Protein AF-A0A2E5ZGW3-F1 (afdb_monomer_lite)

pLDDT: mean 77.72, std 14.99, range [30.64, 96.69]

Sequence (626 aa):
MRADPAWRGIASGGNDVFLKSLSIKGFKSFADTVVLDMEPGVTVVVGPNGSGKSNVVDAIAWVLGAQAPSAVRSQKMDDVIFAGTATRAALGRAEVSITVDNASGQLPVEFSEVTITRTLFRSGESEYAMNGAPCRLLDIQELLSDVGVGRQQHVIISQGQIDAVLNARPEDRRAIIEDAAGILKYRRRKEKAQRRLQATEANLNRLSDLLREVRRQLRPLERQADAARRHGDLLAELTALRLHRAGRELATLRTRARDEAETRSQLAAAESTHHAALSRFDAEVVAAEAELASRGGDDLGDRLVRLEALRERGRGVRGVLVERLRGIERDRSALVSQQVVVGLEAELERSEAEMARLEAESEELAPDAERLALDETELAADRAAFEVDWSDGVPALGGHAAEARGELGVLRAAVAHDIALVDRQLCCAPVRSRAGERYLGAMAAAANYAFVNRQLMTHAARRVMDELFGAQLKTVYDVCHNIAKEERHVAPGETEARPLMVHRKGATRALGPEHPSVPEVYRAIGQPVIIPGDMARYSFVLRGAARSSDTFGSACHGAGRLLSRGEAKRRFADTDVHEELRGAGVLVRGASRATVAEEMPDAYKNVADVVDVVDRGGLATKVARL

Radius of gyration: 55.91 Å; chains: 1; bounding box: 127×67×185 Å

Foldseek 3Di:
DDDDPVVVVPPDPDPDKDWAKKWWDQFAPHPDIDMDGDDPDDDDDDDDPPPCSQQSLLLVCVLLPDDDCVSSPHPDPLNRGACADPVGHTDFKIKMKIKMQCCVVQFVDPDRIWIWMWMAGPVRDIWIDIVNHTDDSVVSQVRCLSVLCHPVNPVRDHPPVVVVLVPPDPVRVVVVVCSVVVVVVVVVVVVVVVVVVVVVVVVVVVVVVVVVVVVVVVVVVVVVVVVVVVVVVVVVVVVVVVVVVVVVVVVVVVVVVVVVVVVVVVVVVVVVVVVVVVVVVVVVVVVVVVVVVVDDDDDCDPVVVVVVVVVVVVVVVVVVVVVVVVVVVVVVCVVPVVCVVVVVVVVVVVVVVVVVVVVVVVVVCVVVVVVVVVVVVVVVVVVVVVCVVPVPDDDDDDVPVVVVVVLVQQVVQCVVVVNDDPDSPDRDHPCPDPVNVVVQVVLVVVVVVVVVVVVVVLVVVQVCCCVPPVDGDDDPDDWDAQHWDFDWAADVPGPGTDTDTDGGHQKTAAAAACDPPAPPVCRRGAQWAKAQAAQQFWIFIWHFFPCLSVVVRMAGNYQDFPDDLVRLLVVCVPPPLQVVSVVVVGHDDDPDPSRSSSRDNNRGHDRVVRQVCCCVVRNINTDDID

Secondary structure (DSSP, 8-state):
-PPPGGGGGG--SSPPPEEEEEEEESBTTB-S-EEEE--SS-------TTSSHHHHHHHHHHHTT---GGGGT-SSSGGGB---BTTBPPPSEEEEEEEEE-TT--SSSS-SEEEEEEEEETTS-EEEEETTEEE-HHHHHHHTTTTT--TT-TT---TTHHHHHHH--HHHHHHHHHHHTT-HHHHHHHHHHHHHHHHHHHHHHHHHHHHHHHHHHHHHHHHHHHHHHHHHHHHHHHHHHHHHHHHHHHHHHHHHHHHHHHHHHHHHHHHHHHHHHHHHHHHHHHHHHHHHHHS-SS--SHHHHHHHHHHHHHHHHHHHHHHHHHHHHHHHHHH--HHHHHHHHHHHHHHHHHHHHHHHHHHHHHHHHHHHHHHHHHHHHHHHHHHHHT-SS-----HHHHHHHHHHHHHHHHHHTT---SSTT-----TTSHHHHHHHHHHHHHHHHHHHHHHHHHHHHHHHHHHHHS----------EEEEEEEEEEPTT-SSEEEEEEEEEEEEE---TT-TTS-HHHHTT--EEEE---SSS--EEEEE-GGGGGGTSEEESS--BSS-HHHHHHHTSSS-HHHHHHHTT-----S-HHHHHHT-GGGB--HHHHHHHHHHTTSEEEEEE-

Structure (mmCIF, N/CA/C/O backbone):
data_AF-A0A2E5ZGW3-F1
#
_entry.id   AF-A0A2E5ZGW3-F1
#
loop_
_atom_site.group_PDB
_atom_site.id
_atom_site.type_symbol
_atom_site.label_atom_id
_atom_site.label_alt_id
_atom_site.label_comp_id
_atom_site.label_asym_id
_atom_site.label_entity_id
_atom_site.label_seq_id
_atom_site.pdbx_PDB_ins_code
_atom_site.Cartn_x
_atom_site.Cartn_y
_atom_site.Cartn_z
_atom_site.occupancy
_atom_site.B_iso_or_equiv
_atom_site.auth_seq_id
_atom_site.auth_comp_id
_atom_site.auth_asym_id
_atom_site.auth_atom_id
_atom_site.pdbx_PDB_model_num
ATOM 1 N N . MET A 1 1 ? -44.927 -9.806 54.679 1.00 38.59 1 MET A N 1
ATOM 2 C CA . MET A 1 1 ? -44.250 -9.601 53.381 1.00 38.59 1 MET A CA 1
ATOM 3 C C . MET A 1 1 ? -42.854 -10.198 53.501 1.00 38.59 1 MET A C 1
ATOM 5 O O . MET A 1 1 ? -42.032 -9.639 54.212 1.00 38.59 1 MET A O 1
ATOM 9 N N . ARG A 1 2 ? -42.629 -11.406 52.969 1.00 30.78 2 ARG A N 1
ATOM 10 C CA . ARG A 1 2 ? -41.308 -12.059 52.991 1.00 30.78 2 ARG A CA 1
ATOM 11 C C . ARG A 1 2 ? -40.543 -11.601 51.750 1.00 30.78 2 ARG A C 1
ATOM 13 O O . ARG A 1 2 ? -41.107 -11.659 50.663 1.00 30.78 2 ARG A O 1
ATOM 20 N N . ALA A 1 3 ? -39.322 -11.106 51.937 1.00 31.94 3 ALA A N 1
ATOM 21 C CA . ALA A 1 3 ? -38.457 -10.665 50.850 1.00 31.94 3 ALA A CA 1
ATOM 22 C C . ALA A 1 3 ? -38.124 -11.833 49.905 1.00 31.94 3 ALA A C 1
ATOM 24 O O . ALA A 1 3 ? -37.879 -12.955 50.355 1.00 31.94 3 ALA A O 1
ATOM 25 N N . ASP A 1 4 ? -38.157 -11.537 48.609 1.00 32.41 4 ASP A N 1
ATOM 26 C CA . ASP A 1 4 ? -37.901 -12.440 47.489 1.00 32.41 4 ASP A CA 1
ATOM 27 C C . ASP A 1 4 ? -36.462 -13.014 47.542 1.00 32.41 4 ASP A C 1
ATOM 29 O O . ASP A 1 4 ? -35.506 -12.243 47.689 1.00 32.41 4 ASP A O 1
ATOM 33 N N . PRO A 1 5 ? -36.267 -14.345 47.427 1.00 36.16 5 PRO A N 1
ATOM 34 C CA . PRO A 1 5 ? -34.945 -14.976 47.420 1.00 36.16 5 PRO A CA 1
ATOM 35 C C . PRO A 1 5 ? -34.015 -14.512 46.288 1.00 36.16 5 PRO A C 1
ATOM 37 O O . PRO A 1 5 ? -32.801 -14.666 46.425 1.00 36.16 5 PRO A O 1
ATOM 40 N N . ALA A 1 6 ? -34.540 -13.923 45.206 1.00 36.81 6 ALA A N 1
ATOM 41 C CA . ALA A 1 6 ? -33.746 -13.447 44.068 1.00 36.81 6 ALA A CA 1
ATOM 42 C C . ALA A 1 6 ? -32.775 -12.298 44.417 1.00 36.81 6 ALA A C 1
ATOM 44 O O . ALA A 1 6 ? -31.799 -12.075 43.704 1.00 36.81 6 ALA A O 1
ATOM 45 N N . TRP A 1 7 ? -32.979 -11.612 45.546 1.00 37.66 7 TRP A N 1
ATOM 46 C CA . TRP A 1 7 ? -32.092 -10.538 46.015 1.00 37.66 7 TRP A CA 1
ATOM 47 C C . TRP A 1 7 ? -30.913 -11.020 46.873 1.00 37.66 7 TRP A C 1
ATOM 49 O O . TRP A 1 7 ? -30.054 -10.220 47.234 1.00 37.66 7 TRP A O 1
ATOM 59 N N . ARG A 1 8 ? -30.813 -12.322 47.183 1.00 35.00 8 ARG A N 1
ATOM 60 C CA . ARG A 1 8 ? -29.665 -12.874 47.935 1.00 35.00 8 ARG A CA 1
ATOM 61 C C . ARG A 1 8 ? -28.389 -13.041 47.097 1.00 35.00 8 ARG A C 1
ATOM 63 O O . ARG A 1 8 ? -27.361 -13.418 47.645 1.00 35.00 8 ARG A O 1
ATOM 70 N N . GLY A 1 9 ? -28.429 -12.737 45.799 1.00 30.64 9 GLY A N 1
ATOM 71 C CA . GLY A 1 9 ? -27.314 -12.935 44.867 1.00 30.64 9 GLY A CA 1
ATOM 72 C C . GLY A 1 9 ? -26.170 -11.910 44.917 1.00 30.64 9 GLY A C 1
ATOM 73 O O . GLY A 1 9 ? -25.257 -12.038 44.113 1.00 30.64 9 GLY A O 1
ATOM 74 N N . ILE A 1 10 ? -26.195 -10.911 45.811 1.00 38.50 10 ILE A N 1
ATOM 75 C CA . ILE A 1 10 ? -25.134 -9.875 45.907 1.00 38.50 10 ILE A CA 1
ATOM 76 C C . ILE A 1 10 ? -24.334 -9.974 47.221 1.00 38.50 10 ILE A C 1
ATOM 78 O O . ILE A 1 10 ? -23.375 -9.248 47.422 1.00 38.50 10 ILE A O 1
ATOM 82 N N . ALA A 1 11 ? -24.657 -10.922 48.102 1.00 35.50 11 ALA A N 1
ATOM 83 C CA . ALA A 1 11 ? -23.788 -11.273 49.227 1.00 35.50 11 ALA A CA 1
ATOM 84 C C . ALA A 1 11 ? -23.031 -12.565 48.890 1.00 35.50 11 ALA A C 1
ATOM 86 O O . ALA A 1 11 ? -23.280 -13.623 49.469 1.00 35.50 11 ALA A O 1
ATOM 87 N N . SER A 1 12 ? -22.151 -12.510 47.887 1.00 36.03 12 SER A N 1
ATOM 88 C CA . SER A 1 12 ? -21.139 -13.550 47.712 1.00 36.03 12 SER A CA 1
ATOM 89 C C . SER A 1 12 ? -20.198 -13.497 48.912 1.00 36.03 12 SER A C 1
ATOM 91 O O . SER A 1 12 ? -19.620 -12.452 49.177 1.00 36.03 12 SER A O 1
ATOM 93 N N . GLY A 1 13 ? -20.052 -14.610 49.633 1.00 33.72 13 GLY A N 1
ATOM 94 C CA . GLY A 1 13 ? -19.145 -14.763 50.775 1.00 33.72 13 GLY A CA 1
ATOM 95 C C . GLY A 1 13 ? -17.660 -14.737 50.398 1.00 33.72 13 GLY A C 1
ATOM 96 O O . GLY A 1 13 ? -16.951 -15.711 50.636 1.00 33.72 13 GLY A O 1
ATOM 97 N N . GLY A 1 14 ? -17.202 -13.636 49.809 1.00 41.72 14 GLY A N 1
ATOM 98 C CA . GLY A 1 14 ? -15.819 -13.178 49.871 1.00 41.72 14 GLY A CA 1
ATOM 99 C C . GLY A 1 14 ? -15.753 -12.001 50.842 1.00 41.72 14 GLY A C 1
ATOM 100 O O . GLY A 1 14 ? -16.742 -11.289 50.995 1.00 41.72 14 GLY A O 1
ATOM 101 N N . ASN A 1 15 ? -14.625 -11.798 51.529 1.00 53.16 15 ASN A N 1
ATOM 102 C CA . ASN A 1 15 ? -14.393 -10.523 52.212 1.00 53.16 15 ASN A CA 1
ATOM 103 C C . ASN A 1 15 ? -14.562 -9.426 51.156 1.00 53.16 15 ASN A C 1
ATOM 105 O O . ASN A 1 15 ? -13.828 -9.440 50.178 1.00 53.16 15 ASN A O 1
ATOM 109 N N . ASP A 1 16 ? -15.539 -8.540 51.295 1.00 67.31 16 ASP A N 1
ATOM 110 C CA . ASP A 1 16 ? -15.643 -7.345 50.460 1.00 67.31 16 ASP A CA 1
ATOM 111 C C . ASP A 1 16 ? -14.825 -6.220 51.092 1.00 67.31 16 ASP A C 1
ATOM 113 O O . ASP A 1 16 ? -14.579 -6.211 52.300 1.00 67.31 16 ASP A O 1
ATOM 117 N N . VAL A 1 17 ? -14.382 -5.271 50.268 1.00 79.75 17 VAL A N 1
ATOM 118 C CA . VAL A 1 17 ? -13.691 -4.072 50.753 1.00 79.75 17 VAL A CA 1
ATOM 119 C C . VAL A 1 17 ? -14.637 -3.292 51.666 1.00 79.75 17 VAL A C 1
ATOM 121 O O . VAL A 1 17 ? -15.727 -2.909 51.239 1.00 79.75 17 VAL A O 1
ATOM 124 N N . PHE A 1 18 ? -14.234 -3.026 52.909 1.00 85.06 18 PHE A N 1
ATOM 125 C CA . PHE A 1 18 ? -15.052 -2.264 53.856 1.00 85.06 18 PHE A CA 1
ATOM 126 C C . PHE A 1 18 ? -14.241 -1.200 54.597 1.00 85.06 18 PHE A C 1
ATOM 128 O O . PHE A 1 18 ? -13.020 -1.281 54.735 1.00 85.06 18 PHE A O 1
ATOM 135 N N . LEU A 1 19 ? -14.933 -0.160 55.063 1.00 87.56 19 LEU A N 1
ATOM 136 C CA . LEU A 1 19 ? -14.335 0.888 55.882 1.00 87.56 19 LEU A CA 1
ATOM 137 C C . LEU A 1 19 ? -14.095 0.329 57.288 1.00 87.56 19 LEU A C 1
ATOM 139 O O . LEU A 1 19 ? -15.058 -0.007 57.967 1.00 87.56 19 LEU A O 1
ATOM 143 N N . LYS A 1 20 ? -12.831 0.228 57.703 1.00 89.12 20 LYS A N 1
ATOM 144 C CA . LYS A 1 20 ? -12.415 -0.348 58.989 1.00 89.12 20 LYS A CA 1
ATOM 145 C C . LYS A 1 20 ? -12.336 0.702 60.090 1.00 89.12 20 LYS A C 1
ATOM 147 O O . LYS A 1 20 ? -12.783 0.464 61.207 1.00 89.12 20 LYS A O 1
ATOM 152 N N . SER A 1 21 ? -11.792 1.877 59.781 1.00 92.50 21 SER A N 1
ATOM 153 C CA . SER A 1 21 ? -11.746 2.982 60.738 1.00 92.50 21 SER A CA 1
ATOM 154 C C . SER A 1 21 ? -11.737 4.352 60.063 1.00 92.50 21 SER A C 1
ATOM 156 O O . SER A 1 21 ? -11.349 4.512 58.902 1.00 92.50 21 SER A O 1
ATOM 158 N N . LEU A 1 22 ? -12.193 5.356 60.808 1.00 93.94 22 LEU A N 1
ATOM 159 C CA . LEU A 1 22 ? -12.202 6.763 60.424 1.00 93.94 22 LEU A CA 1
ATOM 160 C C . LEU A 1 22 ? -11.595 7.593 61.559 1.00 93.94 22 LEU A C 1
ATOM 162 O O . LEU A 1 22 ? -12.152 7.665 62.653 1.00 93.94 22 LEU A O 1
ATOM 166 N N . SER A 1 23 ? -10.471 8.251 61.288 1.00 94.94 23 SER A N 1
ATOM 167 C CA . SER A 1 23 ? -9.826 9.200 62.193 1.00 94.94 23 SER A CA 1
ATOM 168 C C . SER A 1 23 ? -10.091 10.631 61.735 1.00 94.94 23 SER A C 1
ATOM 170 O O . SER A 1 23 ? -9.882 10.971 60.571 1.00 94.94 23 SER A O 1
ATOM 172 N N . ILE A 1 24 ? -10.560 11.476 62.648 1.00 95.50 24 ILE A N 1
ATOM 173 C CA . ILE A 1 24 ? -10.936 12.863 62.378 1.00 95.50 24 ILE A CA 1
ATOM 174 C C . ILE A 1 24 ? -10.237 13.767 63.389 1.00 95.50 24 ILE A C 1
ATOM 176 O O . ILE A 1 24 ? -10.374 13.567 64.596 1.00 95.50 24 ILE A O 1
ATOM 180 N N . LYS A 1 25 ? -9.533 14.795 62.912 1.00 93.94 25 LYS A N 1
ATOM 181 C CA . LYS A 1 25 ? -8.876 15.794 63.759 1.00 93.94 25 LYS A CA 1
ATOM 182 C C . LYS A 1 25 ? -8.973 17.187 63.150 1.00 93.94 25 LYS A C 1
ATOM 184 O O . LYS A 1 25 ? -8.627 17.406 61.994 1.00 93.94 25 LYS A O 1
ATOM 189 N N . GLY A 1 26 ? -9.413 18.156 63.945 1.00 91.69 26 GLY A N 1
ATOM 190 C CA . GLY A 1 26 ? -9.540 19.551 63.521 1.00 91.69 26 GLY A CA 1
ATOM 191 C C . GLY A 1 26 ? -10.541 19.792 62.389 1.00 91.69 26 GLY A C 1
ATOM 192 O O . GLY A 1 26 ? -10.479 20.843 61.756 1.00 91.69 26 GLY A O 1
ATOM 193 N N . PHE A 1 27 ? -11.450 18.849 62.130 1.00 93.69 27 PHE A N 1
ATOM 194 C CA . PHE A 1 27 ? -12.439 18.922 61.055 1.00 93.69 27 PHE A CA 1
ATOM 195 C C . PHE A 1 27 ? -13.807 19.321 61.612 1.00 93.69 27 PHE A C 1
ATOM 197 O O . PHE A 1 27 ? -14.402 18.595 62.412 1.00 93.69 27 PHE A O 1
ATOM 204 N N . LYS A 1 28 ? -14.341 20.462 61.174 1.00 91.69 28 LYS A N 1
ATOM 205 C CA . LYS A 1 28 ? -15.636 21.010 61.600 1.00 91.69 28 LYS A CA 1
ATOM 206 C C . LYS A 1 28 ? -15.807 20.960 63.116 1.00 91.69 28 LYS A C 1
ATOM 208 O O . LYS A 1 28 ? -15.058 21.619 63.807 1.00 91.69 28 LYS A O 1
ATOM 213 N N . SER A 1 29 ? -16.761 20.193 63.648 1.00 89.69 29 SER A N 1
ATOM 214 C CA . SER A 1 29 ? -17.039 20.086 65.088 1.00 89.69 29 SER A CA 1
ATOM 215 C C . SER A 1 29 ? -16.000 19.283 65.884 1.00 89.69 29 SER A C 1
ATOM 217 O O . SER A 1 29 ? -16.076 19.259 67.110 1.00 89.69 29 SER A O 1
ATOM 219 N N . PHE A 1 30 ? -15.059 18.605 65.223 1.00 90.50 30 PHE A N 1
ATOM 220 C CA . PHE A 1 30 ? -14.089 17.708 65.852 1.00 90.50 30 PHE A CA 1
ATOM 221 C C . PHE A 1 30 ? -12.764 18.431 66.104 1.00 90.50 30 PHE A C 1
ATOM 223 O O . PHE A 1 30 ? -11.886 18.455 65.247 1.00 90.50 30 PHE A O 1
ATOM 230 N N . ALA A 1 31 ? -12.624 19.047 67.278 1.00 86.88 31 ALA A N 1
ATOM 231 C CA . ALA A 1 31 ? -11.386 19.721 67.674 1.00 86.88 31 ALA A CA 1
ATOM 232 C C . ALA A 1 31 ? -10.288 18.733 68.111 1.00 86.88 31 ALA A C 1
ATOM 234 O O . ALA A 1 31 ? -9.139 18.870 67.697 1.00 86.88 31 ALA A O 1
ATOM 235 N N . ASP A 1 32 ? -10.649 17.728 68.911 1.00 87.62 32 ASP A N 1
ATOM 236 C CA . ASP A 1 32 ? -9.726 16.668 69.330 1.00 87.62 32 ASP A CA 1
ATOM 237 C C . ASP A 1 32 ? -9.726 15.525 68.311 1.00 87.62 32 ASP A C 1
ATOM 239 O O . ASP A 1 32 ? -10.667 15.382 67.527 1.00 87.62 32 ASP A O 1
ATOM 243 N N . THR A 1 33 ? -8.675 14.704 68.332 1.00 90.06 33 THR A N 1
ATOM 244 C CA . THR A 1 33 ? -8.630 13.487 67.520 1.00 90.06 33 THR A CA 1
ATOM 245 C C . THR A 1 33 ? -9.711 12.516 67.989 1.00 90.06 33 THR A C 1
ATOM 247 O O . THR A 1 33 ? -9.713 12.101 69.147 1.00 90.06 33 THR A O 1
ATOM 250 N N . VAL A 1 34 ? -10.596 12.125 67.078 1.00 90.75 34 VAL A N 1
ATOM 251 C CA . VAL A 1 34 ? -11.607 11.085 67.287 1.00 90.75 34 VAL A CA 1
ATOM 252 C C . VAL A 1 34 ? -11.335 9.950 66.313 1.00 90.75 34 VAL A C 1
ATOM 254 O O . VAL A 1 34 ? -11.108 10.199 65.131 1.00 90.75 34 VAL A O 1
ATOM 257 N N . VAL A 1 35 ? -11.362 8.714 66.805 1.00 90.88 35 VAL A N 1
ATOM 258 C CA . VAL A 1 35 ? -11.258 7.501 65.987 1.00 90.88 35 VAL A CA 1
ATOM 259 C C . VAL A 1 35 ? -12.572 6.739 66.110 1.00 90.88 35 VAL A C 1
ATOM 261 O O . VAL A 1 35 ? -13.065 6.522 67.215 1.00 90.88 35 VAL A O 1
ATOM 264 N N . LEU A 1 36 ? -13.164 6.411 64.967 1.00 89.69 36 LEU A N 1
ATOM 265 C CA . LEU A 1 36 ? -14.401 5.654 64.831 1.00 89.69 36 LEU A CA 1
ATOM 266 C C . LEU A 1 36 ? -14.058 4.323 64.170 1.00 89.69 36 LEU A C 1
ATOM 268 O O . LEU A 1 36 ? -13.732 4.305 62.983 1.00 89.69 36 LEU A O 1
ATOM 272 N N . ASP A 1 37 ? -14.144 3.236 64.926 1.00 88.19 37 ASP A N 1
ATOM 273 C CA . ASP A 1 37 ? -13.989 1.886 64.392 1.00 88.19 37 ASP A CA 1
ATOM 274 C C . ASP A 1 37 ? -15.318 1.401 63.811 1.00 88.19 37 ASP A C 1
ATOM 276 O O . ASP A 1 37 ? -16.395 1.676 64.350 1.00 88.19 37 ASP A O 1
ATOM 280 N N . MET A 1 38 ? -15.245 0.712 62.678 1.00 86.88 38 MET A N 1
ATOM 281 C CA . MET A 1 38 ? -16.402 0.198 61.960 1.00 86.88 38 MET A CA 1
ATOM 282 C C . MET A 1 38 ? -16.235 -1.297 61.719 1.00 86.88 38 MET A C 1
ATOM 284 O O . MET A 1 38 ? -15.166 -1.774 61.340 1.00 86.88 38 MET A O 1
ATOM 288 N N . GLU A 1 39 ? -17.320 -2.034 61.927 1.00 81.75 39 GLU A N 1
ATOM 289 C CA . GLU A 1 39 ? -17.384 -3.460 61.630 1.00 81.75 39 GLU A CA 1
ATOM 290 C C . GLU A 1 39 ? -18.078 -3.691 60.279 1.00 81.75 39 GLU A C 1
ATOM 292 O O . GLU A 1 39 ? -18.904 -2.869 59.857 1.00 81.75 39 GLU A O 1
ATOM 297 N N . PRO A 1 40 ? -17.785 -4.807 59.589 1.00 80.50 40 PRO A N 1
ATOM 298 C CA . PRO A 1 40 ? -18.536 -5.205 58.406 1.00 80.50 40 PRO A CA 1
ATOM 299 C C . PRO A 1 40 ? -20.040 -5.286 58.703 1.00 80.50 40 PRO A C 1
ATOM 301 O O . PRO A 1 40 ? -20.463 -5.931 59.662 1.00 80.50 40 PRO A O 1
ATOM 304 N N . GLY A 1 41 ? -20.864 -4.667 57.856 1.00 81.69 41 GLY A N 1
ATOM 305 C CA . GLY A 1 41 ? -22.321 -4.681 57.991 1.00 81.69 41 GLY A CA 1
ATOM 306 C C . GLY A 1 41 ? -22.914 -3.293 58.215 1.00 81.69 41 GLY A C 1
ATOM 307 O O . GLY A 1 41 ? -22.728 -2.397 57.394 1.00 81.69 41 GLY A O 1
ATOM 308 N N . VAL A 1 42 ? -23.707 -3.131 59.279 1.00 82.19 42 VAL A N 1
ATOM 309 C CA . VAL A 1 42 ? -24.493 -1.911 59.526 1.00 82.19 42 VAL A CA 1
ATOM 310 C C . VAL A 1 42 ? -23.973 -1.175 60.757 1.00 82.19 42 VAL A C 1
ATOM 312 O O . VAL A 1 42 ? -24.219 -1.591 61.886 1.00 82.19 42 VAL A O 1
ATOM 315 N N . THR A 1 43 ? -23.340 -0.025 60.531 1.00 82.75 43 THR A N 1
ATOM 316 C CA . THR A 1 43 ? -22.902 0.896 61.589 1.00 82.75 43 THR A CA 1
ATOM 317 C C . THR A 1 43 ? -23.892 2.052 61.716 1.00 82.75 43 THR A C 1
ATOM 319 O O . THR A 1 43 ? -24.154 2.765 60.746 1.00 82.75 43 THR A O 1
ATOM 322 N N . VAL A 1 44 ? -24.445 2.269 62.915 1.00 84.75 44 VAL A N 1
ATOM 323 C CA . VAL A 1 44 ? -25.444 3.323 63.166 1.00 84.75 44 VAL A CA 1
ATOM 324 C C . VAL A 1 44 ? -24.854 4.423 64.045 1.00 84.75 44 VAL A C 1
ATOM 326 O O . VAL A 1 44 ? -24.532 4.200 65.209 1.00 84.75 44 VAL A O 1
ATOM 329 N N . VAL A 1 45 ? -24.764 5.642 63.508 1.00 84.00 45 VAL A N 1
ATOM 330 C CA . VAL A 1 45 ? -24.281 6.823 64.241 1.00 84.00 45 VAL A CA 1
ATOM 331 C C . VAL A 1 45 ? -25.467 7.601 64.818 1.00 84.00 45 VAL A C 1
ATOM 333 O O . VAL A 1 45 ? -26.223 8.241 64.084 1.00 84.00 45 VAL A O 1
ATOM 336 N N . VAL A 1 46 ? -25.620 7.581 66.144 1.00 83.81 46 VAL A N 1
ATOM 337 C CA . VAL A 1 46 ? -26.709 8.261 66.870 1.00 83.81 46 VAL A CA 1
ATOM 338 C C . VAL A 1 46 ? -26.199 9.412 67.738 1.00 83.81 46 VAL A C 1
ATOM 340 O O . VAL A 1 46 ? -25.030 9.477 68.102 1.00 83.81 46 VAL A O 1
ATOM 343 N N . GLY A 1 47 ? -27.079 10.360 68.060 1.00 83.50 47 GLY A N 1
ATOM 344 C CA . GLY A 1 47 ? -26.746 11.536 68.867 1.00 83.50 47 GLY A CA 1
ATOM 345 C C . GLY A 1 47 ? -27.764 12.673 68.711 1.00 83.50 47 GLY A C 1
ATOM 346 O O . GLY A 1 47 ? -28.529 12.680 67.740 1.00 83.50 47 GLY A O 1
ATOM 347 N N . PRO A 1 48 ? -27.790 13.657 69.624 1.00 81.69 48 PRO A N 1
ATOM 348 C CA . PRO A 1 48 ? -28.730 14.780 69.580 1.00 81.69 48 PRO A CA 1
ATOM 349 C C . PRO A 1 48 ? -28.472 15.724 68.394 1.00 81.69 48 PRO A C 1
ATOM 351 O O . PRO A 1 48 ? -27.415 15.693 67.757 1.00 81.69 48 PRO A O 1
ATOM 354 N N . ASN A 1 49 ? -29.446 16.561 68.034 1.00 82.38 49 ASN A N 1
ATOM 355 C CA . ASN A 1 49 ? -29.261 17.546 66.961 1.00 82.38 49 ASN A CA 1
ATOM 356 C C . ASN A 1 49 ? -28.099 18.496 67.292 1.00 82.38 49 ASN A C 1
ATOM 358 O O . ASN A 1 49 ? -27.943 18.917 68.431 1.00 82.38 49 ASN A O 1
ATOM 362 N N . GLY A 1 50 ? -27.249 18.778 66.301 1.00 76.62 50 GLY A N 1
ATOM 363 C CA . GLY A 1 50 ? -26.031 19.574 66.498 1.00 76.62 50 GLY A CA 1
ATOM 364 C C . GLY A 1 50 ? -24.812 18.803 67.024 1.00 76.62 50 GLY A C 1
ATOM 365 O O . GLY A 1 50 ? -23.728 19.369 67.058 1.00 76.62 50 GLY A O 1
ATOM 366 N N . SER A 1 51 ? -24.920 17.505 67.338 1.00 77.25 51 SER A N 1
ATOM 367 C CA . SER A 1 51 ? -23.793 16.697 67.850 1.00 77.25 51 SER A CA 1
ATOM 368 C C . SER A 1 51 ? -22.722 16.321 66.812 1.00 77.25 51 SER A C 1
ATOM 370 O O . SER A 1 51 ? -21.872 15.481 67.082 1.00 77.25 51 SER A O 1
ATOM 372 N N . GLY A 1 52 ? -22.786 16.866 65.594 1.00 81.06 52 GLY A N 1
ATOM 373 C CA . GLY A 1 52 ? -21.793 16.593 64.552 1.00 81.06 52 GLY A CA 1
ATOM 374 C C . GLY A 1 52 ? -21.948 15.266 63.793 1.00 81.06 52 GLY A C 1
ATOM 375 O O . GLY A 1 52 ? -21.100 14.976 62.961 1.00 81.06 52 GLY A O 1
ATOM 376 N N . LYS A 1 53 ? -23.035 14.489 63.975 1.00 87.00 53 LYS A N 1
ATOM 377 C CA . LYS A 1 53 ? -23.285 13.222 63.224 1.00 87.00 53 LYS A CA 1
ATOM 378 C C . LYS A 1 53 ? -23.119 13.388 61.716 1.00 87.00 53 LYS A C 1
ATOM 380 O O . LYS A 1 53 ? -22.495 12.604 61.021 1.00 87.00 53 LYS A O 1
ATOM 385 N N . SER A 1 54 ? -23.700 14.472 61.231 1.00 86.25 54 SER A N 1
ATOM 386 C CA . SER A 1 54 ? -23.677 14.879 59.842 1.00 86.25 54 SER A CA 1
ATOM 387 C C . SER A 1 54 ? -22.247 15.171 59.354 1.00 86.25 54 SER A C 1
ATOM 389 O O . SER A 1 54 ? -21.910 14.807 58.232 1.00 86.25 54 SER A O 1
ATOM 391 N N . ASN A 1 55 ? -21.382 15.721 60.209 1.00 89.62 55 ASN A N 1
ATOM 392 C CA . ASN A 1 55 ? -19.992 16.020 59.862 1.00 89.62 55 ASN A CA 1
ATOM 393 C C . ASN A 1 55 ? -19.141 14.754 59.671 1.00 89.62 55 ASN A C 1
ATOM 395 O O . ASN A 1 55 ? -18.107 14.837 59.023 1.00 89.62 55 ASN A O 1
ATOM 399 N N . VAL A 1 56 ? -19.572 13.595 60.186 1.00 89.44 56 VAL A N 1
ATOM 400 C CA . VAL A 1 56 ? -18.913 12.302 59.926 1.00 89.44 56 VAL A CA 1
ATOM 401 C C . VAL A 1 56 ? -19.036 11.930 58.446 1.00 89.44 56 VAL A C 1
ATOM 403 O O . VAL A 1 56 ? -18.044 11.587 57.812 1.00 89.44 56 VAL A O 1
ATOM 406 N N . VAL A 1 57 ? -20.233 12.078 57.868 1.00 87.00 57 VAL A N 1
ATOM 407 C CA . VAL A 1 57 ? -20.470 11.833 56.434 1.00 87.00 57 VAL A CA 1
ATOM 408 C C . VAL A 1 57 ? -19.688 12.830 55.578 1.00 87.00 57 VAL A C 1
ATOM 410 O O . VAL A 1 57 ? -19.070 12.438 54.591 1.00 87.00 57 VAL A O 1
ATOM 413 N N . ASP A 1 58 ? -19.647 14.102 55.992 1.00 88.75 58 ASP A N 1
ATOM 414 C CA . ASP A 1 58 ? -18.859 15.125 55.293 1.00 88.75 58 ASP A CA 1
ATOM 415 C C . ASP A 1 58 ? -17.359 14.802 55.327 1.00 88.75 58 ASP A C 1
ATOM 417 O O . ASP A 1 58 ? -16.684 14.992 54.322 1.00 88.75 58 ASP A O 1
ATOM 421 N N . ALA A 1 59 ? -16.837 14.296 56.450 1.00 90.75 59 ALA A N 1
ATOM 422 C CA . ALA A 1 59 ? -15.434 13.903 56.581 1.00 90.75 59 ALA A CA 1
ATOM 423 C C . ALA A 1 59 ? -15.080 12.760 55.615 1.00 90.75 59 ALA A C 1
ATOM 425 O O . ALA A 1 59 ? -14.062 12.835 54.926 1.00 90.75 59 ALA A O 1
ATOM 426 N N . ILE A 1 60 ? -15.955 11.754 55.505 1.00 89.31 60 ILE A N 1
ATOM 427 C CA . ILE A 1 60 ? -15.801 10.631 54.567 1.00 89.31 60 ILE A CA 1
ATOM 428 C C . ILE A 1 60 ? -15.837 11.130 53.114 1.00 89.31 60 ILE A C 1
ATOM 430 O O . ILE A 1 60 ? -14.937 10.830 52.332 1.00 89.31 60 ILE A O 1
ATOM 434 N N . ALA A 1 61 ? -16.827 11.946 52.741 1.00 86.69 61 ALA A N 1
ATOM 435 C CA . ALA A 1 61 ? -16.908 12.510 51.391 1.00 86.69 61 ALA A CA 1
ATOM 436 C C . ALA A 1 61 ? -15.678 13.373 51.050 1.00 86.69 61 ALA A C 1
ATOM 438 O O . ALA A 1 61 ? -15.159 13.339 49.930 1.00 86.69 61 ALA A O 1
ATOM 439 N N . TRP A 1 62 ? -15.184 14.129 52.031 1.00 90.44 62 TRP A N 1
ATOM 440 C CA . TRP A 1 62 ? -14.044 15.022 51.887 1.00 90.44 62 TRP A CA 1
ATOM 441 C C . TRP A 1 62 ? -12.728 14.280 51.647 1.00 90.44 62 TRP A C 1
ATOM 443 O O . TRP A 1 62 ? -12.012 14.618 50.701 1.00 90.44 62 TRP A O 1
ATOM 453 N N . VAL A 1 63 ? -12.409 13.260 52.449 1.00 91.06 63 VAL A N 1
ATOM 454 C CA . VAL A 1 63 ? -11.172 12.476 52.279 1.00 91.06 63 VAL A CA 1
ATOM 455 C C . VAL A 1 63 ? -11.181 11.664 50.979 1.00 91.06 63 VAL A C 1
ATOM 457 O O . VAL A 1 63 ? -10.149 11.535 50.330 1.00 91.06 63 VAL A O 1
ATOM 460 N N . LEU A 1 64 ? -12.361 11.233 50.520 1.00 86.94 64 LEU A N 1
ATOM 461 C CA . LEU A 1 64 ? -12.556 10.539 49.240 1.00 86.94 64 LEU A CA 1
ATOM 462 C C . LEU A 1 64 ? -12.528 11.470 48.012 1.00 86.94 64 LEU A C 1
ATOM 464 O O . LEU A 1 64 ? -12.793 11.034 46.892 1.00 86.94 64 LEU A O 1
ATOM 468 N N . GLY A 1 65 ? -12.216 12.758 48.191 1.00 84.38 65 GLY A N 1
ATOM 469 C CA . GLY A 1 65 ? -11.920 13.662 47.080 1.00 84.38 65 GLY A CA 1
ATOM 470 C C . GLY A 1 65 ? -13.020 14.652 46.700 1.00 84.38 65 GLY A C 1
ATOM 471 O O . GLY A 1 65 ? -12.950 15.225 45.608 1.00 84.38 65 GLY A O 1
ATOM 472 N N . ALA A 1 66 ? -14.012 14.903 47.564 1.00 82.38 66 ALA A N 1
ATOM 473 C CA . ALA A 1 66 ? -14.967 15.989 47.341 1.00 82.38 66 ALA A CA 1
ATOM 474 C C . ALA A 1 66 ? -14.242 17.351 47.308 1.00 82.38 66 ALA A C 1
ATOM 476 O O . ALA A 1 66 ? -13.555 17.744 48.259 1.00 82.38 66 ALA A O 1
ATOM 477 N N . GLN A 1 67 ? -14.378 18.070 46.187 1.00 81.50 67 GLN A N 1
ATOM 478 C CA . GLN A 1 67 ? -13.708 19.359 45.956 1.00 81.50 67 GLN A CA 1
ATOM 479 C C . GLN A 1 67 ? -14.636 20.573 46.032 1.00 81.50 67 GLN A C 1
ATOM 481 O O . GLN A 1 67 ? -14.158 21.688 46.218 1.00 81.50 67 GLN A O 1
ATOM 486 N N . ALA A 1 68 ? -15.949 20.390 45.895 1.00 82.31 68 ALA A N 1
ATOM 487 C CA . ALA A 1 68 ? -16.896 21.491 46.029 1.00 82.31 68 ALA A CA 1
ATOM 488 C C . ALA A 1 68 ? -17.168 21.769 47.521 1.00 82.31 68 ALA A C 1
ATOM 490 O O . ALA A 1 68 ? -17.551 20.834 48.226 1.00 82.31 68 ALA A O 1
ATOM 491 N N . PRO A 1 69 ? -17.040 23.019 48.014 1.00 82.56 69 PRO A N 1
ATOM 492 C CA . PRO A 1 69 ? -17.385 23.360 49.400 1.00 82.56 69 PRO A CA 1
ATOM 493 C C . PRO A 1 69 ? -18.821 22.962 49.772 1.00 82.56 69 PRO A C 1
ATOM 495 O O . PRO A 1 69 ? -19.076 22.454 50.862 1.00 82.56 69 PRO A O 1
ATOM 498 N N . SER A 1 70 ? -19.750 23.087 48.821 1.00 81.25 70 SER A N 1
ATOM 499 C CA . SER A 1 70 ? -21.148 22.683 48.986 1.00 81.25 70 SER A CA 1
ATOM 500 C C . SER A 1 70 ? -21.325 21.185 49.254 1.00 81.25 70 SER A C 1
ATOM 502 O O . SER A 1 70 ? -22.224 20.818 50.006 1.00 81.25 70 SER A O 1
ATOM 504 N N . ALA A 1 71 ? -20.455 20.323 48.709 1.00 77.88 71 ALA A N 1
ATOM 505 C CA . ALA A 1 71 ? -20.522 18.870 48.902 1.00 77.88 71 ALA A CA 1
ATOM 506 C C . ALA A 1 71 ? -20.242 18.455 50.353 1.00 77.88 71 ALA A C 1
ATOM 508 O O . ALA A 1 71 ? -20.713 17.418 50.804 1.00 77.88 71 ALA A O 1
ATOM 509 N N . VAL A 1 72 ? -19.512 19.290 51.092 1.00 83.56 72 VAL A N 1
ATOM 510 C CA . VAL A 1 72 ? -19.243 19.113 52.519 1.00 83.56 72 VAL A CA 1
ATOM 511 C C . VAL A 1 72 ? -19.994 20.142 53.353 1.00 83.56 72 VAL A C 1
ATOM 513 O O . VAL A 1 72 ? -19.594 20.393 54.475 1.00 83.56 72 VAL A O 1
ATOM 516 N N . ARG A 1 73 ? -21.067 20.765 52.846 1.00 85.81 73 ARG A N 1
ATOM 517 C CA . ARG A 1 73 ? -21.870 21.778 53.567 1.00 85.81 73 ARG A CA 1
ATOM 518 C C . ARG A 1 73 ? -21.035 22.907 54.185 1.00 85.81 73 ARG A C 1
ATOM 520 O O . ARG A 1 73 ? -21.223 23.266 55.348 1.00 85.81 73 ARG A O 1
ATOM 527 N N . SER A 1 74 ? -20.123 23.445 53.387 1.00 85.94 74 SER A N 1
ATOM 528 C CA . SER A 1 74 ? -19.289 24.601 53.710 1.00 85.94 74 SER A CA 1
ATOM 529 C C . SER A 1 74 ? -19.434 25.675 52.627 1.00 85.94 74 SER A C 1
ATOM 531 O O . SER A 1 74 ? -19.768 25.360 51.483 1.00 85.94 74 SER A O 1
ATOM 533 N N . GLN A 1 75 ? -19.200 26.949 52.959 1.00 85.62 75 GLN A N 1
ATOM 534 C CA . GLN A 1 75 ? -19.226 28.030 51.961 1.00 85.62 75 GLN A CA 1
ATOM 535 C C . GLN A 1 75 ? -17.884 28.133 51.238 1.00 85.62 75 GLN A C 1
ATOM 537 O O . GLN A 1 75 ? -17.837 28.284 50.016 1.00 85.62 75 GLN A O 1
ATOM 542 N N . LYS A 1 76 ? -16.795 27.987 51.988 1.00 87.44 76 LYS A N 1
ATOM 543 C CA . LYS A 1 76 ? -15.429 27.904 51.484 1.00 87.44 76 LYS A CA 1
ATOM 544 C C . LYS A 1 76 ? -14.768 26.611 51.951 1.00 87.44 76 LYS A C 1
ATOM 546 O O . LYS A 1 76 ? -15.248 25.936 52.857 1.00 87.44 76 LYS A O 1
ATOM 551 N N . MET A 1 77 ? -13.685 26.218 51.287 1.00 86.25 77 MET A N 1
ATOM 552 C CA . MET A 1 77 ? -13.020 24.952 51.606 1.00 86.25 77 MET A CA 1
ATOM 553 C C . MET A 1 77 ? -12.266 25.013 52.942 1.00 86.25 77 MET A C 1
ATOM 555 O O . MET A 1 77 ? -12.181 24.003 53.623 1.00 86.25 77 MET A O 1
ATOM 559 N N . ASP A 1 78 ? -11.763 26.178 53.345 1.00 86.50 78 ASP A N 1
ATOM 560 C CA . ASP A 1 78 ? -11.113 26.424 54.639 1.00 86.50 78 ASP A CA 1
ATOM 561 C C . ASP A 1 78 ? -12.082 26.354 55.833 1.00 86.50 78 ASP A C 1
ATOM 563 O O . ASP A 1 78 ? -11.648 26.029 56.937 1.00 86.50 78 ASP A O 1
ATOM 567 N N . ASP A 1 79 ? -13.393 26.524 55.613 1.00 88.31 79 ASP A N 1
ATOM 568 C CA . ASP A 1 79 ? -14.432 26.368 56.650 1.00 88.31 79 ASP A CA 1
ATOM 569 C C . ASP A 1 79 ? -14.541 24.927 57.189 1.00 88.31 79 ASP A C 1
ATOM 571 O O . ASP A 1 79 ? -15.236 24.672 58.175 1.00 88.31 79 ASP A O 1
ATOM 575 N N . VAL A 1 80 ? -13.894 23.948 56.544 1.00 90.75 80 VAL A N 1
ATOM 576 C CA . VAL A 1 80 ? -13.807 22.585 57.090 1.00 90.75 80 VAL A CA 1
ATOM 577 C C . VAL A 1 80 ? -12.865 22.506 58.292 1.00 90.75 80 VAL A C 1
ATOM 579 O O . VAL A 1 80 ? -12.925 21.528 59.032 1.00 90.75 80 VAL A O 1
ATOM 582 N N . ILE A 1 81 ? -12.009 23.508 58.510 1.00 92.62 81 ILE A N 1
ATOM 583 C CA . ILE A 1 81 ? -11.094 23.574 59.651 1.00 92.62 81 ILE A CA 1
ATOM 584 C C . ILE A 1 81 ? -11.853 24.078 60.881 1.00 92.62 81 ILE A C 1
ATOM 586 O O . ILE A 1 81 ? -12.601 25.050 60.809 1.00 92.62 81 ILE A O 1
ATOM 590 N N . PHE A 1 82 ? -11.653 23.434 62.035 1.00 92.25 82 PHE A N 1
ATOM 591 C CA . PHE A 1 82 ? -12.289 23.831 63.292 1.00 92.25 82 PHE A CA 1
ATOM 592 C C . PHE A 1 82 ? -12.016 25.310 63.616 1.00 92.25 82 PHE A C 1
ATOM 594 O O . PHE A 1 82 ? -10.888 25.713 63.925 1.00 92.25 82 PHE A O 1
ATOM 601 N N . ALA A 1 83 ? -13.086 26.105 63.582 1.00 88.50 83 ALA A N 1
ATOM 602 C CA . ALA A 1 83 ? -13.051 27.556 63.739 1.00 88.50 83 ALA A CA 1
ATOM 603 C C . ALA A 1 83 ? -12.870 28.032 65.194 1.00 88.50 83 ALA A C 1
ATOM 605 O O . ALA A 1 83 ? -12.741 29.232 65.425 1.00 88.50 83 ALA A O 1
ATOM 606 N N . GLY A 1 84 ? -12.810 27.116 66.167 1.00 86.44 84 GLY A N 1
ATOM 607 C CA . GLY A 1 84 ? -12.742 27.449 67.591 1.00 86.44 84 GLY A CA 1
ATOM 608 C C . GLY A 1 84 ? -14.120 27.560 68.247 1.00 86.44 84 GLY A C 1
ATOM 609 O O . GLY A 1 84 ? -15.152 27.654 67.587 1.00 86.44 84 GLY A O 1
ATOM 610 N N . THR A 1 85 ? -14.134 27.539 69.576 1.00 88.00 85 THR A N 1
ATOM 611 C CA . THR A 1 85 ? -15.306 27.828 70.416 1.00 88.00 85 THR A CA 1
ATOM 612 C C . THR A 1 85 ? -14.904 28.812 71.516 1.00 88.00 85 THR A C 1
ATOM 614 O O . THR A 1 85 ? -13.726 29.116 71.679 1.00 88.00 85 THR A O 1
ATOM 617 N N . ALA A 1 86 ? -15.855 29.281 72.330 1.00 83.69 86 ALA A N 1
ATOM 618 C CA . ALA A 1 86 ? -15.557 30.158 73.471 1.00 83.69 86 ALA A CA 1
ATOM 619 C C . ALA A 1 86 ? -14.521 29.569 74.456 1.00 83.69 86 ALA A C 1
ATOM 621 O O . ALA A 1 86 ? -13.857 30.311 75.170 1.00 83.69 86 ALA A O 1
ATOM 622 N N . THR A 1 87 ? -14.378 28.240 74.489 1.00 84.94 87 THR A N 1
ATOM 623 C CA . THR A 1 87 ? -13.464 27.514 75.382 1.00 84.94 87 THR A CA 1
ATOM 624 C C . THR A 1 87 ? -12.261 26.898 74.668 1.00 84.94 87 THR A C 1
ATOM 626 O O . THR A 1 87 ? -11.373 26.374 75.338 1.00 84.94 87 THR A O 1
ATOM 629 N N . ARG A 1 88 ? -12.206 26.922 73.328 1.00 85.44 88 ARG A N 1
ATOM 630 C CA . ARG A 1 88 ? -11.149 26.258 72.548 1.00 85.44 88 ARG A CA 1
ATOM 631 C C . ARG A 1 88 ? -10.657 27.126 71.401 1.00 85.44 88 ARG A C 1
ATOM 633 O O . ARG A 1 88 ? -11.445 27.608 70.592 1.00 85.44 88 ARG A O 1
ATOM 640 N N . ALA A 1 89 ? -9.337 27.251 71.297 1.00 88.12 89 ALA A N 1
ATOM 641 C CA . ALA A 1 89 ? -8.700 27.959 70.198 1.00 88.12 89 ALA A CA 1
ATOM 642 C C . ALA A 1 89 ? -8.983 27.280 68.851 1.00 88.12 89 ALA A C 1
ATOM 644 O O . ALA A 1 89 ? -9.125 26.060 68.751 1.00 88.12 89 ALA A O 1
ATOM 645 N N . ALA A 1 90 ? -9.047 28.098 67.809 1.00 89.50 90 ALA A N 1
ATOM 646 C CA . ALA A 1 90 ? -9.221 27.634 66.449 1.00 89.50 90 ALA A CA 1
ATOM 647 C C . ALA A 1 90 ? -7.953 26.912 65.958 1.00 89.50 90 ALA A C 1
ATOM 649 O O . ALA A 1 90 ? -6.836 27.334 66.260 1.00 89.50 90 ALA A O 1
ATOM 650 N N . LEU A 1 91 ? -8.113 25.838 65.183 1.00 90.44 91 LEU A N 1
ATOM 651 C CA . LEU A 1 91 ? -6.981 25.029 64.721 1.00 90.44 91 LEU A CA 1
ATOM 652 C C . LEU A 1 91 ? -6.439 25.529 63.376 1.00 90.44 91 LEU A C 1
ATOM 654 O O . LEU A 1 91 ? -7.139 26.194 62.609 1.00 90.44 91 LEU A O 1
ATOM 658 N N . GLY A 1 92 ? -5.166 25.233 63.103 1.00 90.75 92 GLY A N 1
ATOM 659 C CA . GLY A 1 92 ? -4.474 25.639 61.872 1.00 90.75 92 GLY A CA 1
ATOM 660 C C . GLY A 1 92 ? -4.632 24.666 60.698 1.00 90.75 92 GLY A C 1
ATOM 661 O O . GLY A 1 92 ? -4.322 25.032 59.564 1.00 90.75 92 GLY A O 1
ATOM 662 N N . ARG A 1 93 ? -5.107 23.443 60.962 1.00 93.56 93 ARG A N 1
ATOM 663 C CA . ARG A 1 93 ? -5.303 22.396 59.955 1.00 93.56 93 ARG A CA 1
ATOM 664 C C . ARG A 1 93 ? -6.455 21.459 60.315 1.00 93.56 93 ARG A C 1
ATOM 666 O O . ARG A 1 93 ? -6.737 21.274 61.501 1.00 93.56 93 ARG A O 1
ATOM 673 N N . ALA A 1 94 ? -7.047 20.850 59.295 1.00 95.50 94 ALA A N 1
ATOM 674 C CA . ALA A 1 94 ? -7.946 19.708 59.411 1.00 95.50 94 ALA A CA 1
ATOM 675 C C . ALA A 1 94 ? -7.287 18.481 58.783 1.00 95.50 94 ALA A C 1
ATOM 677 O O . ALA A 1 94 ? -6.657 18.587 57.732 1.00 95.50 94 ALA A O 1
ATOM 678 N N . GLU A 1 95 ? -7.441 17.331 59.420 1.00 95.81 95 GLU A N 1
ATOM 679 C CA . GLU A 1 95 ? -6.859 16.061 59.007 1.00 95.81 95 GLU A CA 1
ATOM 680 C C . GLU A 1 95 ? -7.925 14.975 59.167 1.00 95.81 95 GLU A C 1
ATOM 682 O O . GLU A 1 95 ? -8.527 14.828 60.234 1.00 95.81 95 GLU A O 1
ATOM 687 N N . VAL A 1 96 ? -8.195 14.248 58.087 1.00 96.69 96 VAL A N 1
ATOM 688 C CA . VAL A 1 96 ? -9.122 13.114 58.083 1.00 96.69 96 VAL A CA 1
ATOM 689 C C . VAL A 1 96 ? -8.419 11.937 57.436 1.00 96.69 96 VAL A C 1
ATOM 691 O O . VAL A 1 96 ? -7.887 12.071 56.334 1.00 96.69 96 VAL A O 1
ATOM 694 N N . SER A 1 97 ? -8.438 10.793 58.112 1.00 95.81 97 SER A N 1
ATOM 695 C CA . SER A 1 97 ? -7.888 9.538 57.608 1.00 95.81 97 SER A CA 1
ATOM 696 C C . SER A 1 97 ? -8.957 8.458 57.617 1.00 95.81 97 SER A C 1
ATOM 698 O O . SER A 1 97 ? -9.641 8.283 58.622 1.00 95.81 97 SER A O 1
ATOM 700 N N . ILE A 1 98 ? -9.088 7.726 56.517 1.00 93.56 98 ILE A N 1
ATOM 701 C CA . ILE A 1 98 ? -9.904 6.513 56.440 1.00 93.56 98 ILE A CA 1
ATOM 702 C C . ILE A 1 98 ? -8.995 5.319 56.227 1.00 93.56 98 ILE A C 1
ATOM 704 O O . ILE A 1 98 ? -8.094 5.383 55.396 1.00 93.56 98 ILE A O 1
ATOM 708 N N . THR A 1 99 ? -9.249 4.233 56.940 1.00 92.19 99 THR A N 1
ATOM 709 C CA . THR A 1 99 ? -8.574 2.959 56.716 1.00 92.19 99 THR A CA 1
ATOM 710 C C . THR A 1 99 ? -9.582 1.971 56.167 1.00 92.19 99 THR A C 1
ATOM 712 O O . THR A 1 99 ? -10.630 1.724 56.763 1.00 92.19 99 THR A O 1
ATOM 715 N N . VAL A 1 100 ? -9.261 1.430 55.003 1.00 90.06 100 VAL A N 1
ATOM 716 C CA . VAL A 1 100 ? -10.074 0.483 54.255 1.00 90.06 100 VAL A CA 1
ATOM 717 C C . VAL A 1 100 ? -9.417 -0.888 54.342 1.00 90.06 100 VAL A C 1
ATOM 719 O O . VAL A 1 100 ? -8.215 -1.013 54.097 1.00 90.06 100 VAL A O 1
ATOM 722 N N . ASP A 1 101 ? -10.198 -1.907 54.686 1.00 88.44 101 ASP A N 1
ATOM 723 C CA . ASP A 1 101 ? -9.760 -3.298 54.604 1.00 88.44 101 ASP A CA 1
ATOM 724 C C . ASP A 1 101 ? -9.791 -3.753 53.139 1.00 88.44 101 ASP A C 1
ATOM 726 O O . ASP A 1 101 ? -10.809 -3.634 52.456 1.00 88.44 101 ASP A O 1
ATOM 730 N N . ASN A 1 102 ? -8.652 -4.236 52.651 1.00 88.19 102 ASN A N 1
ATOM 731 C CA . ASN A 1 102 ? -8.442 -4.736 51.297 1.00 88.19 102 ASN A CA 1
ATOM 732 C C . ASN A 1 102 ? -7.962 -6.197 51.315 1.00 88.19 102 ASN A C 1
ATOM 734 O O . ASN A 1 102 ? -7.255 -6.633 50.407 1.00 88.19 102 ASN A O 1
ATOM 738 N N . ALA A 1 103 ? -8.339 -6.990 52.325 1.00 83.56 103 ALA A N 1
ATOM 739 C CA . ALA A 1 103 ? -7.987 -8.415 52.378 1.00 83.56 103 ALA A CA 1
ATOM 740 C C . ALA A 1 103 ? -8.513 -9.207 51.160 1.00 83.56 103 ALA A C 1
ATOM 742 O O . ALA A 1 103 ? -8.030 -10.294 50.853 1.00 83.56 103 ALA A O 1
ATOM 743 N N . SER A 1 104 ? -9.500 -8.644 50.464 1.00 78.50 104 SER A N 1
ATOM 744 C CA . SER A 1 104 ? -10.117 -9.156 49.243 1.00 78.50 104 SER A CA 1
ATOM 745 C C . SER A 1 104 ? -9.302 -8.938 47.966 1.00 78.50 104 SER A C 1
ATOM 747 O O . SER A 1 104 ? -9.566 -9.594 46.959 1.00 78.50 104 SER A O 1
ATOM 749 N N . GLY A 1 105 ? -8.342 -8.006 47.985 1.00 80.25 105 GLY A N 1
ATOM 750 C CA . GLY A 1 105 ? -7.536 -7.629 46.823 1.00 80.25 105 GLY A CA 1
ATOM 751 C C . GLY A 1 105 ? -8.305 -6.911 45.706 1.00 80.25 105 GLY A C 1
ATOM 752 O O . GLY A 1 105 ? -7.830 -6.886 44.572 1.00 80.25 105 GLY A O 1
ATOM 753 N N . GLN A 1 106 ? -9.492 -6.354 45.977 1.00 77.69 106 GLN A N 1
ATOM 754 C CA . GLN A 1 106 ? -10.258 -5.623 44.955 1.00 77.69 106 GLN A CA 1
ATOM 755 C C . GLN A 1 106 ? -9.648 -4.250 44.630 1.00 77.69 106 GLN A C 1
ATOM 757 O O . GLN A 1 106 ? -9.793 -3.776 43.503 1.00 77.69 106 GLN A O 1
ATOM 762 N N . LEU A 1 107 ? -8.958 -3.606 45.581 1.00 81.56 107 LEU A N 1
ATOM 763 C CA . LEU A 1 107 ? -8.147 -2.426 45.283 1.00 81.56 107 LEU A CA 1
ATOM 764 C C . LEU A 1 107 ? -6.808 -2.878 44.676 1.00 81.56 107 LEU A C 1
ATOM 766 O O . LEU A 1 107 ? -6.195 -3.804 45.214 1.00 81.56 107 LEU A O 1
ATOM 770 N N . PRO A 1 108 ? -6.312 -2.221 43.608 1.00 80.44 108 PRO A N 1
ATOM 771 C CA . PRO A 1 108 ? -5.084 -2.594 42.898 1.00 80.44 108 PRO A CA 1
ATOM 772 C C . PRO A 1 108 ? -3.806 -2.212 43.673 1.00 80.44 108 PRO A C 1
ATOM 774 O O . PRO A 1 108 ? -2.940 -1.500 43.168 1.00 80.44 108 PRO A O 1
ATOM 777 N N . VAL A 1 109 ? -3.696 -2.666 44.920 1.00 83.38 109 VAL A N 1
ATOM 778 C CA . VAL A 1 109 ? -2.551 -2.476 45.815 1.00 83.38 109 VAL A CA 1
ATOM 779 C C . VAL A 1 109 ? -2.273 -3.764 46.584 1.00 83.38 109 VAL A C 1
ATOM 781 O O . VAL A 1 109 ? -3.192 -4.478 46.971 1.00 83.38 109 VAL A O 1
ATOM 784 N N . GLU A 1 110 ? -0.996 -4.048 46.835 1.00 80.88 110 GLU A N 1
ATOM 785 C CA . GLU A 1 110 ? -0.550 -5.282 47.508 1.00 80.88 110 GLU A CA 1
ATOM 786 C C . GLU A 1 110 ? -0.801 -5.280 49.027 1.00 80.88 110 GLU A C 1
ATOM 788 O O . GLU A 1 110 ? -0.543 -6.269 49.711 1.00 80.88 110 GLU A O 1
ATOM 793 N N . PHE A 1 111 ? -1.305 -4.172 49.576 1.00 84.69 111 PHE A N 1
ATOM 794 C CA . PHE A 1 111 ? -1.576 -4.034 51.002 1.00 84.69 111 PHE A CA 1
ATOM 795 C C . PHE A 1 111 ? -2.967 -4.562 51.359 1.00 84.69 111 PHE A C 1
ATOM 797 O O . PHE A 1 111 ? -3.960 -4.229 50.708 1.00 84.69 111 PHE A O 1
ATOM 804 N N . SER A 1 112 ? -3.035 -5.324 52.454 1.00 85.00 112 SER A N 1
ATOM 805 C CA . SER A 1 112 ? -4.288 -5.798 53.056 1.00 85.00 112 SER A CA 1
ATOM 806 C C . SER A 1 112 ? -5.089 -4.680 53.723 1.00 85.00 112 SER A C 1
ATOM 808 O O . SER A 1 112 ? -6.276 -4.846 53.967 1.00 85.00 112 SER A O 1
ATOM 810 N N . GLU A 1 113 ? -4.457 -3.543 54.013 1.00 88.19 113 GLU A N 1
ATOM 811 C CA . GLU A 1 113 ? -5.100 -2.347 54.550 1.00 88.19 113 GLU A CA 1
ATOM 812 C C . GLU A 1 113 ? -4.579 -1.106 53.828 1.00 88.19 113 GLU A C 1
ATOM 814 O O . GLU A 1 113 ? -3.377 -0.953 53.587 1.00 88.19 113 GLU A O 1
ATOM 819 N N . VAL A 1 114 ? -5.498 -0.205 53.489 1.00 91.06 114 VAL A N 1
ATOM 820 C CA . VAL A 1 114 ? -5.194 1.031 52.769 1.00 91.06 114 VAL A CA 1
ATOM 821 C C . VAL A 1 114 ? -5.712 2.208 53.573 1.00 91.06 114 VAL A C 1
ATOM 823 O O . VAL A 1 114 ? -6.916 2.382 53.736 1.00 91.06 114 VAL A O 1
ATOM 826 N N . THR A 1 115 ? -4.798 3.035 54.069 1.00 93.50 115 THR A N 1
ATOM 827 C CA . THR A 1 115 ? -5.119 4.283 54.761 1.00 93.50 115 THR A CA 1
ATOM 828 C C . THR A 1 115 ? -4.996 5.456 53.802 1.00 93.50 115 THR A C 1
ATOM 830 O O . THR A 1 115 ? -3.916 5.716 53.278 1.00 93.50 115 THR A O 1
ATOM 833 N N . ILE A 1 116 ? -6.092 6.176 53.581 1.00 94.06 116 ILE A N 1
ATOM 834 C CA . ILE A 1 116 ? -6.126 7.407 52.791 1.00 94.06 116 ILE A CA 1
ATOM 835 C C . ILE A 1 116 ? -6.285 8.572 53.759 1.00 94.06 116 ILE A C 1
ATOM 837 O O . ILE A 1 116 ? -7.269 8.641 54.494 1.00 94.06 116 ILE A O 1
ATOM 841 N N . THR A 1 117 ? -5.338 9.500 53.730 1.00 95.94 117 THR A N 1
ATOM 842 C CA . THR A 1 117 ? -5.327 10.697 54.569 1.00 95.94 117 THR A CA 1
ATOM 843 C C . THR A 1 117 ? -5.417 11.936 53.697 1.00 95.94 117 TH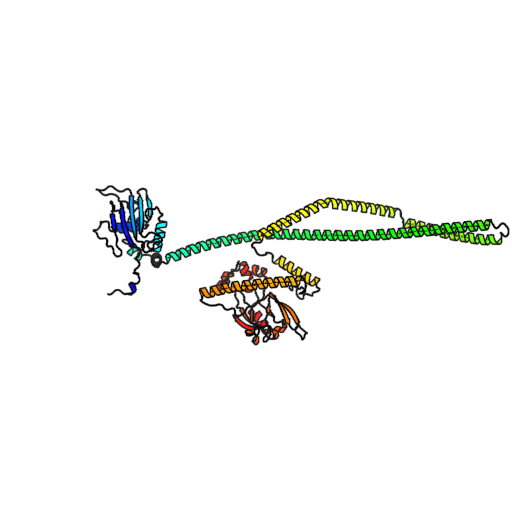R A C 1
ATOM 845 O O . THR A 1 117 ? -4.700 12.062 52.704 1.00 95.94 117 THR A O 1
ATOM 848 N N . ARG A 1 118 ? -6.272 12.880 54.092 1.00 95.25 118 ARG A N 1
ATOM 849 C CA . ARG A 1 118 ? -6.321 14.227 53.528 1.00 95.25 118 ARG A CA 1
ATOM 850 C C . ARG A 1 118 ? -6.068 15.246 54.631 1.00 95.25 118 ARG A C 1
ATOM 852 O O . ARG A 1 118 ? -6.758 15.239 55.651 1.00 95.25 118 ARG A O 1
ATOM 859 N N . THR A 1 119 ? -5.132 16.153 54.379 1.00 94.75 119 THR A N 1
ATOM 860 C CA . THR A 1 119 ? -4.812 17.275 55.267 1.00 94.75 119 THR A CA 1
ATOM 861 C C . THR A 1 119 ? -5.064 18.581 54.532 1.00 94.75 119 THR A C 1
ATOM 863 O O . THR A 1 119 ? -4.705 18.716 53.364 1.00 94.75 119 THR A O 1
ATOM 866 N N . LEU A 1 120 ? -5.695 19.547 55.194 1.00 93.75 120 LEU A N 1
ATOM 867 C CA . LEU A 1 120 ? -5.879 20.900 54.674 1.00 93.75 120 LEU A CA 1
ATOM 868 C C . LEU A 1 120 ? -5.393 21.914 55.696 1.00 93.75 120 LEU A C 1
ATOM 870 O O . LEU A 1 120 ? -5.816 21.901 56.855 1.00 93.75 120 LEU A O 1
ATOM 874 N N . PHE A 1 121 ? -4.534 22.811 55.237 1.00 92.81 121 PHE A N 1
ATOM 875 C CA . PHE A 1 121 ? -3.989 23.906 56.021 1.00 92.81 121 PHE A CA 1
ATOM 876 C C . PHE A 1 121 ? -4.767 25.194 55.754 1.00 92.81 121 PHE A C 1
ATOM 878 O O . PHE A 1 121 ? -5.311 25.399 54.669 1.00 92.81 121 PHE A O 1
ATOM 885 N N . ARG A 1 122 ? -4.767 26.124 56.717 1.00 87.94 122 ARG A N 1
ATOM 886 C CA . ARG A 1 122 ? -5.342 27.467 56.505 1.00 87.94 122 ARG A CA 1
ATOM 887 C C . ARG A 1 122 ? -4.675 28.269 55.386 1.00 87.94 122 ARG A C 1
ATOM 889 O O . ARG A 1 122 ? -5.263 29.236 54.919 1.00 87.94 122 ARG A O 1
ATOM 896 N N . SER A 1 123 ? -3.476 27.880 54.953 1.00 85.94 123 SER A N 1
ATOM 897 C CA . SER A 1 123 ? -2.832 28.429 53.754 1.00 85.94 123 SER A CA 1
ATOM 898 C C . SER A 1 123 ? -3.600 28.110 52.462 1.00 85.94 123 SER A C 1
ATOM 900 O O . SER A 1 123 ? -3.308 28.704 51.429 1.00 85.94 123 SER A O 1
ATOM 902 N N . GLY A 1 124 ? -4.572 27.189 52.507 1.00 82.62 124 GLY A N 1
ATOM 903 C CA . GLY A 1 124 ? -5.306 26.680 51.347 1.00 82.62 124 GLY A CA 1
ATOM 904 C C . GLY A 1 124 ? -4.651 25.455 50.703 1.00 82.62 124 GLY A C 1
ATOM 905 O O . GLY A 1 124 ? -5.228 24.859 49.794 1.00 82.62 124 GLY A O 1
ATOM 906 N N . GLU A 1 125 ? -3.473 25.055 51.183 1.00 88.38 125 GLU A N 1
ATOM 907 C CA . GLU A 1 125 ? -2.769 23.862 50.723 1.00 88.38 125 GLU A CA 1
ATOM 908 C C . GLU A 1 125 ? -3.480 22.594 51.209 1.00 88.38 125 GLU A C 1
ATOM 910 O O . GLU A 1 125 ? -3.789 22.455 52.396 1.00 88.38 125 GLU A O 1
ATOM 915 N N . SER A 1 126 ? -3.766 21.681 50.275 1.00 91.00 126 SER A N 1
ATOM 916 C CA . SER A 1 126 ? -4.385 20.385 50.550 1.00 91.00 126 SER A CA 1
ATOM 917 C C . SER A 1 126 ? -3.446 19.272 50.110 1.00 91.00 126 SER A C 1
ATOM 919 O O . SER A 1 126 ? -3.111 19.171 48.931 1.00 91.00 126 SER A O 1
ATOM 921 N N . GLU A 1 127 ? -3.097 18.402 51.045 1.00 94.38 127 GLU A N 1
ATOM 922 C CA . GLU A 1 127 ? -2.214 17.262 50.828 1.00 94.38 127 GLU A CA 1
ATOM 923 C C . GLU A 1 127 ? -3.005 15.959 50.923 1.00 94.38 127 GLU A C 1
ATOM 925 O O . GLU A 1 127 ? -3.924 15.833 51.740 1.00 94.38 127 GLU A O 1
ATOM 930 N N . TYR A 1 128 ? -2.641 14.991 50.084 1.00 95.50 128 TYR A N 1
ATOM 931 C CA . TYR A 1 128 ? -3.151 13.626 50.142 1.00 95.50 128 TYR A CA 1
ATOM 932 C C . TYR A 1 128 ? -1.998 12.671 50.415 1.00 95.50 128 TYR A C 1
ATOM 934 O O . TYR A 1 128 ? -0.925 12.796 49.822 1.00 95.50 128 TYR A O 1
ATOM 942 N N . ALA A 1 129 ? -2.242 11.687 51.271 1.00 94.75 129 ALA A N 1
ATOM 943 C CA . ALA A 1 129 ? -1.316 10.601 51.527 1.00 94.75 129 ALA A CA 1
ATOM 944 C C . ALA A 1 129 ? -2.039 9.252 51.480 1.00 94.75 129 ALA A C 1
ATOM 946 O O . ALA A 1 129 ? -3.182 9.133 51.919 1.00 94.75 129 ALA A O 1
ATOM 947 N N . MET A 1 130 ? -1.358 8.236 50.958 1.00 93.31 130 MET A N 1
ATOM 948 C CA . MET A 1 130 ? -1.801 6.845 50.945 1.00 93.31 130 MET A CA 1
ATOM 949 C C . MET A 1 130 ? -0.773 6.017 51.712 1.00 93.31 130 MET A C 1
ATOM 951 O O . MET A 1 130 ? 0.406 6.030 51.367 1.00 93.31 130 MET A O 1
ATOM 955 N N . ASN A 1 131 ? -1.193 5.341 52.782 1.00 91.88 131 ASN A N 1
ATOM 956 C CA . ASN A 1 131 ? -0.307 4.619 53.703 1.00 91.88 131 ASN A CA 1
ATOM 957 C C . ASN A 1 131 ? 0.884 5.477 54.187 1.00 91.88 131 ASN A C 1
ATOM 959 O O . ASN A 1 131 ? 1.998 4.990 54.354 1.00 91.88 131 ASN A O 1
ATOM 963 N N . GLY A 1 132 ? 0.651 6.781 54.379 1.00 88.19 132 GLY A N 1
ATOM 964 C CA . GLY A 1 132 ? 1.664 7.755 54.797 1.00 88.19 132 GLY A CA 1
ATOM 965 C C . GLY A 1 132 ? 2.546 8.318 53.673 1.00 88.19 132 GLY A C 1
ATOM 966 O O . GLY A 1 132 ? 3.247 9.299 53.909 1.00 88.19 132 GLY A O 1
ATOM 967 N N . ALA A 1 133 ? 2.493 7.773 52.453 1.00 92.12 133 ALA A N 1
ATOM 968 C CA . ALA A 1 133 ? 3.227 8.305 51.305 1.00 92.12 133 ALA A CA 1
ATOM 969 C C . ALA A 1 133 ? 2.418 9.404 50.584 1.00 92.12 133 ALA A C 1
ATOM 971 O O . ALA A 1 133 ? 1.234 9.192 50.309 1.00 92.12 133 ALA A O 1
ATOM 972 N N . PRO A 1 134 ? 3.017 10.560 50.239 1.00 93.94 134 PRO A N 1
ATOM 973 C CA . PRO A 1 134 ? 2.313 11.635 49.543 1.00 93.94 134 PRO A CA 1
ATOM 974 C C . PRO A 1 134 ? 1.888 11.201 48.133 1.00 93.94 134 PRO A C 1
ATOM 976 O O . PRO A 1 134 ? 2.660 10.589 47.396 1.00 93.94 134 PRO A O 1
ATOM 979 N N . CYS A 1 135 ? 0.662 11.541 47.741 1.00 92.62 135 CYS A N 1
ATOM 980 C CA . CYS A 1 135 ? 0.088 11.192 46.439 1.00 92.62 135 CYS A CA 1
ATOM 981 C C . CYS A 1 135 ? -0.825 12.309 45.915 1.00 92.62 135 CYS A C 1
ATOM 983 O O . CYS A 1 135 ? -1.145 13.266 46.622 1.00 92.62 135 CYS A O 1
ATOM 985 N N . ARG A 1 136 ? -1.248 12.218 44.650 1.00 91.62 136 ARG A N 1
ATOM 986 C CA . ARG A 1 136 ? -2.173 13.191 44.058 1.00 91.62 136 ARG A CA 1
ATOM 987 C C . ARG A 1 136 ? -3.606 12.701 44.208 1.00 91.62 136 ARG A C 1
ATOM 989 O O . ARG A 1 136 ? -3.881 11.506 44.184 1.00 91.62 136 ARG A O 1
ATOM 996 N N . LEU A 1 137 ? -4.553 13.640 44.207 1.00 87.06 137 LEU A N 1
ATOM 997 C CA . LEU A 1 137 ? -5.985 13.321 44.167 1.00 87.06 137 LEU A CA 1
ATOM 998 C C . LEU A 1 137 ? -6.354 12.396 42.992 1.00 87.06 137 LEU A C 1
ATOM 1000 O O . LEU A 1 137 ? -7.236 11.555 43.133 1.00 87.06 137 LEU A O 1
ATOM 1004 N N . LEU A 1 138 ? -5.695 12.546 41.836 1.00 85.38 138 LEU A N 1
ATOM 1005 C CA . LEU A 1 138 ? -5.943 11.679 40.681 1.00 85.38 138 LEU A CA 1
ATOM 1006 C C . LEU A 1 138 ? -5.625 10.213 40.997 1.00 85.38 138 LEU A C 1
ATOM 1008 O O . LEU A 1 138 ? -6.381 9.342 40.584 1.00 85.38 138 LEU A O 1
ATOM 1012 N N . ASP A 1 139 ? -4.561 9.970 41.763 1.00 86.94 139 ASP A N 1
ATOM 1013 C CA . ASP A 1 139 ? -4.110 8.629 42.126 1.00 86.94 139 ASP A CA 1
ATOM 1014 C C . ASP A 1 139 ? -5.126 7.975 43.096 1.00 86.94 139 ASP A C 1
ATOM 1016 O O . ASP A 1 139 ? -5.504 6.820 42.915 1.00 86.94 139 ASP A O 1
ATOM 1020 N N . ILE A 1 140 ? -5.681 8.745 44.049 1.00 85.50 140 ILE A N 1
ATOM 1021 C CA . ILE A 1 140 ? -6.792 8.300 44.921 1.00 85.50 140 ILE A CA 1
ATOM 1022 C C . ILE A 1 140 ? -8.068 8.005 44.114 1.00 85.50 140 ILE A C 1
ATOM 1024 O O . ILE A 1 140 ? -8.742 7.002 44.342 1.00 85.50 140 ILE A O 1
ATOM 1028 N N . GLN A 1 141 ? -8.413 8.869 43.153 1.00 82.44 141 GLN A N 1
ATOM 1029 C CA . GLN A 1 141 ? -9.598 8.690 42.305 1.00 82.44 141 GLN A CA 1
ATOM 1030 C C . GLN A 1 141 ? -9.483 7.482 41.372 1.00 82.44 141 GLN A C 1
ATOM 1032 O O . GLN A 1 141 ? -10.499 6.861 41.070 1.00 82.44 141 GLN A O 1
ATOM 1037 N N . GLU A 1 142 ? -8.280 7.176 40.885 1.00 78.44 142 GLU A N 1
ATOM 1038 C CA . GLU A 1 142 ? -8.010 6.007 40.049 1.00 78.44 142 GLU A CA 1
ATOM 1039 C C . GLU A 1 142 ? -8.103 4.720 40.874 1.00 78.44 142 GLU A C 1
ATOM 1041 O O . GLU A 1 142 ? -8.837 3.815 40.474 1.00 78.44 142 GLU A O 1
ATOM 1046 N N . LEU A 1 143 ? -7.491 4.696 42.065 1.00 82.50 143 LEU A N 1
ATOM 1047 C CA . LEU A 1 143 ? -7.559 3.570 43.003 1.00 82.50 143 LEU A CA 1
ATOM 1048 C C . LEU A 1 143 ? -9.008 3.162 43.316 1.00 82.50 143 LEU A C 1
ATOM 1050 O O . LEU A 1 143 ? -9.350 1.983 43.289 1.00 82.50 143 LEU A O 1
ATOM 1054 N N . LEU A 1 144 ? -9.869 4.141 43.600 1.00 77.31 144 LEU A N 1
ATOM 1055 C CA . LEU A 1 144 ? -11.251 3.902 44.024 1.00 77.31 144 LEU A CA 1
ATOM 1056 C C . LEU A 1 144 ? -12.244 3.759 42.858 1.00 77.31 144 LEU A C 1
ATOM 1058 O O . LEU A 1 144 ? -13.426 3.480 43.078 1.00 77.31 144 LEU A O 1
ATOM 1062 N N . SER A 1 145 ? -11.789 3.949 41.615 1.00 71.56 145 SER A N 1
ATOM 1063 C CA . SER A 1 145 ? -12.664 3.905 40.438 1.00 71.56 145 SER A CA 1
ATOM 1064 C C . SER A 1 145 ? -13.216 2.510 40.143 1.00 71.56 145 SER A C 1
ATOM 1066 O O . SER A 1 145 ? -14.343 2.402 39.662 1.00 71.56 145 SER A O 1
ATOM 1068 N N . ASP A 1 146 ? -12.463 1.461 40.478 1.00 64.94 146 ASP A N 1
ATOM 1069 C CA . ASP A 1 146 ? -12.856 0.072 40.228 1.00 64.94 146 ASP A CA 1
ATOM 1070 C C . ASP A 1 146 ? -13.808 -0.490 41.302 1.00 64.94 146 ASP A C 1
ATOM 1072 O O . ASP A 1 146 ? -14.578 -1.402 41.007 1.00 64.94 146 ASP A O 1
ATOM 1076 N N . VAL A 1 147 ? -13.841 0.110 42.500 1.00 65.75 147 VAL A N 1
ATOM 1077 C CA . VAL A 1 147 ? -14.727 -0.278 43.625 1.00 65.75 147 VAL A CA 1
ATOM 1078 C C . VAL A 1 147 ? -16.037 0.537 43.630 1.00 65.75 147 VAL A C 1
ATOM 1080 O O . VAL A 1 147 ? -16.867 0.422 44.525 1.00 65.75 147 VAL A O 1
ATOM 1083 N N . GLY A 1 148 ? -16.259 1.389 42.622 1.00 60.91 148 GLY A N 1
ATOM 1084 C CA . GLY A 1 148 ? -17.483 2.195 42.500 1.00 60.91 148 GLY A CA 1
ATOM 1085 C C . GLY A 1 148 ? -17.546 3.410 43.437 1.00 60.91 148 GLY A C 1
ATOM 1086 O O . GLY A 1 148 ? -18.526 4.153 43.424 1.00 60.91 148 GLY A O 1
ATOM 1087 N N . VAL A 1 149 ? -16.482 3.682 44.200 1.00 65.62 149 VAL A N 1
ATOM 1088 C CA . VAL A 1 149 ? -16.332 4.877 45.051 1.00 65.62 149 VAL A CA 1
ATOM 1089 C C . VAL A 1 149 ? -15.567 5.952 44.267 1.00 65.62 149 VAL A C 1
ATOM 1091 O O . VAL A 1 149 ? -14.508 6.438 44.649 1.00 65.62 149 VAL A O 1
ATOM 1094 N N . GLY A 1 150 ? -16.082 6.284 43.082 1.00 56.41 150 GLY A N 1
ATOM 1095 C CA . GLY A 1 150 ? -15.431 7.186 42.138 1.00 56.41 150 GLY A CA 1
ATOM 1096 C C . GLY A 1 150 ? -15.763 8.670 42.333 1.00 56.41 150 GLY A C 1
ATOM 1097 O O . GLY A 1 150 ? -16.435 9.102 43.268 1.00 56.41 150 GLY A O 1
ATOM 1098 N N . ARG A 1 151 ? -15.332 9.470 41.352 1.00 52.94 151 ARG A N 1
ATOM 1099 C CA . ARG A 1 151 ? -15.408 10.945 41.297 1.00 52.94 151 ARG A CA 1
ATOM 1100 C C . ARG A 1 151 ? -16.818 11.556 41.424 1.00 52.94 151 ARG A C 1
ATOM 1102 O O . ARG A 1 151 ? -16.916 12.767 41.590 1.00 52.94 151 ARG A O 1
ATOM 1109 N N . GLN A 1 152 ? -17.887 10.763 41.321 1.00 54.75 152 GLN A N 1
ATOM 1110 C CA . GLN A 1 152 ? -19.269 11.223 41.520 1.00 54.75 152 GLN A CA 1
ATOM 1111 C C . GLN A 1 152 ? -19.934 10.718 42.814 1.00 54.75 152 GLN A C 1
ATOM 1113 O O . GLN A 1 152 ? -21.064 11.110 43.070 1.00 54.75 152 GLN A O 1
ATOM 1118 N N . GLN A 1 153 ? -19.235 9.936 43.651 1.00 56.12 153 GLN A N 1
ATOM 1119 C CA . GLN A 1 153 ? -19.643 9.562 45.019 1.00 56.12 153 GLN A CA 1
ATOM 1120 C C . GLN A 1 153 ? -21.130 9.170 45.183 1.00 56.12 153 GLN A C 1
ATOM 1122 O O . GLN A 1 153 ? -21.722 9.448 46.222 1.00 56.12 153 GLN A O 1
ATOM 1127 N N . HIS A 1 154 ? -21.745 8.486 44.206 1.00 58.62 154 HIS A N 1
ATOM 1128 C CA . HIS A 1 154 ? -23.169 8.092 44.273 1.00 58.62 154 HIS A CA 1
ATOM 1129 C C . HIS A 1 154 ? -23.486 7.119 45.423 1.00 58.62 154 HIS A C 1
ATOM 1131 O O . HIS A 1 154 ? -24.650 6.897 45.744 1.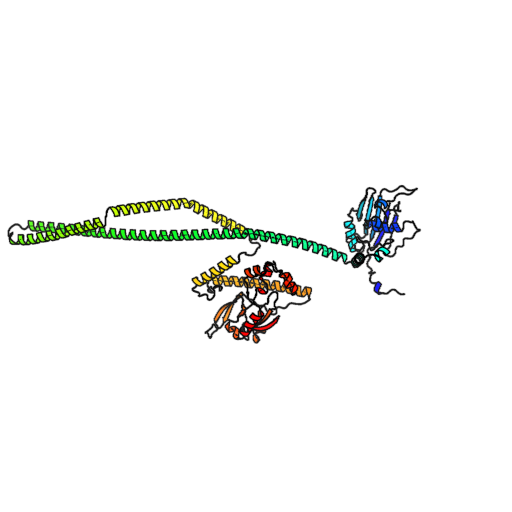00 58.62 154 HIS A O 1
ATOM 1137 N N . VAL A 1 155 ? -22.448 6.553 46.048 1.00 65.56 155 VAL A N 1
ATOM 1138 C CA . VAL A 1 155 ? -22.518 5.682 47.233 1.00 65.56 155 VAL A CA 1
ATOM 1139 C C . VAL A 1 155 ? -22.755 6.483 48.523 1.00 65.56 155 VAL A C 1
ATOM 1141 O O . VAL A 1 155 ? -23.316 5.959 49.483 1.00 65.56 155 VAL A O 1
ATOM 1144 N N . ILE A 1 156 ? -22.369 7.762 48.563 1.00 74.06 156 ILE A N 1
ATOM 1145 C CA . ILE A 1 156 ? -22.541 8.618 49.740 1.00 74.06 156 ILE A CA 1
ATOM 1146 C C . ILE A 1 156 ? -23.786 9.467 49.535 1.00 74.06 156 ILE A C 1
ATOM 1148 O O . ILE A 1 156 ? -23.767 10.449 48.800 1.00 74.06 156 ILE A O 1
ATOM 1152 N N . ILE A 1 157 ? -24.866 9.108 50.223 1.00 74.94 157 ILE A N 1
ATOM 1153 C CA . ILE A 1 157 ? -26.108 9.879 50.198 1.00 74.94 157 ILE A CA 1
ATOM 1154 C C . ILE A 1 157 ? -26.059 10.916 51.320 1.00 74.94 157 ILE A C 1
ATOM 1156 O O . ILE A 1 157 ? -26.285 10.615 52.493 1.00 74.94 157 ILE A O 1
ATOM 1160 N N . SER A 1 158 ? -25.756 12.157 50.951 1.00 67.94 158 SER A N 1
ATOM 1161 C CA . SER A 1 158 ? -25.809 13.300 51.864 1.00 67.94 158 SER A CA 1
ATOM 1162 C C . SER A 1 158 ? -27.228 13.875 51.978 1.00 67.94 158 SER A C 1
ATOM 1164 O O . SER A 1 158 ? -28.133 13.587 51.188 1.00 67.94 158 SER A O 1
ATOM 1166 N N . GLN A 1 159 ? -27.450 14.696 53.003 1.00 70.25 159 GLN A N 1
ATOM 1167 C CA . GLN A 1 159 ? -28.751 15.308 53.263 1.00 70.25 159 GLN A CA 1
ATOM 1168 C C . GLN A 1 159 ? -29.189 16.188 52.075 1.00 70.25 159 GLN A C 1
ATOM 1170 O O . GLN A 1 159 ? -28.482 17.120 51.703 1.00 70.25 159 GLN A O 1
ATOM 1175 N N . GLY A 1 160 ? -30.360 15.897 51.494 1.00 70.69 160 GLY A N 1
ATOM 1176 C CA . GLY A 1 160 ? -30.920 16.616 50.337 1.00 70.69 160 GLY A CA 1
ATOM 1177 C C . GLY A 1 160 ? -30.515 16.067 48.959 1.00 70.69 160 GLY A C 1
ATOM 1178 O O . GLY A 1 160 ? -31.102 16.464 47.955 1.00 70.69 160 GLY A O 1
ATOM 1179 N N . GLN A 1 161 ? -29.575 15.115 48.871 1.00 70.38 161 GLN A N 1
ATOM 1180 C CA . GLN A 1 161 ? -29.206 14.513 47.580 1.00 70.38 161 GLN A CA 1
ATOM 1181 C C . GLN A 1 161 ? -30.288 13.602 46.995 1.00 70.38 161 GLN A C 1
ATOM 1183 O O . GLN A 1 161 ? -30.388 13.500 45.776 1.00 70.38 161 GLN A O 1
ATOM 1188 N N . ILE A 1 162 ? -31.126 12.982 47.831 1.00 74.44 162 ILE A N 1
ATOM 1189 C CA . ILE A 1 162 ? -32.245 12.149 47.358 1.00 74.44 162 ILE A CA 1
ATOM 1190 C C . ILE A 1 162 ? -33.199 12.991 46.500 1.00 74.44 162 ILE A C 1
ATOM 1192 O O . ILE A 1 162 ? -33.531 12.601 45.381 1.00 74.44 162 ILE A O 1
ATOM 1196 N N . ASP A 1 163 ? -33.555 14.188 46.969 1.00 77.50 163 ASP A N 1
ATOM 1197 C CA . ASP A 1 163 ? -34.415 15.109 46.223 1.00 77.50 163 ASP A CA 1
ATOM 1198 C C . ASP A 1 163 ? -33.744 15.601 44.935 1.00 77.50 163 ASP A C 1
ATOM 1200 O O . ASP A 1 163 ? -34.409 15.766 43.911 1.00 77.50 163 ASP A O 1
ATOM 1204 N N . ALA A 1 164 ? -32.421 15.792 44.949 1.00 73.12 164 ALA A N 1
ATOM 1205 C CA . ALA A 1 164 ? -31.664 16.183 43.762 1.00 73.12 164 ALA A CA 1
ATOM 1206 C C . ALA A 1 164 ? -31.673 15.089 42.682 1.00 73.12 164 ALA A C 1
ATOM 1208 O O . ALA A 1 164 ? -31.858 15.399 41.508 1.00 73.12 164 ALA A O 1
ATOM 1209 N N . VAL A 1 165 ? -31.538 13.813 43.057 1.00 73.50 165 VAL A N 1
ATOM 1210 C CA . VAL A 1 165 ? -31.618 12.681 42.116 1.00 73.50 165 VAL A CA 1
ATOM 1211 C C . VAL A 1 165 ? -33.039 12.517 41.566 1.00 73.50 165 VAL A C 1
ATOM 1213 O O . VAL A 1 165 ? -33.219 12.292 40.365 1.00 73.50 165 VAL A O 1
ATOM 1216 N N . LEU A 1 166 ? -34.059 12.680 42.414 1.00 78.50 166 LEU A N 1
ATOM 1217 C CA . LEU A 1 166 ? -35.469 12.579 42.019 1.00 78.50 166 LEU A CA 1
ATOM 1218 C C . LEU A 1 166 ? -35.909 13.703 41.071 1.00 78.50 166 LEU A C 1
ATOM 1220 O O . LEU A 1 166 ? -36.739 13.456 40.194 1.00 78.50 166 LEU A O 1
ATOM 1224 N N . ASN A 1 167 ? -35.322 14.895 41.198 1.00 82.19 167 ASN A N 1
ATOM 1225 C CA . ASN A 1 167 ? -35.600 16.053 40.341 1.00 82.19 167 ASN A CA 1
ATOM 1226 C C . ASN A 1 167 ? -34.564 16.263 39.220 1.00 82.19 167 ASN A C 1
ATOM 1228 O O . ASN A 1 167 ? -34.700 17.193 38.426 1.00 82.19 167 ASN A O 1
ATOM 1232 N N . ALA A 1 168 ? -33.536 15.413 39.124 1.00 81.69 168 ALA A N 1
ATOM 1233 C CA . ALA A 1 168 ? -32.517 15.510 38.083 1.00 81.69 168 ALA A CA 1
ATOM 1234 C C . ALA A 1 168 ? -33.125 15.315 36.689 1.00 81.69 168 ALA A C 1
ATOM 1236 O O . ALA A 1 168 ? -33.996 14.455 36.493 1.00 81.69 168 ALA A O 1
ATOM 1237 N N . ARG A 1 169 ? -32.604 16.074 35.716 1.00 88.62 169 ARG A N 1
ATOM 1238 C CA . ARG A 1 169 ? -32.950 15.925 34.298 1.00 88.62 169 ARG A CA 1
ATOM 1239 C C . ARG A 1 169 ? -32.599 14.516 33.799 1.00 88.62 169 ARG A C 1
ATOM 1241 O O . ARG A 1 169 ? -31.699 13.883 34.361 1.00 88.62 169 ARG A O 1
ATOM 1248 N N . PRO A 1 170 ? -33.265 14.016 32.743 1.00 86.56 170 PRO A N 1
ATOM 1249 C CA . PRO A 1 170 ? -33.012 12.679 32.211 1.00 86.56 170 PRO A CA 1
ATOM 1250 C C . PRO A 1 170 ? -31.536 12.408 31.886 1.00 86.56 170 PRO A C 1
ATOM 1252 O O . PRO A 1 170 ? -31.052 11.306 32.135 1.00 86.56 170 PRO A O 1
ATOM 1255 N N . GLU A 1 171 ? -30.801 13.403 31.385 1.00 81.81 171 GLU A N 1
ATOM 1256 C CA . GLU A 1 171 ? -29.381 13.281 31.037 1.00 81.81 171 GLU A CA 1
ATOM 1257 C C . GLU A 1 171 ? -28.498 13.114 32.280 1.00 81.81 171 GLU A C 1
ATOM 1259 O O . GLU A 1 171 ? -27.611 12.259 32.307 1.00 81.81 171 GLU A O 1
ATOM 1264 N N . ASP A 1 172 ? -28.779 13.895 33.325 1.00 79.38 172 ASP A N 1
ATOM 1265 C CA . ASP A 1 172 ? -28.046 13.873 34.592 1.00 79.38 172 ASP A CA 1
ATOM 1266 C C . ASP A 1 172 ? -28.340 12.570 35.357 1.00 79.38 172 ASP A C 1
ATOM 1268 O O . ASP A 1 172 ? -27.433 11.923 35.880 1.00 79.38 172 ASP A O 1
ATOM 1272 N N . ARG A 1 173 ? -29.597 12.108 35.334 1.00 81.19 173 ARG A N 1
ATOM 1273 C CA . ARG A 1 173 ? -30.012 10.827 35.927 1.00 81.19 173 ARG A CA 1
ATOM 1274 C C . ARG A 1 173 ? -29.416 9.627 35.196 1.00 81.19 173 ARG A C 1
ATOM 1276 O O . ARG A 1 173 ? -29.033 8.645 35.827 1.00 81.19 173 ARG A O 1
ATOM 1283 N N . ARG A 1 174 ? -29.310 9.705 33.867 1.00 82.31 174 ARG A N 1
ATOM 1284 C CA . ARG A 1 174 ? -28.675 8.668 33.050 1.00 82.31 174 ARG A CA 1
ATOM 1285 C C . ARG A 1 174 ? -27.225 8.449 33.467 1.00 82.31 174 ARG A C 1
ATOM 1287 O O . ARG A 1 174 ? -26.824 7.300 33.580 1.00 82.31 174 ARG A O 1
ATOM 1294 N N . ALA A 1 175 ? -26.461 9.509 33.735 1.00 73.94 175 ALA A N 1
ATOM 1295 C CA . ALA A 1 175 ? -25.072 9.374 34.176 1.00 73.94 175 ALA A CA 1
ATOM 1296 C C . ALA A 1 175 ? -24.944 8.547 35.470 1.00 73.94 175 ALA A C 1
ATOM 1298 O O . ALA A 1 175 ? -24.065 7.694 35.554 1.00 73.94 175 ALA A O 1
ATOM 1299 N N . ILE A 1 176 ? -25.864 8.734 36.423 1.00 74.62 176 ILE A N 1
ATOM 1300 C CA . ILE A 1 176 ? -25.926 7.966 37.680 1.00 74.62 176 ILE A CA 1
ATOM 1301 C C . ILE A 1 176 ? -26.182 6.479 37.396 1.00 74.62 176 ILE A C 1
ATOM 1303 O O . ILE A 1 176 ? -25.510 5.610 37.945 1.00 74.62 176 ILE A O 1
ATOM 1307 N N . ILE A 1 177 ? -27.129 6.178 36.501 1.00 77.56 177 ILE A N 1
ATOM 1308 C CA . ILE A 1 177 ? -27.475 4.799 36.120 1.00 77.56 177 ILE A CA 1
ATOM 1309 C C . ILE A 1 177 ? -26.320 4.125 35.366 1.00 77.56 177 ILE A C 1
ATOM 1311 O O . ILE A 1 177 ? -26.023 2.960 35.609 1.00 77.56 177 ILE A O 1
ATOM 1315 N N . GLU A 1 178 ? -25.661 4.839 34.451 1.00 75.44 178 GLU A N 1
ATOM 1316 C CA . GLU A 1 178 ? -24.519 4.313 33.692 1.00 75.44 178 GLU A CA 1
ATOM 1317 C C . GLU A 1 178 ? -23.305 4.024 34.591 1.00 75.44 178 GLU A C 1
ATOM 1319 O O . GLU A 1 178 ? -22.562 3.072 34.332 1.00 75.44 178 GLU A O 1
ATOM 1324 N N . ASP A 1 179 ? -23.106 4.823 35.641 1.00 71.88 179 ASP A N 1
ATOM 1325 C CA . ASP A 1 179 ? -22.065 4.592 36.643 1.00 71.88 179 ASP A CA 1
ATOM 1326 C C . ASP A 1 179 ? -22.407 3.379 37.520 1.00 71.88 179 ASP A C 1
ATOM 1328 O O . ASP A 1 179 ? -21.595 2.465 37.648 1.00 71.88 179 ASP A O 1
ATOM 1332 N N . ALA A 1 180 ? -23.654 3.289 38.001 1.00 70.50 180 ALA A N 1
ATOM 1333 C CA . ALA A 1 180 ? -24.149 2.134 38.755 1.00 70.50 180 ALA A CA 1
ATOM 1334 C C . ALA A 1 180 ? -24.102 0.822 37.947 1.00 70.50 180 ALA A C 1
ATOM 1336 O O . ALA A 1 180 ? -23.857 -0.246 38.502 1.00 70.50 180 ALA A O 1
ATOM 1337 N N . ALA A 1 181 ? -24.295 0.891 36.627 1.00 75.06 181 ALA A N 1
ATOM 1338 C CA . ALA A 1 181 ? -24.169 -0.251 35.722 1.00 75.06 181 ALA A CA 1
ATOM 1339 C C . ALA A 1 181 ? -22.707 -0.613 35.381 1.00 75.06 181 ALA A C 1
ATOM 1341 O O . ALA A 1 181 ? -22.469 -1.560 34.631 1.00 75.06 181 ALA A O 1
ATOM 1342 N N . GLY A 1 182 ? -21.717 0.151 35.861 1.00 70.62 182 GLY A N 1
ATOM 1343 C CA . GLY A 1 182 ? -20.293 -0.102 35.622 1.00 70.62 182 GLY A CA 1
ATOM 1344 C C . GLY A 1 182 ? -19.841 0.094 34.167 1.00 70.62 182 GLY A C 1
ATOM 1345 O O . GLY A 1 182 ? -18.738 -0.322 33.793 1.00 70.62 182 GLY A O 1
ATOM 1346 N N . ILE A 1 183 ? -20.663 0.725 33.317 1.00 76.94 183 ILE A N 1
ATOM 1347 C CA . ILE A 1 183 ? -20.372 0.880 31.880 1.00 76.94 183 ILE A CA 1
ATOM 1348 C C . ILE A 1 183 ? -19.514 2.117 31.574 1.00 76.94 183 ILE A C 1
ATOM 1350 O O . ILE A 1 183 ? -18.928 2.227 30.489 1.00 76.94 183 ILE A O 1
ATOM 1354 N N . LEU A 1 184 ? -19.379 3.033 32.541 1.00 71.25 184 LEU A N 1
ATOM 1355 C CA . LEU A 1 184 ? -18.649 4.293 32.392 1.00 71.25 184 LEU A CA 1
ATOM 1356 C C . LEU A 1 184 ? -17.175 4.082 31.992 1.00 71.25 184 LEU A C 1
ATOM 1358 O O . LEU A 1 184 ? -16.642 4.821 31.156 1.00 71.25 184 LEU A O 1
ATOM 1362 N N . LYS A 1 185 ? -16.527 3.025 32.506 1.00 69.19 185 LYS A N 1
ATOM 1363 C CA . LYS A 1 185 ? -15.139 2.669 32.152 1.00 69.19 185 LYS A CA 1
ATOM 1364 C C . LYS A 1 185 ? -14.978 2.322 30.670 1.00 69.19 185 LYS A C 1
ATOM 1366 O O . LYS A 1 185 ? -14.028 2.769 30.025 1.00 69.19 185 LYS A O 1
ATOM 1371 N N . TYR A 1 186 ? -15.929 1.585 30.098 1.00 76.38 186 TYR A N 1
ATOM 1372 C CA . TYR A 1 186 ? -15.907 1.203 28.684 1.00 76.38 186 TYR A CA 1
ATOM 1373 C C . TYR A 1 186 ? -16.180 2.404 27.780 1.00 76.38 186 TYR A C 1
ATOM 1375 O O . TYR A 1 186 ? -15.507 2.576 26.762 1.00 76.38 186 TYR A O 1
ATOM 1383 N N . ARG A 1 187 ? -17.099 3.287 28.188 1.00 76.69 187 ARG A N 1
ATOM 1384 C CA . ARG A 1 187 ? -17.388 4.537 27.476 1.00 76.69 187 ARG A CA 1
ATOM 1385 C C . ARG A 1 187 ? -16.156 5.443 27.393 1.00 76.69 187 ARG A C 1
ATOM 1387 O O . ARG A 1 187 ? -15.798 5.881 26.302 1.00 76.69 187 ARG A O 1
ATOM 1394 N N . ARG A 1 188 ? -15.434 5.637 28.503 1.00 75.38 188 ARG A N 1
ATOM 1395 C CA . ARG A 1 188 ? -14.180 6.417 28.517 1.00 75.38 188 ARG A CA 1
ATOM 1396 C C . ARG A 1 188 ? -13.080 5.788 27.662 1.00 75.38 188 ARG A C 1
ATOM 1398 O O . ARG A 1 188 ? -12.378 6.498 26.942 1.00 75.38 188 ARG A O 1
ATOM 1405 N N . ARG A 1 189 ? -12.931 4.457 27.699 1.00 77.94 189 ARG A N 1
ATOM 1406 C CA . ARG A 1 189 ? -11.977 3.739 26.832 1.00 77.94 189 ARG A CA 1
ATOM 1407 C C . ARG A 1 189 ? -12.306 3.945 25.351 1.00 77.94 189 ARG A C 1
ATOM 1409 O O . ARG A 1 189 ? -11.396 4.227 24.571 1.00 77.94 189 ARG A O 1
ATOM 1416 N N . LYS A 1 190 ? -13.591 3.888 24.981 1.00 85.94 190 LYS A N 1
ATOM 1417 C CA . LYS A 1 190 ? -14.069 4.176 23.621 1.00 85.94 190 LYS A CA 1
ATOM 1418 C C . LYS A 1 190 ? -13.733 5.605 23.193 1.00 85.94 190 LYS A C 1
ATOM 1420 O O . LYS A 1 190 ? -13.134 5.784 22.139 1.00 85.94 190 LYS A O 1
ATOM 1425 N N . GLU A 1 191 ? -14.044 6.606 24.013 1.00 85.44 191 GLU A N 1
ATOM 1426 C CA . GLU A 1 191 ? -13.752 8.014 23.699 1.00 85.44 191 GLU A CA 1
ATOM 1427 C C . GLU A 1 191 ? -12.243 8.263 23.522 1.00 85.44 191 GLU A C 1
ATOM 1429 O O . GLU A 1 191 ? -11.824 8.935 22.576 1.00 85.44 191 GLU A O 1
ATOM 1434 N N . LYS A 1 192 ? -11.397 7.666 24.376 1.00 82.06 192 LYS A N 1
ATOM 1435 C CA . LYS A 1 192 ? -9.931 7.747 24.246 1.00 82.06 192 LYS A CA 1
ATOM 1436 C C . LYS A 1 192 ? -9.434 7.098 22.950 1.00 82.06 192 LYS A C 1
ATOM 1438 O O . LYS A 1 192 ? -8.561 7.659 22.287 1.00 82.06 192 LYS A O 1
ATOM 1443 N N . ALA A 1 193 ? -9.983 5.941 22.580 1.00 86.75 193 ALA A N 1
ATOM 1444 C CA . ALA A 1 193 ? -9.648 5.261 21.331 1.00 86.75 193 ALA A CA 1
ATOM 1445 C C . ALA A 1 193 ? -10.088 6.074 20.101 1.00 86.75 193 ALA A C 1
ATOM 1447 O O . ALA A 1 193 ? -9.312 6.221 19.161 1.00 86.75 193 ALA A O 1
ATOM 1448 N N . GLN A 1 194 ? -11.281 6.673 20.137 1.00 89.88 194 GLN A N 1
ATOM 1449 C CA . GLN A 1 194 ? -11.792 7.527 19.061 1.00 89.88 194 GLN A CA 1
ATOM 1450 C C . GLN A 1 194 ? -10.927 8.774 18.850 1.00 89.88 194 GLN A C 1
ATOM 1452 O O . GLN A 1 194 ? -10.593 9.095 17.713 1.00 89.88 194 GLN A O 1
ATOM 1457 N N . ARG A 1 195 ? -10.491 9.439 19.929 1.00 90.44 195 ARG A N 1
ATOM 1458 C CA . ARG A 1 195 ? -9.564 10.580 19.824 1.00 90.44 195 ARG A CA 1
ATOM 1459 C C . ARG A 1 195 ? -8.222 10.183 19.207 1.00 90.44 195 ARG A C 1
ATOM 1461 O O . ARG A 1 195 ? -7.685 10.923 18.390 1.00 90.44 195 ARG A O 1
ATOM 1468 N N . ARG A 1 196 ? -7.683 9.012 19.574 1.00 86.12 196 ARG A N 1
ATOM 1469 C CA . ARG A 1 196 ? -6.452 8.484 18.962 1.00 86.12 196 ARG A CA 1
ATOM 1470 C C . ARG A 1 196 ? -6.637 8.204 17.472 1.00 86.12 196 ARG A C 1
ATOM 1472 O O . ARG A 1 196 ? -5.784 8.604 16.693 1.00 86.12 196 ARG A O 1
ATOM 1479 N N . LEU A 1 197 ? -7.753 7.584 17.087 1.00 91.19 197 LEU A N 1
ATOM 1480 C CA . LEU A 1 197 ? -8.067 7.300 15.686 1.00 91.19 197 LEU A CA 1
ATOM 1481 C C . LEU A 1 197 ? -8.116 8.583 14.844 1.00 91.19 197 LEU A C 1
ATOM 1483 O O . LEU A 1 197 ? -7.446 8.653 13.819 1.00 91.19 197 LEU A O 1
ATOM 1487 N N . GLN A 1 198 ? -8.822 9.615 15.316 1.00 90.00 198 GLN A N 1
ATOM 1488 C CA . GLN A 1 198 ? -8.894 10.912 14.628 1.00 90.00 198 GLN A CA 1
ATOM 1489 C C . GLN A 1 198 ? -7.517 11.567 14.462 1.00 90.00 198 GLN A C 1
ATOM 1491 O O . GLN A 1 198 ? -7.203 12.098 13.398 1.00 90.00 198 GLN A O 1
ATOM 1496 N N . ALA A 1 199 ? -6.665 11.505 15.490 1.00 89.75 199 ALA A N 1
ATOM 1497 C CA . ALA A 1 199 ? -5.300 12.021 15.396 1.00 89.75 199 ALA A CA 1
ATOM 1498 C C . ALA A 1 199 ? -4.465 11.253 14.352 1.00 89.75 199 ALA A C 1
ATOM 1500 O O . ALA A 1 199 ? -3.707 11.854 13.592 1.00 89.75 199 ALA A O 1
ATOM 1501 N N . THR A 1 200 ? -4.622 9.929 14.274 1.00 86.81 200 THR A N 1
ATOM 1502 C CA . THR A 1 200 ? -3.951 9.101 13.264 1.00 86.81 200 THR A CA 1
ATOM 1503 C C . THR A 1 200 ? -4.450 9.398 11.849 1.00 86.81 200 THR A C 1
ATOM 1505 O O . THR A 1 200 ? -3.636 9.497 10.933 1.00 86.81 200 THR A O 1
ATOM 1508 N N . GLU A 1 201 ? -5.754 9.596 11.658 1.00 88.44 201 GLU A N 1
ATOM 1509 C CA . GLU A 1 201 ? -6.328 9.994 10.365 1.00 88.44 201 GLU A CA 1
ATOM 1510 C C . GLU A 1 201 ? -5.779 11.346 9.893 1.00 88.44 201 GLU A C 1
ATOM 1512 O O . GLU A 1 201 ? -5.370 11.478 8.738 1.00 88.44 201 GLU A O 1
ATOM 1517 N N . ALA A 1 202 ? -5.671 12.330 10.791 1.00 88.56 202 ALA A N 1
ATOM 1518 C CA . ALA A 1 202 ? -5.058 13.619 10.473 1.00 88.56 202 ALA A CA 1
ATOM 1519 C C . ALA A 1 202 ? -3.589 13.470 10.029 1.00 88.56 202 ALA A C 1
ATOM 1521 O O . ALA A 1 202 ? -3.167 14.091 9.049 1.00 88.56 202 ALA A O 1
ATOM 1522 N N . ASN A 1 203 ? -2.821 12.601 10.695 1.00 85.69 203 ASN A N 1
ATOM 1523 C CA . ASN A 1 203 ? -1.440 12.307 10.307 1.00 85.69 203 ASN A CA 1
ATOM 1524 C C . ASN A 1 203 ? -1.352 11.640 8.925 1.00 85.69 203 ASN A C 1
ATOM 1526 O O . ASN A 1 203 ? -0.500 12.019 8.123 1.00 85.69 203 ASN A O 1
ATOM 1530 N N . LEU A 1 204 ? -2.238 10.686 8.619 1.00 88.12 204 LEU A N 1
ATOM 1531 C CA . LEU A 1 204 ? -2.293 10.017 7.312 1.00 88.12 204 LEU A CA 1
ATOM 1532 C C . LEU A 1 204 ? -2.633 10.985 6.173 1.00 88.12 204 LEU A C 1
ATOM 1534 O O . LEU A 1 204 ? -2.051 10.887 5.088 1.00 88.12 204 LEU A O 1
ATOM 1538 N N . ASN A 1 205 ? -3.528 11.942 6.421 1.00 87.19 205 ASN A N 1
ATOM 1539 C CA . ASN A 1 205 ? -3.856 12.984 5.449 1.00 87.19 205 ASN A CA 1
ATOM 1540 C C . ASN A 1 205 ? -2.628 13.853 5.143 1.00 87.19 205 ASN A C 1
ATOM 1542 O O . ASN A 1 205 ? -2.263 14.007 3.979 1.00 87.19 205 ASN A O 1
ATOM 1546 N N . ARG A 1 206 ? -1.909 14.309 6.179 1.00 88.12 206 ARG A N 1
ATOM 1547 C CA . ARG A 1 206 ? -0.663 15.075 6.012 1.00 88.12 206 ARG A CA 1
ATOM 1548 C C . ARG A 1 206 ? 0.404 14.293 5.239 1.00 88.12 206 ARG A C 1
ATOM 1550 O O . ARG A 1 206 ? 1.080 14.853 4.379 1.00 88.12 206 ARG A O 1
ATOM 1557 N N . LEU A 1 207 ? 0.546 12.999 5.522 1.00 84.88 207 LEU A N 1
ATOM 1558 C CA . LEU A 1 207 ? 1.467 12.111 4.806 1.00 84.88 207 LEU A CA 1
ATOM 1559 C C . LEU A 1 207 ? 1.095 11.996 3.325 1.00 84.88 207 LEU A C 1
ATOM 1561 O O . LEU A 1 207 ? 1.964 12.070 2.461 1.00 84.88 207 LEU A O 1
ATOM 1565 N N . SER A 1 208 ? -0.198 11.873 3.028 1.00 86.19 208 SER A N 1
ATOM 1566 C CA . SER A 1 208 ? -0.708 11.804 1.656 1.00 86.19 208 SER A CA 1
ATOM 1567 C C . SER A 1 208 ? -0.434 13.088 0.867 1.00 86.19 208 SER A C 1
ATOM 1569 O O . SER A 1 208 ? -0.103 13.015 -0.319 1.00 86.19 208 SER A O 1
ATOM 1571 N N . ASP A 1 209 ? -0.524 14.249 1.517 1.00 88.62 209 ASP A N 1
ATOM 1572 C CA . ASP A 1 209 ? -0.217 15.542 0.901 1.00 88.62 209 ASP A CA 1
ATOM 1573 C C . ASP A 1 209 ? 1.278 15.693 0.602 1.00 88.62 209 ASP A C 1
ATOM 1575 O O . ASP A 1 209 ? 1.637 16.019 -0.532 1.00 88.62 209 ASP A O 1
ATOM 1579 N N . LEU A 1 210 ? 2.151 15.346 1.555 1.00 83.69 210 LEU A N 1
ATOM 1580 C CA . LEU A 1 210 ? 3.604 15.315 1.338 1.00 83.69 210 LEU A CA 1
ATOM 1581 C C . LEU A 1 210 ? 3.981 14.373 0.190 1.00 83.69 210 LEU A C 1
ATOM 1583 O O . LEU A 1 210 ? 4.767 14.721 -0.687 1.00 83.69 210 LEU A O 1
ATOM 1587 N N . LEU A 1 211 ? 3.370 13.190 0.145 1.00 85.50 211 LEU A N 1
ATOM 1588 C CA . LEU A 1 211 ? 3.618 12.205 -0.905 1.00 85.50 211 LEU A CA 1
ATOM 1589 C C . LEU A 1 211 ? 3.171 12.735 -2.279 1.00 85.50 211 LEU A C 1
ATOM 1591 O O . LEU A 1 211 ? 3.833 12.494 -3.292 1.00 85.50 211 LEU A O 1
ATOM 1595 N N . ARG A 1 212 ? 2.074 13.503 -2.334 1.00 83.94 212 ARG A N 1
ATOM 1596 C CA . ARG A 1 212 ? 1.627 14.179 -3.561 1.00 83.94 212 ARG A CA 1
ATOM 1597 C C . ARG A 1 212 ? 2.629 15.243 -4.010 1.00 83.94 212 ARG A C 1
ATOM 1599 O O . ARG A 1 212 ? 2.915 15.321 -5.205 1.00 83.94 212 ARG A O 1
ATOM 1606 N N . GLU A 1 213 ? 3.171 16.024 -3.082 1.00 82.69 213 GLU A N 1
ATOM 1607 C CA . GLU A 1 213 ? 4.180 17.042 -3.374 1.00 82.69 213 GLU A CA 1
ATOM 1608 C C . GLU A 1 213 ? 5.488 16.433 -3.892 1.00 82.69 213 GLU A C 1
ATOM 1610 O O . GLU A 1 213 ? 5.955 16.821 -4.965 1.00 82.69 213 GLU A O 1
ATOM 1615 N N . VAL A 1 214 ? 6.010 15.405 -3.221 1.00 81.44 214 VAL A N 1
ATOM 1616 C CA . VAL A 1 214 ? 7.210 14.679 -3.665 1.00 81.44 214 VAL A CA 1
ATOM 1617 C C . VAL A 1 214 ? 6.995 14.084 -5.059 1.00 81.44 214 VAL A C 1
ATOM 1619 O O . VAL A 1 214 ? 7.815 14.278 -5.953 1.00 81.44 214 VAL A O 1
ATOM 1622 N N . ARG A 1 215 ? 5.844 13.442 -5.317 1.00 73.94 215 ARG A N 1
ATOM 1623 C CA . ARG A 1 215 ? 5.506 12.926 -6.660 1.00 73.94 215 ARG A CA 1
ATOM 1624 C C . ARG A 1 215 ? 5.444 14.022 -7.726 1.00 73.94 215 ARG A C 1
ATOM 1626 O O . ARG A 1 215 ? 5.763 13.751 -8.885 1.00 73.94 215 ARG A O 1
ATOM 1633 N N . ARG A 1 216 ? 5.014 15.239 -7.373 1.00 80.44 216 ARG A N 1
ATOM 1634 C CA . ARG A 1 216 ? 4.996 16.386 -8.294 1.00 80.44 216 ARG A CA 1
ATOM 1635 C C . ARG A 1 216 ? 6.415 16.827 -8.650 1.00 80.44 216 ARG A C 1
ATOM 1637 O O . ARG A 1 216 ? 6.652 17.125 -9.816 1.00 80.44 216 ARG A O 1
ATOM 1644 N N . GLN A 1 217 ? 7.334 16.829 -7.685 1.00 76.69 217 GLN A N 1
ATOM 1645 C CA . GLN A 1 217 ? 8.747 17.168 -7.895 1.00 76.69 217 GLN A CA 1
ATOM 1646 C C . GLN A 1 217 ? 9.507 16.093 -8.690 1.00 76.69 217 GLN A C 1
ATOM 1648 O O . GLN A 1 217 ? 10.383 16.418 -9.486 1.00 76.69 217 GLN A O 1
ATOM 1653 N N . LEU A 1 218 ? 9.129 14.821 -8.542 1.00 80.94 218 LEU A N 1
ATOM 1654 C CA . LEU A 1 218 ? 9.813 13.690 -9.183 1.00 80.94 218 LEU A CA 1
ATOM 1655 C C . LEU A 1 218 ? 9.571 13.604 -10.701 1.00 80.94 218 LEU A C 1
ATOM 1657 O O . LEU A 1 218 ? 10.459 13.212 -11.449 1.00 80.94 218 LEU A O 1
ATOM 1661 N N . ARG A 1 219 ? 8.391 14.015 -11.188 1.00 71.38 219 ARG A N 1
ATOM 1662 C CA . ARG A 1 219 ? 8.046 13.948 -12.625 1.00 71.38 219 ARG A CA 1
ATOM 1663 C C . ARG A 1 219 ? 8.949 14.804 -13.532 1.00 71.38 219 ARG A C 1
ATOM 1665 O O . ARG A 1 219 ? 9.337 14.312 -14.590 1.00 71.38 219 ARG A O 1
ATOM 1672 N N . PRO A 1 220 ? 9.257 16.074 -13.200 1.00 78.88 220 PRO A N 1
ATOM 1673 C CA . PRO A 1 220 ? 10.246 16.855 -13.939 1.00 78.88 220 PRO A CA 1
ATOM 1674 C C . PRO A 1 220 ? 11.626 16.192 -13.971 1.00 78.88 220 PRO A C 1
ATOM 1676 O O . PRO A 1 220 ? 12.223 16.119 -15.041 1.00 78.88 220 PRO A O 1
ATOM 1679 N N . LEU A 1 221 ? 12.087 15.663 -12.833 1.00 76.75 221 LEU A N 1
ATOM 1680 C CA . LEU A 1 221 ? 13.389 15.001 -12.707 1.00 76.75 221 LEU A CA 1
ATOM 1681 C C . LEU A 1 221 ? 13.467 13.725 -13.559 1.00 76.75 221 LEU A C 1
ATOM 1683 O O . LEU A 1 221 ? 14.450 13.514 -14.261 1.00 76.75 221 LEU A O 1
ATOM 1687 N N . GLU A 1 222 ? 12.404 12.916 -13.583 1.00 74.56 222 GLU A N 1
ATOM 1688 C CA . GLU A 1 222 ? 12.313 11.723 -14.437 1.00 74.56 222 GLU A CA 1
ATOM 1689 C C . GLU A 1 222 ? 12.422 12.088 -15.927 1.00 74.56 222 GLU A C 1
ATOM 1691 O O . GLU A 1 222 ? 13.184 11.473 -16.672 1.00 74.56 222 GLU A O 1
ATOM 1696 N N . ARG A 1 223 ? 11.733 13.155 -16.358 1.00 75.62 223 ARG A N 1
ATOM 1697 C CA . ARG A 1 223 ? 11.825 13.654 -17.742 1.00 75.62 223 ARG A CA 1
ATOM 1698 C C . ARG A 1 223 ? 13.217 14.174 -18.087 1.00 75.62 223 ARG A C 1
ATOM 1700 O O . ARG A 1 223 ? 13.659 13.974 -19.216 1.00 75.62 223 ARG A O 1
ATOM 1707 N N . GLN A 1 224 ? 13.884 14.846 -17.150 1.00 74.88 224 GLN A N 1
ATOM 1708 C CA . GLN A 1 224 ? 15.257 15.320 -17.331 1.00 74.88 224 GLN A CA 1
ATOM 1709 C C . GLN A 1 224 ? 16.228 14.140 -17.459 1.00 74.88 224 GLN A C 1
ATOM 1711 O O . GLN A 1 224 ? 17.032 14.121 -18.387 1.00 74.88 224 GLN A O 1
ATOM 1716 N N . ALA A 1 225 ? 16.087 13.113 -16.618 1.00 73.31 225 ALA A N 1
ATOM 1717 C CA . ALA A 1 225 ? 16.901 11.902 -16.691 1.00 73.31 225 ALA A CA 1
ATOM 1718 C C . ALA A 1 225 ? 16.692 11.128 -18.006 1.00 73.31 225 ALA A C 1
ATOM 1720 O O . ALA A 1 225 ? 17.658 10.688 -18.626 1.00 73.31 225 ALA A O 1
ATOM 1721 N N . ASP A 1 226 ? 15.449 10.990 -18.476 1.00 76.44 226 ASP A N 1
ATOM 1722 C CA . ASP A 1 226 ? 15.156 10.335 -19.759 1.00 76.44 226 ASP A CA 1
ATOM 1723 C C . ASP A 1 226 ? 15.628 11.160 -20.969 1.00 76.44 226 ASP A C 1
ATOM 1725 O O . ASP A 1 226 ? 15.987 10.597 -22.006 1.00 76.44 226 ASP A O 1
ATOM 1729 N N . ALA A 1 227 ? 15.627 12.494 -20.880 1.00 72.06 227 ALA A N 1
ATOM 1730 C CA . ALA A 1 227 ? 16.221 13.350 -21.905 1.00 72.06 227 ALA A CA 1
ATOM 1731 C C . ALA A 1 227 ? 17.749 13.193 -21.948 1.00 72.06 227 ALA A C 1
ATOM 1733 O O . ALA A 1 227 ? 18.301 13.030 -23.034 1.00 72.06 227 ALA A O 1
ATOM 1734 N N . ALA A 1 228 ? 18.406 13.157 -20.785 1.00 76.62 228 ALA A N 1
ATOM 1735 C CA . ALA A 1 228 ? 19.847 12.938 -20.677 1.00 76.62 228 ALA A CA 1
ATOM 1736 C C . ALA A 1 228 ? 20.263 11.560 -21.219 1.00 76.62 228 ALA A C 1
ATOM 1738 O O . ALA A 1 228 ? 21.180 11.479 -22.031 1.00 76.62 228 ALA A O 1
ATOM 1739 N N . ARG A 1 229 ? 19.535 10.486 -20.872 1.00 78.69 229 ARG A N 1
ATOM 1740 C CA . ARG A 1 229 ? 19.801 9.142 -21.421 1.00 78.69 229 ARG A CA 1
ATOM 1741 C C . ARG A 1 229 ? 19.671 9.099 -22.942 1.00 78.69 229 ARG A C 1
ATOM 1743 O O . ARG A 1 229 ? 20.567 8.605 -23.610 1.00 78.69 229 ARG A O 1
ATOM 1750 N N . ARG A 1 230 ? 18.598 9.678 -23.498 1.00 77.56 230 ARG A N 1
ATOM 1751 C CA . ARG A 1 230 ? 18.421 9.753 -24.960 1.00 77.56 230 ARG A CA 1
ATOM 1752 C C . ARG A 1 230 ? 19.528 10.547 -25.643 1.00 77.56 230 ARG A C 1
ATOM 1754 O O . ARG A 1 230 ? 19.909 10.204 -26.754 1.00 77.56 230 ARG A O 1
ATOM 1761 N N . HIS A 1 231 ? 20.025 11.605 -25.006 1.00 83.62 231 HIS A N 1
ATOM 1762 C CA . HIS A 1 231 ? 21.158 12.357 -25.531 1.00 83.62 231 HIS A CA 1
ATOM 1763 C C . HIS A 1 231 ? 22.430 11.499 -25.576 1.00 83.62 231 HIS A C 1
ATOM 1765 O O . HIS A 1 231 ? 23.088 11.475 -26.612 1.00 83.62 231 HIS A O 1
ATOM 1771 N N . GLY A 1 232 ? 22.719 10.743 -24.510 1.00 77.00 232 GLY A N 1
ATOM 1772 C CA . GLY A 1 232 ? 23.833 9.789 -24.474 1.00 77.00 232 GLY A CA 1
ATOM 1773 C C . GLY A 1 232 ? 23.729 8.707 -25.554 1.00 77.00 232 GLY A C 1
ATOM 1774 O O . GLY A 1 232 ? 24.680 8.502 -26.304 1.00 77.00 232 GLY A O 1
ATOM 1775 N N . ASP A 1 233 ? 22.554 8.087 -25.709 1.00 80.19 233 ASP A N 1
ATOM 1776 C CA . ASP A 1 233 ? 22.311 7.077 -26.751 1.00 80.19 233 ASP A CA 1
ATOM 1777 C C . ASP A 1 233 ? 22.536 7.650 -28.165 1.00 80.19 233 ASP A C 1
ATOM 1779 O O . ASP A 1 233 ? 23.197 7.027 -28.997 1.00 80.19 233 ASP A O 1
ATOM 1783 N N . LEU A 1 234 ? 22.029 8.861 -28.433 1.00 83.19 234 LEU A N 1
ATOM 1784 C CA . LEU A 1 234 ? 22.207 9.545 -29.718 1.00 83.19 234 LEU A CA 1
ATOM 1785 C C . LEU A 1 234 ? 23.668 9.928 -29.981 1.00 83.19 234 LEU A C 1
ATOM 1787 O O . LEU A 1 234 ? 24.111 9.865 -31.127 1.00 83.19 234 LEU A O 1
ATOM 1791 N N . LEU A 1 235 ? 24.424 10.320 -28.951 1.00 81.06 235 LEU A N 1
ATOM 1792 C CA . LEU A 1 235 ? 25.858 10.584 -29.078 1.00 81.06 235 LEU A CA 1
ATOM 1793 C C . LEU A 1 235 ? 26.629 9.304 -29.409 1.00 81.06 235 LEU A C 1
ATOM 1795 O O . LEU A 1 235 ? 27.470 9.322 -30.306 1.00 81.06 235 LEU A O 1
ATOM 1799 N N . ALA A 1 236 ? 26.316 8.189 -28.747 1.00 77.44 236 ALA A N 1
ATOM 1800 C CA . ALA A 1 236 ? 26.930 6.899 -29.047 1.00 77.44 236 ALA A CA 1
ATOM 1801 C C . ALA A 1 236 ? 26.631 6.448 -30.489 1.00 77.44 236 ALA A C 1
ATOM 1803 O O . ALA A 1 236 ? 27.538 6.028 -31.212 1.00 77.44 236 ALA A O 1
ATOM 1804 N N . GLU A 1 237 ? 25.381 6.597 -30.939 1.00 81.12 237 GLU A N 1
ATOM 1805 C CA . GLU A 1 237 ? 24.973 6.294 -32.315 1.00 81.12 237 GLU A CA 1
ATOM 1806 C C . GLU A 1 237 ? 25.676 7.204 -33.335 1.00 81.12 237 GLU A C 1
ATOM 1808 O O . GLU A 1 237 ? 26.210 6.720 -34.337 1.00 81.12 237 GLU A O 1
ATOM 1813 N N . LEU A 1 238 ? 25.750 8.511 -33.066 1.00 84.81 238 LEU A N 1
ATOM 1814 C CA . LEU A 1 238 ? 26.451 9.471 -33.920 1.00 84.81 238 LEU A CA 1
ATOM 1815 C C . LEU A 1 238 ? 27.936 9.121 -34.057 1.00 84.81 238 LEU A C 1
ATOM 1817 O O . LEU A 1 238 ? 28.471 9.145 -35.167 1.00 84.81 238 LEU A O 1
ATOM 1821 N N . THR A 1 239 ? 28.598 8.778 -32.952 1.00 76.38 239 THR A N 1
ATOM 1822 C CA . THR A 1 239 ? 30.009 8.376 -32.944 1.00 76.38 239 THR A CA 1
ATOM 1823 C C . THR A 1 239 ? 30.220 7.093 -33.744 1.00 76.38 239 THR A C 1
ATOM 1825 O O . THR A 1 239 ? 31.118 7.039 -34.586 1.00 76.38 239 THR A O 1
ATOM 1828 N N . ALA A 1 240 ? 29.351 6.092 -33.578 1.00 77.69 240 ALA A N 1
ATOM 1829 C CA . ALA A 1 240 ? 29.412 4.856 -34.356 1.00 77.69 240 ALA A CA 1
ATOM 1830 C C . ALA A 1 240 ? 29.229 5.105 -35.866 1.00 77.69 240 ALA A C 1
ATOM 1832 O O . ALA A 1 240 ? 29.970 4.553 -36.682 1.00 77.69 240 ALA A O 1
ATOM 1833 N N . LEU A 1 241 ? 28.285 5.972 -36.252 1.00 80.81 241 LEU A N 1
ATOM 1834 C CA . LEU A 1 241 ? 28.053 6.343 -37.652 1.00 80.81 241 LEU A CA 1
ATOM 1835 C C . LEU A 1 241 ? 29.225 7.130 -38.250 1.00 80.81 241 LEU A C 1
ATOM 1837 O O . LEU A 1 241 ? 29.612 6.872 -39.392 1.00 80.81 241 LEU A O 1
ATOM 1841 N N . ARG A 1 242 ? 29.819 8.058 -37.487 1.00 80.75 242 ARG A N 1
ATOM 1842 C CA . ARG A 1 242 ? 31.027 8.794 -37.894 1.00 80.75 242 ARG A CA 1
ATOM 1843 C C . ARG A 1 242 ? 32.194 7.843 -38.131 1.00 80.75 242 ARG A C 1
ATOM 1845 O O . ARG A 1 242 ? 32.807 7.908 -39.195 1.00 80.75 242 ARG A O 1
ATOM 1852 N N . LEU A 1 243 ? 32.438 6.915 -37.205 1.00 76.75 243 LEU A N 1
ATOM 1853 C CA . LEU A 1 243 ? 33.493 5.910 -37.337 1.00 76.75 243 LEU A CA 1
ATOM 1854 C C . LEU A 1 243 ? 33.252 4.992 -38.543 1.00 76.75 243 LEU A C 1
ATOM 1856 O O . LEU A 1 243 ? 34.176 4.708 -39.302 1.00 76.75 243 LEU A O 1
ATOM 1860 N N . HIS A 1 244 ? 32.006 4.567 -38.769 1.00 73.88 244 HIS A N 1
ATOM 1861 C CA . HIS A 1 244 ? 31.651 3.748 -39.927 1.00 73.88 244 HIS A CA 1
ATOM 1862 C C . HIS A 1 244 ? 31.895 4.484 -41.252 1.00 73.88 244 HIS A C 1
ATOM 1864 O O . HIS A 1 244 ? 32.467 3.912 -42.184 1.00 73.88 244 HIS A O 1
ATOM 1870 N N . ARG A 1 245 ? 31.496 5.759 -41.339 1.00 83.19 245 ARG A N 1
ATOM 1871 C CA . ARG A 1 245 ? 31.734 6.596 -42.520 1.00 83.19 245 ARG A CA 1
ATOM 1872 C C . ARG A 1 245 ? 33.230 6.790 -42.771 1.00 83.19 245 ARG A C 1
ATOM 1874 O O . ARG A 1 245 ? 33.676 6.516 -43.883 1.00 83.19 245 ARG A O 1
ATOM 1881 N N . ALA A 1 246 ? 33.986 7.191 -41.749 1.00 72.50 246 ALA A N 1
ATOM 1882 C CA . ALA A 1 246 ? 35.434 7.376 -41.841 1.00 72.50 246 ALA A CA 1
ATOM 1883 C C . ALA A 1 246 ? 36.138 6.074 -42.258 1.00 72.50 246 ALA A C 1
ATOM 1885 O O . ALA A 1 246 ? 36.969 6.071 -43.162 1.00 72.50 246 ALA A O 1
ATOM 1886 N N . GLY A 1 247 ? 35.732 4.935 -41.686 1.00 75.12 247 GLY A N 1
ATOM 1887 C CA . GLY A 1 247 ? 36.243 3.619 -42.069 1.00 75.12 247 GLY A CA 1
ATOM 1888 C C . GLY A 1 247 ? 35.966 3.266 -43.535 1.00 75.12 247 GLY A C 1
ATOM 1889 O O . GLY A 1 247 ? 36.829 2.699 -44.206 1.00 75.12 247 GLY A O 1
ATOM 1890 N N . ARG A 1 248 ? 34.792 3.630 -44.067 1.00 82.00 248 ARG A N 1
ATOM 1891 C CA . ARG A 1 248 ? 34.436 3.410 -45.479 1.00 82.00 248 ARG A CA 1
ATOM 1892 C C . ARG A 1 248 ? 35.213 4.323 -46.428 1.00 82.00 248 ARG A C 1
ATOM 1894 O O . ARG A 1 248 ? 35.660 3.859 -47.479 1.00 82.00 248 ARG A O 1
ATOM 1901 N N . GLU A 1 249 ? 35.377 5.594 -46.072 1.00 78.62 249 GLU A N 1
ATOM 1902 C CA . GLU A 1 249 ? 36.198 6.546 -46.829 1.00 78.62 249 GLU A CA 1
ATOM 1903 C C . GLU A 1 249 ? 37.659 6.070 -46.867 1.00 78.62 249 GLU A C 1
ATOM 1905 O O . GLU A 1 249 ? 38.222 5.918 -47.952 1.00 78.62 249 GLU A O 1
ATOM 1910 N N . LEU A 1 250 ? 38.221 5.670 -45.721 1.00 79.75 250 LEU A N 1
ATOM 1911 C CA . LEU A 1 250 ? 39.570 5.109 -45.626 1.00 79.75 250 LEU A CA 1
ATOM 1912 C C . LEU A 1 250 ? 39.737 3.828 -46.454 1.00 79.75 250 LEU A C 1
ATOM 1914 O O . LEU A 1 250 ? 40.746 3.660 -47.137 1.00 79.75 250 LEU A O 1
ATOM 1918 N N . ALA A 1 251 ? 38.759 2.918 -46.422 1.00 76.12 251 ALA A N 1
ATOM 1919 C CA . ALA A 1 251 ? 38.791 1.711 -47.247 1.00 76.12 251 ALA A CA 1
ATOM 1920 C C . ALA A 1 251 ? 38.801 2.052 -48.746 1.00 76.12 251 ALA A C 1
ATOM 1922 O O . ALA A 1 251 ? 39.565 1.462 -49.505 1.00 76.12 251 ALA A O 1
ATOM 1923 N N . THR A 1 252 ? 38.003 3.041 -49.156 1.00 77.19 252 THR A N 1
ATOM 1924 C CA . THR A 1 252 ? 37.934 3.501 -50.550 1.00 77.19 252 THR A CA 1
ATOM 1925 C C . THR A 1 252 ? 39.261 4.116 -50.995 1.00 77.19 252 THR A C 1
ATOM 1927 O O . THR A 1 252 ? 39.765 3.772 -52.064 1.00 77.19 252 THR A O 1
ATOM 1930 N N . LEU A 1 253 ? 39.859 4.975 -50.163 1.00 77.06 253 LEU A N 1
ATOM 1931 C CA . LEU A 1 253 ? 41.169 5.578 -50.427 1.00 77.06 253 LEU A CA 1
ATOM 1932 C C . LEU A 1 253 ? 42.276 4.519 -50.498 1.00 77.06 253 LEU A C 1
ATOM 1934 O O . LEU A 1 253 ? 43.098 4.557 -51.408 1.00 77.06 253 LEU A O 1
ATOM 1938 N N . ARG A 1 254 ? 42.262 3.521 -49.605 1.00 77.81 254 ARG A N 1
ATOM 1939 C CA . ARG A 1 254 ? 43.221 2.403 -49.635 1.00 77.81 254 ARG A CA 1
ATOM 1940 C C . ARG A 1 254 ? 43.106 1.559 -50.899 1.00 77.81 254 ARG A C 1
ATOM 1942 O O . ARG A 1 254 ? 44.135 1.138 -51.421 1.00 77.81 254 ARG A O 1
ATOM 1949 N N . THR A 1 255 ? 41.892 1.297 -51.380 1.00 81.62 255 THR A N 1
ATOM 1950 C CA . THR A 1 255 ? 41.697 0.587 -52.651 1.00 81.62 255 THR A CA 1
ATOM 1951 C C . THR A 1 255 ? 42.248 1.407 -53.812 1.00 81.62 255 THR A C 1
ATOM 1953 O O . THR A 1 255 ? 43.075 0.893 -54.554 1.00 81.62 255 THR A O 1
ATOM 1956 N N . ARG A 1 256 ? 41.910 2.702 -53.902 1.00 79.38 256 ARG A N 1
ATOM 1957 C CA . ARG A 1 256 ? 42.450 3.588 -54.950 1.00 79.38 256 ARG A CA 1
ATOM 1958 C C . ARG A 1 256 ? 43.976 3.642 -54.941 1.00 79.38 256 ARG A C 1
ATOM 1960 O O . ARG A 1 256 ? 44.590 3.472 -55.985 1.00 79.38 256 ARG A O 1
ATOM 1967 N N . ALA A 1 257 ? 44.588 3.795 -53.767 1.00 77.12 257 ALA A N 1
ATOM 1968 C CA . ALA A 1 257 ? 46.043 3.813 -53.635 1.00 77.12 257 ALA A CA 1
ATOM 1969 C C . ALA A 1 257 ? 46.695 2.496 -54.101 1.00 77.12 257 ALA A C 1
ATOM 1971 O O . ALA A 1 257 ? 47.770 2.518 -54.698 1.00 77.12 257 ALA A O 1
ATOM 1972 N N . ARG A 1 258 ? 46.053 1.343 -53.853 1.00 81.31 258 ARG A N 1
ATOM 1973 C CA . ARG A 1 258 ? 46.522 0.042 -54.362 1.00 81.31 258 ARG A CA 1
ATOM 1974 C C . ARG A 1 258 ? 46.396 -0.056 -55.877 1.00 81.31 258 ARG A C 1
ATOM 1976 O O . ARG A 1 258 ? 47.372 -0.434 -56.518 1.00 81.31 258 ARG A O 1
ATOM 1983 N N . ASP A 1 259 ? 45.245 0.315 -56.429 1.00 80.44 259 ASP A N 1
ATOM 1984 C CA . ASP A 1 259 ? 44.989 0.266 -57.873 1.00 80.44 259 ASP A CA 1
ATOM 1985 C C . ASP A 1 259 ? 45.963 1.186 -58.635 1.00 80.44 259 ASP A C 1
ATOM 1987 O O . ASP A 1 259 ? 46.515 0.818 -59.675 1.00 80.44 259 ASP A O 1
ATOM 1991 N N . GLU A 1 260 ? 46.246 2.372 -58.088 1.00 74.38 260 GLU A N 1
ATOM 1992 C CA . GLU A 1 260 ? 47.235 3.304 -58.637 1.00 74.38 260 GLU A CA 1
ATOM 1993 C C . GLU A 1 260 ? 48.666 2.759 -58.551 1.00 74.38 260 GLU A C 1
ATOM 1995 O O . GLU A 1 260 ? 49.431 2.883 -59.511 1.00 74.38 260 GLU A O 1
ATOM 2000 N N . ALA A 1 261 ? 49.041 2.133 -57.431 1.00 75.00 261 ALA A N 1
ATOM 2001 C CA . ALA A 1 261 ? 50.351 1.503 -57.281 1.00 75.00 261 ALA A CA 1
ATOM 2002 C C . ALA A 1 261 ? 50.541 0.340 -58.271 1.00 75.00 261 ALA A C 1
ATOM 2004 O O . ALA A 1 261 ? 51.610 0.214 -58.876 1.00 75.00 261 ALA A O 1
ATOM 2005 N N . GLU A 1 262 ? 49.503 -0.473 -58.483 1.00 80.00 262 GLU A N 1
ATOM 2006 C CA . GLU A 1 262 ? 49.512 -1.554 -59.469 1.00 80.00 262 GLU A CA 1
ATOM 2007 C C . GLU A 1 262 ? 49.636 -1.003 -60.894 1.00 80.00 262 GLU A C 1
ATOM 2009 O O . GLU A 1 262 ? 50.511 -1.431 -61.649 1.00 80.00 262 GLU A O 1
ATOM 2014 N N . THR A 1 263 ? 48.847 0.017 -61.237 1.00 77.38 263 THR A N 1
ATOM 2015 C CA . THR A 1 263 ? 48.911 0.686 -62.546 1.00 77.38 263 THR A CA 1
ATOM 2016 C C . THR A 1 263 ? 50.304 1.265 -62.805 1.00 77.38 263 THR A C 1
ATOM 2018 O O . THR A 1 263 ? 50.871 1.081 -63.884 1.00 77.38 263 THR A O 1
ATOM 2021 N N . ARG A 1 264 ? 50.911 1.913 -61.801 1.00 75.00 264 ARG A N 1
ATOM 2022 C CA . ARG A 1 264 ? 52.280 2.443 -61.887 1.00 75.00 264 ARG A CA 1
ATOM 2023 C C . ARG A 1 264 ? 53.302 1.332 -62.136 1.00 75.00 264 ARG A C 1
ATOM 2025 O O . ARG A 1 264 ? 54.205 1.512 -62.949 1.00 75.00 264 ARG A O 1
ATOM 2032 N N . SER A 1 265 ? 53.153 0.187 -61.471 1.00 76.69 265 SER A N 1
ATOM 2033 C CA . SER A 1 265 ? 54.027 -0.974 -61.672 1.00 76.69 265 SER A CA 1
ATOM 2034 C C . SER A 1 265 ? 53.898 -1.553 -63.086 1.00 76.69 265 SER A C 1
ATOM 2036 O O . SER A 1 265 ? 54.914 -1.811 -63.734 1.00 76.69 265 SER A O 1
ATOM 2038 N N . GLN A 1 266 ? 52.672 -1.687 -63.601 1.00 80.44 266 GLN A N 1
ATOM 2039 C CA . GLN A 1 266 ? 52.417 -2.168 -64.963 1.00 80.44 266 GLN A CA 1
ATOM 2040 C C . GLN A 1 266 ? 53.010 -1.229 -66.023 1.00 80.44 266 GLN A C 1
ATOM 2042 O O . GLN A 1 266 ? 53.660 -1.692 -66.962 1.00 80.44 266 GLN A O 1
ATOM 2047 N N . LEU A 1 267 ? 52.842 0.087 -65.854 1.00 77.06 267 LEU A N 1
ATOM 2048 C CA . LEU A 1 267 ? 53.421 1.088 -66.753 1.00 77.06 267 LEU A CA 1
ATOM 2049 C C . LEU A 1 267 ? 54.955 1.046 -66.743 1.00 77.06 267 LEU A C 1
ATOM 2051 O O . LEU A 1 267 ? 55.558 1.041 -67.814 1.00 77.06 267 LEU A O 1
ATOM 2055 N N . ALA A 1 268 ? 55.584 0.932 -65.570 1.00 74.94 268 ALA A N 1
ATOM 2056 C CA . ALA A 1 268 ? 57.040 0.805 -65.462 1.00 74.94 268 ALA A CA 1
ATOM 2057 C C . ALA A 1 268 ? 57.569 -0.478 -66.138 1.00 74.94 268 ALA A C 1
ATOM 2059 O O . ALA A 1 268 ? 58.610 -0.461 -66.799 1.00 74.94 268 ALA A O 1
ATOM 2060 N N . ALA A 1 269 ? 56.839 -1.593 -66.026 1.00 78.31 269 ALA A N 1
ATOM 2061 C CA . ALA A 1 269 ? 57.188 -2.841 -66.706 1.00 78.31 269 ALA A CA 1
ATOM 2062 C C . ALA A 1 269 ? 57.054 -2.730 -68.238 1.00 78.31 269 ALA A C 1
ATOM 2064 O O . ALA A 1 269 ? 57.922 -3.206 -68.980 1.00 78.31 269 ALA A O 1
ATOM 2065 N N . ALA A 1 270 ? 55.995 -2.075 -68.721 1.00 75.19 270 ALA A N 1
ATOM 2066 C CA . ALA A 1 270 ? 55.799 -1.812 -70.144 1.00 75.19 270 ALA A CA 1
ATOM 2067 C C . ALA A 1 270 ? 56.894 -0.889 -70.703 1.00 75.19 270 ALA A C 1
ATOM 2069 O O . ALA A 1 270 ? 57.462 -1.177 -71.757 1.00 75.19 270 ALA A O 1
ATOM 2070 N N . GLU A 1 271 ? 57.253 0.166 -69.968 1.00 74.06 271 GLU A N 1
ATOM 2071 C CA . GLU A 1 271 ? 58.341 1.080 -70.323 1.00 74.06 271 GLU A CA 1
ATOM 2072 C C . GLU A 1 271 ? 59.678 0.342 -70.442 1.00 74.06 271 GLU A C 1
ATOM 2074 O O . GLU A 1 271 ? 60.356 0.457 -71.464 1.00 74.06 271 GLU A O 1
ATOM 2079 N N . SER A 1 272 ? 60.022 -0.495 -69.458 1.00 76.38 272 SER A N 1
ATOM 2080 C CA . SER A 1 272 ? 61.235 -1.318 -69.503 1.00 76.38 272 SER A CA 1
ATOM 2081 C C . SER A 1 272 ? 61.253 -2.258 -70.717 1.00 76.38 272 SER A C 1
ATOM 2083 O O . SER A 1 272 ? 62.271 -2.380 -71.403 1.00 76.38 272 SER A O 1
ATOM 2085 N N . THR A 1 273 ? 60.108 -2.863 -71.045 1.00 83.25 273 THR A N 1
ATOM 2086 C CA . THR A 1 273 ? 59.967 -3.750 -72.210 1.00 83.25 273 THR A CA 1
ATOM 2087 C C . THR A 1 273 ? 60.165 -2.994 -73.524 1.00 83.25 273 THR A C 1
ATOM 2089 O O . THR A 1 273 ? 60.878 -3.464 -74.413 1.00 83.25 273 THR A O 1
ATOM 2092 N N . HIS A 1 274 ? 59.563 -1.811 -73.654 1.00 78.75 274 HIS A N 1
ATOM 2093 C CA . HIS A 1 274 ? 59.720 -0.964 -74.834 1.00 78.75 274 HIS A CA 1
ATOM 2094 C C . HIS A 1 274 ? 61.150 -0.447 -74.982 1.00 78.75 274 HIS A C 1
ATOM 2096 O O . HIS A 1 274 ? 61.681 -0.457 -76.092 1.00 78.75 274 HIS A O 1
ATOM 2102 N N . HIS A 1 275 ? 61.799 -0.071 -73.880 1.00 77.31 275 HIS A N 1
ATOM 2103 C CA . HIS A 1 275 ? 63.197 0.342 -73.886 1.00 77.31 275 HIS A CA 1
ATOM 2104 C C . HIS A 1 275 ? 64.115 -0.796 -74.355 1.00 77.31 275 HIS A C 1
ATOM 2106 O O . HIS A 1 275 ? 64.929 -0.603 -75.254 1.00 77.31 275 HIS A O 1
ATOM 2112 N N . ALA A 1 276 ? 63.919 -2.014 -73.841 1.00 79.06 276 ALA A N 1
ATOM 2113 C CA . ALA A 1 276 ? 64.680 -3.186 -74.274 1.00 79.06 276 ALA A CA 1
ATOM 2114 C C . ALA A 1 276 ? 64.448 -3.541 -75.756 1.00 79.06 276 ALA A C 1
ATOM 2116 O O . ALA A 1 276 ? 65.373 -3.976 -76.445 1.00 79.06 276 ALA A O 1
ATOM 2117 N N . ALA A 1 277 ? 63.223 -3.364 -76.262 1.00 76.31 277 ALA A N 1
ATOM 2118 C CA . ALA A 1 277 ? 62.914 -3.562 -77.677 1.00 76.31 277 ALA A CA 1
ATOM 2119 C C . ALA A 1 277 ? 63.609 -2.516 -78.563 1.00 76.31 277 ALA A C 1
ATOM 2121 O O . ALA A 1 277 ? 64.177 -2.880 -79.589 1.00 76.31 277 ALA A O 1
ATOM 2122 N N . LEU A 1 278 ? 63.618 -1.246 -78.146 1.00 77.50 278 LEU A N 1
ATOM 2123 C CA . LEU A 1 278 ? 64.333 -0.175 -78.844 1.00 77.50 278 LEU A CA 1
ATOM 2124 C C . LEU A 1 278 ? 65.835 -0.450 -78.902 1.00 77.50 278 LEU A C 1
ATOM 2126 O O . LEU A 1 278 ? 66.395 -0.460 -79.991 1.00 77.50 278 LEU A O 1
ATOM 2130 N N . SER A 1 279 ? 66.467 -0.787 -77.773 1.00 81.50 279 SER A N 1
ATOM 2131 C CA . SER A 1 279 ? 67.897 -1.121 -77.755 1.00 81.50 279 SER A CA 1
ATOM 2132 C C . SER A 1 279 ? 68.237 -2.315 -78.652 1.00 81.50 279 SER A C 1
ATOM 2134 O O . SER A 1 279 ? 69.305 -2.350 -79.260 1.00 81.50 279 SER A O 1
ATOM 2136 N N . ARG A 1 280 ? 67.332 -3.298 -78.761 1.00 86.19 280 ARG A N 1
ATOM 2137 C CA . ARG A 1 280 ? 67.494 -4.428 -79.686 1.00 86.19 280 ARG A CA 1
ATOM 2138 C C . ARG A 1 280 ? 67.427 -3.978 -81.141 1.00 86.19 280 ARG A C 1
ATOM 2140 O O . ARG A 1 280 ? 68.294 -4.361 -81.917 1.00 86.19 280 ARG A O 1
ATOM 2147 N N . PHE A 1 281 ? 66.432 -3.169 -81.501 1.00 77.50 281 PHE A N 1
ATOM 2148 C CA . PHE A 1 281 ? 66.313 -2.646 -82.860 1.00 77.50 281 PHE A CA 1
ATOM 2149 C C . PHE A 1 281 ? 67.498 -1.757 -83.239 1.00 77.50 281 PHE A C 1
ATOM 2151 O O . PHE A 1 281 ? 68.002 -1.879 -84.351 1.00 77.50 281 PHE A O 1
ATOM 2158 N N . ASP A 1 282 ? 67.998 -0.930 -82.319 1.00 76.62 282 ASP A N 1
ATOM 2159 C CA . ASP A 1 282 ? 69.206 -0.132 -82.548 1.00 76.62 282 ASP A CA 1
ATOM 2160 C C . ASP A 1 282 ? 70.423 -1.034 -82.818 1.00 76.62 282 ASP A C 1
ATOM 2162 O O . ASP A 1 282 ? 71.185 -0.788 -83.754 1.00 76.62 282 ASP A O 1
ATOM 2166 N N . ALA A 1 283 ? 70.577 -2.130 -82.066 1.00 78.62 283 ALA A N 1
ATOM 2167 C CA . ALA A 1 283 ? 71.640 -3.107 -82.304 1.00 78.62 283 ALA A CA 1
ATOM 2168 C C . ALA A 1 283 ? 71.493 -3.834 -83.656 1.00 78.62 283 ALA A C 1
ATOM 2170 O O . ALA A 1 283 ? 72.490 -4.049 -84.347 1.00 78.62 283 ALA A O 1
ATOM 2171 N N . GLU A 1 284 ? 70.267 -4.188 -84.059 1.00 77.19 284 GLU A N 1
ATOM 2172 C CA . GLU A 1 284 ? 69.978 -4.795 -85.367 1.00 77.19 284 GLU A CA 1
ATOM 2173 C C . GLU A 1 284 ? 70.296 -3.840 -86.527 1.00 77.19 284 GLU A C 1
ATOM 2175 O O . GLU A 1 284 ? 70.870 -4.265 -87.531 1.00 77.19 284 GLU A O 1
ATOM 2180 N N . VAL A 1 285 ? 69.983 -2.547 -86.382 1.00 74.25 285 VAL A N 1
ATOM 2181 C CA . VAL A 1 285 ? 70.315 -1.514 -87.376 1.00 74.25 285 VAL A CA 1
ATOM 2182 C C . VAL A 1 285 ? 71.826 -1.373 -87.522 1.00 74.25 285 VAL A C 1
ATOM 2184 O O . VAL A 1 285 ? 72.329 -1.444 -88.641 1.00 74.25 285 VAL A O 1
ATOM 2187 N N . VAL A 1 286 ? 72.562 -1.254 -86.413 1.00 77.56 286 VAL A N 1
ATOM 2188 C CA . VAL A 1 286 ? 74.032 -1.145 -86.440 1.00 77.56 286 VAL A CA 1
ATOM 2189 C C . VAL A 1 286 ? 74.673 -2.392 -87.061 1.00 77.56 286 VAL A C 1
ATOM 2191 O O . VAL A 1 286 ? 75.615 -2.277 -87.846 1.00 77.56 286 VAL A O 1
ATOM 2194 N N . ALA A 1 287 ? 74.155 -3.588 -86.766 1.00 79.81 287 ALA A N 1
ATOM 2195 C CA . ALA A 1 287 ? 74.636 -4.828 -87.374 1.00 79.81 287 ALA A CA 1
ATOM 2196 C C . ALA A 1 287 ? 74.383 -4.869 -88.892 1.00 79.81 287 ALA A C 1
ATOM 2198 O O . ALA A 1 287 ? 75.278 -5.240 -89.653 1.00 79.81 287 ALA A O 1
ATOM 2199 N N . ALA A 1 288 ? 73.198 -4.443 -89.342 1.00 70.75 288 ALA A N 1
ATOM 2200 C CA . ALA A 1 288 ? 72.864 -4.360 -90.762 1.00 70.75 288 ALA A CA 1
ATOM 2201 C C . ALA A 1 288 ? 73.716 -3.312 -91.501 1.00 70.75 288 ALA A C 1
ATOM 2203 O O . ALA A 1 288 ? 74.143 -3.551 -92.632 1.00 70.75 288 ALA A O 1
ATOM 2204 N N . GLU A 1 289 ? 74.007 -2.173 -90.865 1.00 70.38 289 GLU A N 1
ATOM 2205 C CA . GLU A 1 289 ? 74.918 -1.150 -91.394 1.00 70.38 289 GLU A CA 1
ATOM 2206 C C . GLU A 1 289 ? 76.356 -1.676 -91.517 1.00 70.38 289 GLU A C 1
ATOM 2208 O O . GLU A 1 289 ? 77.006 -1.461 -92.544 1.00 70.38 289 GLU A O 1
ATOM 2213 N N . ALA A 1 290 ? 76.841 -2.421 -90.518 1.00 69.38 290 ALA A N 1
ATOM 2214 C CA . ALA A 1 290 ? 78.166 -3.039 -90.542 1.00 69.38 290 ALA A CA 1
ATOM 2215 C C . ALA A 1 290 ? 78.289 -4.137 -91.618 1.00 69.38 290 ALA A C 1
ATOM 2217 O O . ALA A 1 290 ? 79.310 -4.211 -92.304 1.00 69.38 290 ALA A O 1
ATOM 2218 N N . GLU A 1 291 ? 77.248 -4.955 -91.818 1.00 68.00 291 GLU A N 1
ATOM 2219 C CA . GLU A 1 291 ? 77.202 -5.945 -92.904 1.00 68.00 291 GLU A CA 1
ATOM 2220 C C . GLU A 1 291 ? 77.206 -5.270 -94.286 1.00 68.00 291 GLU A C 1
ATOM 2222 O O . GLU A 1 291 ? 77.861 -5.749 -95.216 1.00 68.00 291 GLU A O 1
ATOM 2227 N N . LEU A 1 292 ? 76.525 -4.126 -94.424 1.00 60.94 292 LEU A N 1
ATOM 2228 C CA . LEU A 1 292 ? 76.550 -3.336 -95.655 1.00 60.94 292 LEU A CA 1
ATOM 2229 C C . LEU A 1 292 ? 77.942 -2.754 -95.932 1.00 60.94 292 LEU A C 1
ATOM 2231 O O . LEU A 1 292 ? 78.403 -2.791 -97.070 1.00 60.94 292 LEU A O 1
ATOM 2235 N N . ALA A 1 293 ? 78.621 -2.248 -94.901 1.00 61.31 293 ALA A N 1
ATOM 2236 C CA . ALA A 1 293 ? 79.963 -1.685 -95.022 1.00 61.31 293 ALA A CA 1
ATOM 2237 C C . ALA A 1 293 ? 81.025 -2.745 -95.374 1.00 61.31 293 ALA A C 1
ATOM 2239 O O . ALA A 1 293 ? 82.012 -2.425 -96.036 1.00 61.31 293 ALA A O 1
ATOM 2240 N N . SER A 1 294 ? 80.825 -4.010 -94.980 1.00 63.56 294 SER A N 1
ATOM 2241 C CA . SER A 1 294 ? 81.753 -5.107 -95.294 1.00 63.56 294 SER A CA 1
ATOM 2242 C C . SER A 1 294 ? 81.623 -5.633 -96.731 1.00 63.56 294 SER A C 1
ATOM 2244 O O . SER A 1 294 ? 82.513 -6.345 -97.202 1.00 63.56 294 SER A O 1
ATOM 2246 N N . ARG A 1 295 ? 80.530 -5.321 -97.438 1.00 53.41 295 ARG A N 1
ATOM 2247 C CA . ARG A 1 295 ? 80.303 -5.730 -98.831 1.00 53.41 295 ARG A CA 1
ATOM 2248 C C . ARG A 1 295 ? 80.656 -4.574 -99.767 1.00 53.41 295 ARG A C 1
ATOM 2250 O O . ARG A 1 295 ? 79.795 -3.820 -100.208 1.00 53.41 295 ARG A O 1
ATOM 2257 N N . GLY A 1 296 ? 81.952 -4.437 -100.040 1.00 46.22 296 GLY A N 1
ATOM 2258 C CA . GLY A 1 296 ? 82.491 -3.456 -100.979 1.00 46.22 296 GLY A CA 1
ATOM 2259 C C . GLY A 1 296 ? 81.981 -3.638 -102.417 1.00 46.22 296 GLY A C 1
ATOM 2260 O O . GLY A 1 296 ? 81.903 -4.759 -102.909 1.00 46.22 296 GLY A O 1
ATOM 2261 N N . GLY A 1 297 ? 81.643 -2.499 -103.032 1.00 48.44 297 GLY A N 1
ATOM 2262 C CA . GLY A 1 297 ? 81.547 -2.173 -104.466 1.00 48.44 297 GLY A CA 1
ATOM 2263 C C . GLY A 1 297 ? 81.279 -3.275 -105.495 1.00 48.44 297 GLY A C 1
ATOM 2264 O O . GLY A 1 297 ? 82.192 -4.004 -105.861 1.00 48.44 297 GLY A O 1
ATOM 2265 N N . ASP A 1 298 ? 80.040 -3.317 -106.003 1.00 48.31 298 ASP A N 1
ATOM 2266 C CA . ASP A 1 298 ? 79.678 -3.072 -107.421 1.00 48.31 298 ASP A CA 1
ATOM 2267 C C . ASP A 1 298 ? 78.335 -3.737 -107.764 1.00 48.31 298 ASP A C 1
ATOM 2269 O O . ASP A 1 298 ? 78.279 -4.851 -108.272 1.00 48.31 298 ASP A O 1
ATOM 2273 N N . ASP A 1 299 ? 77.242 -3.041 -107.431 1.00 54.16 299 ASP A N 1
ATOM 2274 C CA . ASP A 1 299 ? 76.016 -2.940 -108.245 1.00 54.16 299 ASP A CA 1
ATOM 2275 C C . ASP A 1 299 ? 75.066 -1.941 -107.554 1.00 54.16 299 ASP A C 1
ATOM 2277 O O . ASP A 1 299 ? 74.180 -2.293 -106.765 1.00 54.16 299 ASP A O 1
ATOM 2281 N N . LEU A 1 300 ? 75.361 -0.652 -107.741 1.00 50.84 300 LEU A N 1
ATOM 2282 C CA . LEU A 1 300 ? 74.757 0.463 -106.998 1.00 50.84 300 LEU A CA 1
ATOM 2283 C C . LEU A 1 300 ? 73.595 1.153 -107.737 1.00 50.84 300 LEU A C 1
ATOM 2285 O O . LEU A 1 300 ? 73.062 2.127 -107.223 1.00 50.84 300 LEU A O 1
ATOM 2289 N N . GLY A 1 301 ? 73.161 0.667 -108.901 1.00 52.81 301 GLY A N 1
ATOM 2290 C CA . GLY A 1 301 ? 72.040 1.270 -109.638 1.00 52.81 301 GLY A CA 1
ATOM 2291 C C . GLY A 1 301 ? 70.676 0.795 -109.134 1.00 52.81 301 GLY A C 1
ATOM 2292 O O . GLY A 1 301 ? 69.881 1.570 -108.603 1.00 52.81 301 GLY A O 1
ATOM 2293 N N . ASP A 1 302 ? 70.425 -0.512 -109.225 1.00 55.00 302 ASP A N 1
ATOM 2294 C CA . ASP A 1 302 ? 69.085 -1.073 -108.997 1.00 55.00 302 ASP A CA 1
ATOM 2295 C C . ASP A 1 302 ? 68.766 -1.316 -107.515 1.00 55.00 302 ASP A C 1
ATOM 2297 O O . ASP A 1 302 ? 67.608 -1.263 -107.082 1.00 55.00 302 ASP A O 1
ATOM 2301 N N . ARG A 1 303 ? 69.794 -1.532 -106.687 1.00 51.50 303 ARG A N 1
ATOM 2302 C CA . ARG A 1 303 ? 69.624 -1.677 -105.234 1.00 51.50 303 ARG A CA 1
ATOM 2303 C C . ARG A 1 303 ? 69.420 -0.344 -104.530 1.00 51.50 303 ARG A C 1
ATOM 2305 O O . ARG A 1 303 ? 68.693 -0.312 -103.540 1.00 51.50 303 ARG A O 1
ATOM 2312 N N . LEU A 1 304 ? 69.990 0.741 -105.052 1.00 52.25 304 LEU A N 1
ATOM 2313 C CA . LEU A 1 304 ? 69.854 2.080 -104.480 1.00 52.25 304 LEU A CA 1
ATOM 2314 C C . LEU A 1 304 ? 68.418 2.591 -104.616 1.00 52.25 304 LEU A C 1
ATOM 2316 O O . LEU A 1 304 ? 67.873 3.089 -103.642 1.00 52.25 304 LEU A O 1
ATOM 2320 N N . VAL A 1 305 ? 67.743 2.312 -105.734 1.00 57.12 305 VAL A N 1
ATOM 2321 C CA . VAL A 1 305 ? 66.312 2.625 -105.921 1.00 57.12 305 VAL A CA 1
ATOM 2322 C C . VAL A 1 305 ? 65.422 1.823 -104.962 1.00 57.12 305 VAL A C 1
ATOM 2324 O O . VAL A 1 305 ? 64.484 2.355 -104.361 1.00 57.12 305 VAL A O 1
ATOM 2327 N N . ARG A 1 306 ? 65.721 0.533 -104.753 1.00 56.38 306 ARG A N 1
ATOM 2328 C CA . ARG A 1 306 ? 64.962 -0.318 -103.817 1.00 56.38 306 ARG A CA 1
ATOM 2329 C C . ARG A 1 306 ? 65.206 0.072 -102.353 1.00 56.38 306 ARG A C 1
ATOM 2331 O O . ARG A 1 306 ? 64.286 -0.009 -101.538 1.00 56.38 306 ARG A O 1
ATOM 2338 N N . LEU A 1 307 ? 66.418 0.523 -102.032 1.00 54.12 307 LEU A N 1
ATOM 2339 C CA . LEU A 1 307 ? 66.808 1.021 -100.714 1.00 54.12 307 LEU A CA 1
ATOM 2340 C C . LEU A 1 307 ? 66.310 2.441 -100.455 1.00 54.12 307 LEU A C 1
ATOM 2342 O O . LEU A 1 307 ? 65.919 2.719 -99.332 1.00 54.12 307 LEU A O 1
ATOM 2346 N N . GLU A 1 308 ? 66.229 3.315 -101.455 1.00 55.28 308 GLU A N 1
ATOM 2347 C CA . GLU A 1 308 ? 65.561 4.614 -101.347 1.00 55.28 308 GLU A CA 1
ATOM 2348 C C . GLU A 1 308 ? 64.065 4.432 -101.108 1.00 55.28 308 GLU A C 1
ATOM 2350 O O . GLU A 1 308 ? 63.509 5.085 -100.230 1.00 55.28 308 GLU A O 1
ATOM 2355 N N . ALA A 1 309 ? 63.428 3.467 -101.779 1.00 58.12 309 ALA A N 1
ATOM 2356 C CA . ALA A 1 309 ? 62.040 3.109 -101.508 1.00 58.12 309 ALA A CA 1
ATOM 2357 C C . ALA A 1 309 ? 61.843 2.545 -100.087 1.00 58.12 309 ALA A C 1
ATOM 2359 O O . ALA A 1 309 ? 60.860 2.884 -99.428 1.00 58.12 309 ALA A O 1
ATOM 2360 N N . LEU A 1 310 ? 62.773 1.720 -99.584 1.00 60.28 310 LEU A N 1
ATOM 2361 C CA . LEU A 1 310 ? 62.771 1.244 -98.192 1.00 60.28 310 LEU A CA 1
ATOM 2362 C C . LEU A 1 310 ? 63.113 2.354 -97.191 1.00 60.28 310 LEU A C 1
ATOM 2364 O O . LEU A 1 310 ? 62.549 2.366 -96.103 1.00 60.28 310 LEU A O 1
ATOM 2368 N N . ARG A 1 311 ? 63.967 3.314 -97.557 1.00 56.78 311 ARG A N 1
ATOM 2369 C CA . ARG A 1 311 ? 64.332 4.481 -96.746 1.00 56.78 311 ARG A CA 1
ATOM 2370 C C . ARG A 1 311 ? 63.180 5.467 -96.653 1.00 56.78 311 ARG A C 1
ATOM 2372 O O . ARG A 1 311 ? 62.942 5.988 -95.572 1.00 56.78 311 ARG A O 1
ATOM 2379 N N . GLU A 1 312 ? 62.433 5.685 -97.732 1.00 61.59 312 GLU A N 1
ATOM 2380 C CA . GLU A 1 312 ? 61.203 6.477 -97.707 1.00 61.59 312 GLU A CA 1
ATOM 2381 C C . GLU A 1 312 ? 60.086 5.760 -96.949 1.00 61.59 312 GLU A C 1
ATOM 2383 O O . GLU A 1 312 ? 59.386 6.385 -96.155 1.00 61.59 312 GLU A O 1
ATOM 2388 N N . ARG A 1 313 ? 59.981 4.429 -97.059 1.00 65.94 313 ARG A N 1
ATOM 2389 C CA . ARG A 1 313 ? 59.085 3.650 -96.188 1.00 65.94 313 ARG A CA 1
ATOM 2390 C C . ARG A 1 313 ? 59.502 3.727 -94.720 1.00 65.94 313 ARG A C 1
ATOM 2392 O O . ARG A 1 313 ? 58.649 3.926 -93.867 1.00 65.94 313 ARG A O 1
ATOM 2399 N N . GLY A 1 314 ? 60.795 3.631 -94.426 1.00 59.53 314 GLY A N 1
ATOM 2400 C CA . GLY A 1 314 ? 61.362 3.766 -93.085 1.00 59.53 314 GLY A CA 1
ATOM 2401 C C . GLY A 1 314 ? 61.200 5.178 -92.526 1.00 59.53 314 GLY A C 1
ATOM 2402 O O . GLY A 1 314 ? 60.876 5.332 -91.356 1.00 59.53 314 GLY A O 1
ATOM 2403 N N . ARG A 1 315 ? 61.317 6.221 -93.357 1.00 63.69 315 ARG A N 1
ATOM 2404 C CA . ARG A 1 315 ? 60.983 7.608 -92.999 1.00 63.69 315 ARG A CA 1
ATOM 2405 C C . ARG A 1 315 ? 59.496 7.795 -92.766 1.00 63.69 315 ARG A C 1
ATOM 2407 O O . ARG A 1 315 ? 59.149 8.505 -91.833 1.00 63.69 315 ARG A O 1
ATOM 2414 N N . GLY A 1 316 ? 58.644 7.141 -93.551 1.00 66.06 316 GLY A N 1
ATOM 2415 C CA . GLY A 1 316 ? 57.199 7.113 -93.347 1.00 66.06 316 GLY A CA 1
ATOM 2416 C C . GLY A 1 316 ? 56.828 6.435 -92.030 1.00 66.06 316 GLY A C 1
ATOM 2417 O O . GLY A 1 316 ? 56.117 7.021 -91.225 1.00 66.06 316 GLY A O 1
ATOM 2418 N N . VAL A 1 317 ? 57.380 5.251 -91.749 1.00 69.62 317 VAL A N 1
ATOM 2419 C CA . VAL A 1 317 ? 57.158 4.522 -90.489 1.00 69.62 317 VAL A CA 1
ATOM 2420 C C . VAL A 1 317 ? 57.743 5.286 -89.305 1.00 69.62 317 VAL A C 1
ATOM 2422 O O . VAL A 1 317 ? 57.060 5.445 -88.304 1.00 69.62 317 VAL A O 1
ATOM 2425 N N . ARG A 1 318 ? 58.953 5.842 -89.421 1.00 59.94 318 ARG A N 1
ATOM 2426 C CA . ARG A 1 318 ? 59.547 6.719 -88.402 1.00 59.94 318 ARG A CA 1
ATOM 2427 C C . ARG A 1 318 ? 58.736 7.995 -88.220 1.00 59.94 318 ARG A C 1
ATOM 2429 O O . ARG A 1 318 ? 58.601 8.446 -87.100 1.00 59.94 318 ARG A O 1
ATOM 2436 N N . GLY A 1 319 ? 58.179 8.567 -89.282 1.00 68.12 319 GLY A N 1
ATOM 2437 C CA . GLY A 1 319 ? 57.296 9.730 -89.218 1.00 68.12 319 GLY A CA 1
ATOM 2438 C C . GLY A 1 319 ? 55.997 9.409 -88.487 1.00 68.12 319 GLY A C 1
ATOM 2439 O O . GLY A 1 319 ? 55.614 10.143 -87.588 1.00 68.12 319 GLY A O 1
ATOM 2440 N N . VAL A 1 320 ? 55.375 8.268 -88.795 1.00 71.25 320 VAL A N 1
ATOM 2441 C CA . VAL A 1 320 ? 54.182 7.764 -88.095 1.00 71.25 320 VAL A CA 1
ATOM 2442 C C . VAL A 1 320 ? 54.498 7.393 -86.646 1.00 71.25 320 VAL A C 1
ATOM 2444 O O . VAL A 1 320 ? 53.676 7.642 -85.774 1.00 71.25 320 VAL A O 1
ATOM 2447 N N . LEU A 1 321 ? 55.676 6.832 -86.361 1.00 64.25 321 LEU A N 1
ATOM 2448 C CA . LEU A 1 321 ? 56.115 6.509 -85.004 1.00 64.25 321 LEU A CA 1
ATOM 2449 C C . LEU A 1 321 ? 56.463 7.761 -84.211 1.00 64.25 321 LEU A C 1
ATOM 2451 O O . LEU A 1 321 ? 56.032 7.852 -83.080 1.00 64.25 321 LEU A O 1
ATOM 2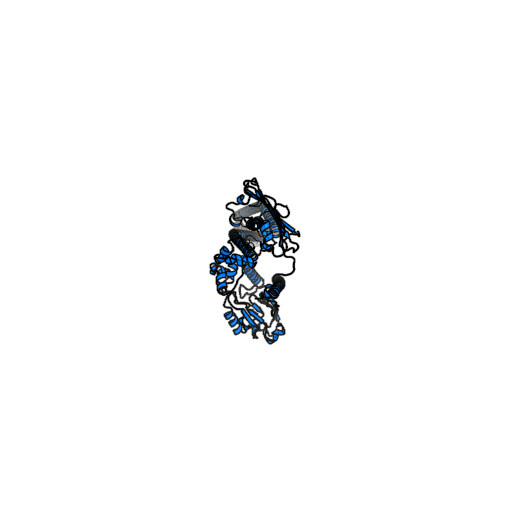455 N N . VAL A 1 322 ? 57.156 8.743 -84.790 1.00 69.75 322 VAL A N 1
ATOM 2456 C CA . VAL A 1 322 ? 57.411 10.053 -84.170 1.00 69.75 322 VAL A CA 1
ATOM 2457 C C . VAL A 1 322 ? 56.097 10.785 -83.939 1.00 69.75 322 VAL A C 1
ATOM 2459 O O . VAL A 1 322 ? 55.935 11.401 -82.896 1.00 69.75 322 VAL A O 1
ATOM 2462 N N . GLU A 1 323 ? 55.132 10.685 -84.851 1.00 67.69 323 GLU A N 1
ATOM 2463 C CA . GLU A 1 323 ? 53.818 11.295 -84.666 1.00 67.69 323 GLU A CA 1
ATOM 2464 C C . GLU A 1 323 ? 52.952 10.526 -83.659 1.00 67.69 323 GLU A C 1
ATOM 2466 O O . GLU A 1 323 ? 52.204 11.148 -82.912 1.00 67.69 323 GLU A O 1
ATOM 2471 N N . ARG A 1 324 ? 53.111 9.201 -83.541 1.00 64.50 324 ARG A N 1
ATOM 2472 C CA . ARG A 1 324 ? 52.549 8.398 -82.442 1.00 64.50 324 ARG A CA 1
ATOM 2473 C C . ARG A 1 324 ? 53.237 8.667 -81.114 1.00 64.50 324 ARG A C 1
ATOM 2475 O O . ARG A 1 324 ? 52.554 8.655 -80.109 1.00 64.50 324 ARG A O 1
ATOM 2482 N N . LEU A 1 325 ? 54.542 8.912 -81.088 1.00 60.31 325 LEU A N 1
ATOM 2483 C CA . LEU A 1 325 ? 55.312 9.195 -79.877 1.00 60.31 325 LEU A CA 1
ATOM 2484 C C . LEU A 1 325 ? 55.015 10.614 -79.398 1.00 60.31 325 LEU A C 1
ATOM 2486 O O . LEU A 1 325 ? 54.751 10.797 -78.224 1.00 60.31 325 LEU A O 1
ATOM 2490 N N . ARG A 1 326 ? 54.881 11.575 -80.321 1.00 67.94 326 ARG A N 1
ATOM 2491 C CA . ARG A 1 326 ? 54.291 12.896 -80.064 1.00 67.94 326 ARG A CA 1
ATOM 2492 C C . ARG A 1 326 ? 52.822 12.806 -79.678 1.00 67.94 326 ARG A C 1
ATOM 2494 O O . ARG A 1 326 ? 52.371 13.614 -78.885 1.00 67.94 326 ARG A O 1
ATOM 2501 N N . GLY A 1 327 ? 52.072 11.860 -80.237 1.00 68.62 327 GLY A N 1
ATOM 2502 C CA . GLY A 1 327 ? 50.700 11.549 -79.839 1.00 68.62 327 GLY A CA 1
ATOM 2503 C C . GLY A 1 327 ? 50.641 11.038 -78.404 1.00 68.62 327 GLY A C 1
ATOM 2504 O O . GLY A 1 327 ? 49.900 11.585 -77.612 1.00 68.62 327 GLY A O 1
ATOM 2505 N N . ILE A 1 328 ? 51.513 10.098 -78.040 1.00 61.41 328 ILE A N 1
ATOM 2506 C CA . ILE A 1 328 ? 51.672 9.558 -76.687 1.00 61.41 328 ILE A CA 1
ATOM 2507 C C . ILE A 1 328 ? 52.243 10.615 -75.733 1.00 61.41 328 ILE A C 1
ATOM 2509 O O . ILE A 1 328 ? 51.857 10.638 -74.576 1.00 61.41 328 ILE A O 1
ATOM 2513 N N . GLU A 1 329 ? 53.113 11.523 -76.178 1.00 55.22 329 GLU A N 1
ATOM 2514 C CA . GLU A 1 329 ? 53.598 12.665 -75.391 1.00 55.22 329 GLU A CA 1
ATOM 2515 C C . GLU A 1 329 ? 52.523 13.738 -75.219 1.00 55.22 329 GLU A C 1
ATOM 2517 O O . GLU A 1 329 ? 52.429 14.322 -74.145 1.00 55.22 329 GLU A O 1
ATOM 2522 N N . ARG A 1 330 ? 51.678 13.978 -76.229 1.00 59.62 330 ARG A N 1
ATOM 2523 C CA . ARG A 1 330 ? 50.482 14.826 -76.115 1.00 59.62 330 ARG A CA 1
ATOM 2524 C C . ARG A 1 330 ? 49.445 14.186 -75.203 1.00 59.62 330 ARG A C 1
ATOM 2526 O O . ARG A 1 330 ? 48.909 14.892 -74.365 1.00 59.62 330 ARG A O 1
ATOM 2533 N N . ASP A 1 331 ? 49.222 12.880 -75.305 1.00 56.56 331 ASP A N 1
ATOM 2534 C CA . ASP A 1 331 ? 48.326 12.119 -74.436 1.00 56.56 331 ASP A CA 1
ATOM 2535 C C . ASP A 1 331 ? 48.890 12.065 -73.014 1.00 56.56 331 ASP A C 1
ATOM 2537 O O . ASP A 1 331 ? 48.149 12.276 -72.069 1.00 56.56 331 ASP A O 1
ATOM 2541 N N . ARG A 1 332 ? 50.209 11.921 -72.834 1.00 51.50 332 ARG A N 1
ATOM 2542 C CA . ARG A 1 332 ? 50.910 12.071 -71.549 1.00 51.50 332 ARG A CA 1
ATOM 2543 C C . ARG A 1 332 ? 50.802 13.498 -71.019 1.00 51.50 332 ARG A C 1
ATOM 2545 O O . ARG A 1 332 ? 50.616 13.661 -69.826 1.00 51.50 332 ARG A O 1
ATOM 2552 N N . SER A 1 333 ? 50.879 14.525 -71.862 1.00 50.72 333 SER A N 1
ATOM 2553 C CA . SER A 1 333 ? 50.712 15.929 -71.462 1.00 50.72 333 SER A CA 1
ATOM 2554 C C . SER A 1 333 ? 49.241 16.318 -71.236 1.00 50.72 333 SER A C 1
ATOM 2556 O O . SER A 1 333 ? 48.982 17.318 -70.571 1.00 50.72 333 SER A O 1
ATOM 2558 N N . ALA A 1 334 ? 48.290 15.539 -71.762 1.00 54.56 334 ALA A N 1
ATOM 2559 C CA . ALA A 1 334 ? 46.851 15.677 -71.545 1.00 54.56 334 ALA A CA 1
ATOM 2560 C C . ALA A 1 334 ? 46.356 14.855 -70.336 1.00 54.56 334 ALA A C 1
ATOM 2562 O O . ALA A 1 334 ? 45.455 15.298 -69.633 1.00 54.56 334 ALA A O 1
ATOM 2563 N N . LEU A 1 335 ? 46.968 13.698 -70.056 1.00 52.44 335 LEU A N 1
ATOM 2564 C CA . LEU A 1 335 ? 46.755 12.871 -68.856 1.00 52.44 335 LEU A CA 1
ATOM 2565 C C . LEU A 1 335 ? 47.562 13.374 -67.651 1.00 52.44 335 LEU A C 1
ATOM 2567 O O . LEU A 1 335 ? 47.151 13.186 -66.512 1.00 52.44 335 LEU A O 1
ATOM 2571 N N . VAL A 1 336 ? 48.680 14.056 -67.893 1.00 53.06 336 VAL A N 1
ATOM 2572 C CA . VAL A 1 336 ? 49.477 14.782 -66.900 1.00 53.06 336 VAL A CA 1
ATOM 2573 C C . VAL A 1 336 ? 49.442 16.260 -67.266 1.00 53.06 336 VAL A C 1
ATOM 2575 O O . VAL A 1 336 ? 50.449 16.873 -67.615 1.00 53.06 336 VAL A O 1
ATOM 2578 N N . SER A 1 337 ? 48.267 16.880 -67.172 1.00 53.19 337 SER A N 1
ATOM 2579 C CA . SER A 1 337 ? 48.261 18.315 -66.914 1.00 53.19 337 SER A CA 1
ATOM 2580 C C . SER A 1 337 ? 49.013 18.518 -65.600 1.00 53.19 337 SER A C 1
ATOM 2582 O O . SER A 1 337 ? 48.592 18.013 -64.562 1.00 53.19 337 SER A O 1
ATOM 2584 N N . GLN A 1 338 ? 50.124 19.249 -65.635 1.00 52.38 338 GLN A N 1
ATOM 2585 C CA . GLN A 1 338 ? 50.895 19.633 -64.449 1.00 52.38 338 GLN A CA 1
ATOM 2586 C C . GLN A 1 338 ? 49.993 20.290 -63.378 1.00 52.38 338 GLN A C 1
ATOM 2588 O O . GLN A 1 338 ? 50.273 20.190 -62.194 1.00 52.38 338 GLN A O 1
ATOM 2593 N N . GLN A 1 339 ? 48.846 20.857 -63.780 1.00 53.91 339 GLN A N 1
ATOM 2594 C CA . GLN A 1 339 ? 47.769 21.332 -62.901 1.00 53.91 339 GLN A CA 1
ATOM 2595 C C . GLN A 1 339 ? 47.001 20.235 -62.140 1.00 53.91 339 GLN A C 1
ATOM 2597 O O . GLN A 1 339 ? 46.531 20.506 -61.043 1.00 53.91 339 GLN A O 1
ATOM 2602 N N . VAL A 1 340 ? 46.858 19.021 -62.680 1.00 55.69 340 VAL A N 1
ATOM 2603 C CA . VAL A 1 340 ? 46.203 17.889 -61.994 1.00 55.69 340 VAL A CA 1
ATOM 2604 C C . VAL A 1 340 ? 47.165 17.215 -61.027 1.00 55.69 340 VAL A C 1
ATOM 2606 O O . VAL A 1 340 ? 46.742 16.886 -59.932 1.00 55.69 340 VAL A O 1
ATOM 2609 N N . VAL A 1 341 ? 48.454 17.080 -61.357 1.00 55.38 341 VAL A N 1
ATOM 2610 C CA . VAL A 1 341 ? 49.446 16.585 -60.382 1.00 55.38 341 VAL A CA 1
ATOM 2611 C C . VAL A 1 341 ? 49.630 17.588 -59.246 1.00 55.38 341 VAL A C 1
ATOM 2613 O O . VAL A 1 341 ? 49.471 17.202 -58.101 1.00 55.38 341 VAL A O 1
ATOM 2616 N N . VAL A 1 342 ? 49.816 18.881 -59.541 1.00 59.78 342 VAL A N 1
ATOM 2617 C CA . VAL A 1 342 ? 49.867 19.931 -58.504 1.00 59.78 342 VAL A CA 1
ATOM 2618 C C . VAL A 1 342 ? 48.539 20.031 -57.742 1.00 59.78 342 VAL A C 1
ATOM 2620 O O . VAL A 1 342 ? 48.532 20.287 -56.544 1.00 59.78 342 VAL A O 1
ATOM 2623 N N . GLY A 1 343 ? 47.406 19.805 -58.413 1.00 63.72 343 GLY A N 1
ATOM 2624 C CA . GLY A 1 343 ? 46.085 19.766 -57.786 1.00 63.72 343 GLY A CA 1
ATOM 2625 C C . GLY A 1 343 ? 45.918 18.589 -56.825 1.00 63.72 343 GLY A C 1
ATOM 2626 O O . GLY A 1 343 ? 45.435 18.796 -55.718 1.00 63.72 343 GLY A O 1
ATOM 2627 N N . LEU A 1 344 ?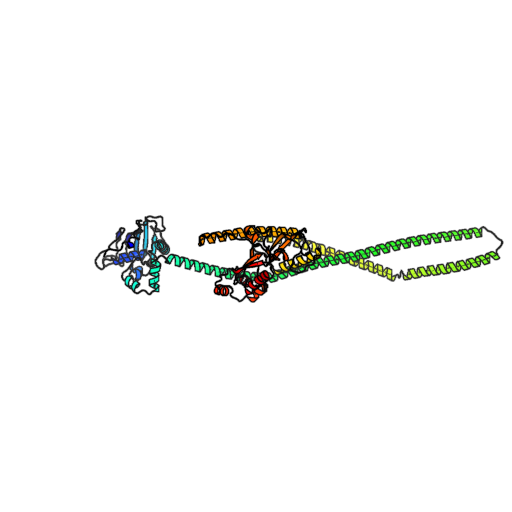 46.360 17.392 -57.220 1.00 59.12 344 LEU A N 1
ATOM 2628 C CA . LEU A 1 344 ? 46.325 16.171 -56.415 1.00 59.12 344 LEU A CA 1
ATOM 2629 C C . LEU A 1 344 ? 47.368 16.192 -55.293 1.00 59.12 344 LEU A C 1
ATOM 2631 O O . LEU A 1 344 ? 47.066 15.735 -54.201 1.00 59.12 344 LEU A O 1
ATOM 2635 N N . GLU A 1 345 ? 48.552 16.764 -55.514 1.00 59.38 345 GLU A N 1
ATOM 2636 C CA . GLU A 1 345 ? 49.555 17.008 -54.469 1.00 59.38 345 GLU A CA 1
ATOM 2637 C C . GLU A 1 345 ? 49.023 18.015 -53.441 1.00 59.38 345 GLU A C 1
ATOM 2639 O O . GLU A 1 345 ? 49.067 17.745 -52.246 1.00 59.38 345 GLU A O 1
ATOM 2644 N N . ALA A 1 346 ? 48.398 19.113 -53.883 1.00 67.25 346 ALA A N 1
ATOM 2645 C CA . ALA A 1 346 ? 47.748 20.072 -52.987 1.00 67.25 346 ALA A CA 1
ATOM 2646 C C . ALA A 1 346 ? 46.491 19.507 -52.300 1.00 67.25 346 ALA A C 1
ATOM 2648 O O . ALA A 1 346 ? 46.050 20.027 -51.276 1.00 67.25 346 ALA A O 1
ATOM 2649 N N . GLU A 1 347 ? 45.841 18.497 -52.875 1.00 61.50 347 GLU A N 1
ATOM 2650 C CA . GLU A 1 347 ? 44.696 17.804 -52.274 1.00 61.50 347 GLU A CA 1
ATOM 2651 C C . GLU A 1 347 ? 45.148 16.727 -51.280 1.00 61.50 347 GLU A C 1
ATOM 2653 O O . GLU A 1 347 ? 44.542 16.601 -50.218 1.00 61.50 347 GLU A O 1
ATOM 2658 N N . LEU A 1 348 ? 46.261 16.043 -51.559 1.00 59.31 348 LEU A N 1
ATOM 2659 C CA . LEU A 1 348 ? 46.940 15.142 -50.633 1.00 59.31 348 LEU A CA 1
ATOM 2660 C C . LEU A 1 348 ? 47.473 15.909 -49.420 1.00 59.31 348 LEU A C 1
ATOM 2662 O O . LEU A 1 348 ? 47.166 15.532 -48.298 1.00 59.31 348 LEU A O 1
ATOM 2666 N N . GLU A 1 349 ? 48.163 17.030 -49.629 1.00 66.81 349 GLU A N 1
ATOM 2667 C CA . GLU A 1 349 ? 48.707 17.862 -48.548 1.00 66.81 349 GLU A CA 1
ATOM 2668 C C . GLU A 1 349 ? 47.584 18.480 -47.691 1.00 66.81 349 GLU A C 1
ATOM 2670 O O . GLU A 1 349 ? 47.674 18.520 -46.463 1.00 66.81 349 GLU A O 1
ATOM 2675 N N . ARG A 1 350 ? 46.457 18.875 -48.310 1.00 65.50 350 ARG A N 1
ATOM 2676 C CA . ARG A 1 350 ? 45.240 19.272 -47.576 1.00 65.50 350 ARG A CA 1
ATOM 2677 C C . ARG A 1 350 ? 44.651 18.114 -46.776 1.00 65.50 350 ARG A C 1
ATOM 2679 O O . ARG A 1 350 ? 44.269 18.316 -45.629 1.00 65.50 350 ARG A O 1
ATOM 2686 N N . SER A 1 351 ? 44.587 16.917 -47.355 1.00 54.97 351 SER A N 1
ATOM 2687 C CA . SER A 1 351 ? 44.058 15.734 -46.675 1.00 54.97 351 SER A CA 1
ATOM 2688 C C . SER A 1 351 ? 44.959 15.270 -45.527 1.00 54.97 351 SER A C 1
ATOM 2690 O O . SER A 1 351 ? 44.443 14.822 -44.508 1.00 54.97 351 SER A O 1
ATOM 2692 N N . GLU A 1 352 ? 46.281 15.378 -45.663 1.00 60.12 352 GLU A N 1
ATOM 2693 C CA . GLU A 1 352 ? 47.254 15.072 -44.609 1.00 60.12 352 GLU A CA 1
ATOM 2694 C C . GLU A 1 352 ? 47.184 16.103 -43.477 1.00 60.12 352 GLU A C 1
ATOM 2696 O O . GLU A 1 352 ? 47.172 15.728 -42.305 1.00 60.12 352 GLU A O 1
ATOM 2701 N N . ALA A 1 353 ? 47.034 17.391 -43.801 1.00 65.00 353 ALA A N 1
ATOM 2702 C CA . ALA A 1 353 ? 46.825 18.440 -42.806 1.00 65.00 353 ALA A CA 1
ATOM 2703 C C . ALA A 1 353 ? 45.483 18.297 -42.063 1.00 65.00 353 ALA A C 1
ATOM 2705 O O . ALA A 1 353 ? 45.402 18.574 -40.865 1.00 65.00 353 ALA A O 1
ATOM 2706 N N . GLU A 1 354 ? 44.427 17.858 -42.753 1.00 57.72 354 GLU A N 1
ATOM 2707 C CA . GLU A 1 354 ? 43.120 17.590 -42.146 1.00 57.72 354 GLU A CA 1
ATOM 2708 C C . GLU A 1 354 ? 43.159 16.344 -41.251 1.00 57.72 354 GLU A C 1
ATOM 2710 O O . GLU A 1 354 ? 42.648 16.380 -40.134 1.00 57.72 354 GLU A O 1
ATOM 2715 N N . MET A 1 355 ? 43.840 15.277 -41.684 1.00 52.56 355 MET A N 1
ATOM 2716 C CA . MET A 1 355 ? 44.101 14.092 -40.857 1.00 52.56 355 MET A CA 1
ATOM 2717 C C . MET A 1 355 ? 44.880 14.452 -39.590 1.00 52.56 355 MET A C 1
ATOM 2719 O O . MET A 1 355 ? 44.452 14.087 -38.501 1.00 52.56 355 MET A O 1
ATOM 2723 N N . ALA A 1 356 ? 45.957 15.233 -39.708 1.00 63.59 356 ALA A N 1
ATOM 2724 C CA . ALA A 1 356 ? 46.748 15.669 -38.559 1.00 63.59 356 ALA A CA 1
ATOM 2725 C C . ALA A 1 356 ? 45.943 16.557 -37.591 1.00 63.59 356 ALA A C 1
ATOM 2727 O O . ALA A 1 356 ? 46.111 16.461 -36.377 1.00 63.59 356 ALA A O 1
ATOM 2728 N N . ARG A 1 357 ? 45.034 17.403 -38.101 1.00 68.31 357 ARG A N 1
ATOM 2729 C CA . ARG A 1 357 ? 44.103 18.171 -37.254 1.00 68.31 357 ARG A CA 1
ATOM 2730 C C . ARG A 1 357 ? 43.124 17.276 -36.509 1.00 68.31 357 ARG A C 1
ATOM 2732 O O . ARG A 1 357 ? 42.908 17.501 -35.326 1.00 68.31 357 ARG A O 1
ATOM 2739 N N . LEU A 1 358 ? 42.536 16.294 -37.187 1.00 57.53 358 LEU A N 1
ATOM 2740 C CA . LEU A 1 358 ? 41.581 15.367 -36.579 1.00 57.53 358 LEU A CA 1
ATOM 2741 C C . LEU A 1 358 ? 42.257 14.437 -35.563 1.00 57.53 358 LEU A C 1
ATOM 2743 O O . LEU A 1 358 ? 41.654 14.114 -34.544 1.00 57.53 358 LEU A O 1
ATOM 2747 N N . GLU A 1 359 ? 43.506 14.036 -35.808 1.00 55.12 359 GLU A N 1
ATOM 2748 C CA . GLU A 1 359 ? 44.326 13.300 -34.840 1.00 55.12 359 GLU A CA 1
ATOM 2749 C C . GLU A 1 359 ? 44.637 14.162 -33.610 1.00 55.12 359 GLU A C 1
ATOM 2751 O O . GLU A 1 359 ? 44.417 13.708 -32.491 1.00 55.12 359 GLU A O 1
ATOM 2756 N N . ALA A 1 360 ? 45.026 15.427 -33.796 1.00 61.06 360 ALA A N 1
ATOM 2757 C CA . ALA A 1 360 ? 45.253 16.355 -32.687 1.00 61.06 360 ALA A CA 1
ATOM 2758 C C . ALA A 1 360 ? 43.970 16.648 -31.883 1.00 61.06 360 ALA A C 1
ATOM 2760 O O . ALA A 1 360 ? 44.004 16.651 -30.656 1.00 61.06 360 ALA A O 1
ATOM 2761 N N . GLU A 1 361 ? 42.826 16.835 -32.548 1.00 56.25 361 GLU A N 1
ATOM 2762 C CA . GLU A 1 361 ? 41.521 17.025 -31.894 1.00 56.25 361 GLU A CA 1
ATOM 2763 C C . GLU A 1 361 ? 41.088 15.754 -31.138 1.00 56.25 361 GLU A C 1
ATOM 2765 O O . GLU A 1 361 ? 40.535 15.829 -30.042 1.00 56.25 361 GLU A O 1
ATOM 2770 N N . SER A 1 362 ? 41.397 14.568 -31.673 1.00 50.47 362 SER A N 1
ATOM 2771 C CA . SER A 1 362 ? 41.173 13.293 -30.984 1.00 50.47 362 SER A CA 1
ATOM 2772 C C . SER A 1 362 ? 42.075 13.118 -29.758 1.00 50.47 362 SER A C 1
ATOM 2774 O O . SER A 1 362 ? 41.623 12.558 -28.759 1.00 50.47 362 SER A O 1
ATOM 2776 N N . GLU A 1 363 ? 43.333 13.557 -29.818 1.00 57.50 363 GLU A N 1
ATOM 2777 C CA . GLU A 1 363 ? 44.257 13.527 -28.678 1.00 57.50 363 GLU A CA 1
ATOM 2778 C C . GLU A 1 363 ? 43.862 14.542 -27.596 1.00 57.50 363 GLU A C 1
ATOM 2780 O O . GLU A 1 363 ? 43.958 14.238 -26.408 1.00 57.50 363 GLU A O 1
ATOM 2785 N N . GLU A 1 364 ? 43.341 15.709 -27.983 1.00 61.59 364 GLU A N 1
ATOM 2786 C CA . GLU A 1 364 ? 42.850 16.736 -27.055 1.00 61.59 364 GLU A CA 1
ATOM 2787 C C . GLU A 1 364 ? 41.562 16.295 -26.330 1.00 61.59 364 GLU A C 1
ATOM 2789 O O . GLU A 1 364 ? 41.362 16.617 -25.158 1.00 61.59 364 GLU A O 1
ATOM 2794 N N . LEU A 1 365 ? 40.723 15.483 -26.985 1.00 56.22 365 LEU A N 1
ATOM 2795 C CA . LEU A 1 365 ? 39.496 14.911 -26.412 1.00 56.22 365 LEU A CA 1
ATOM 2796 C C . LEU A 1 365 ? 39.723 13.627 -25.593 1.00 56.22 365 LEU A C 1
ATOM 2798 O O . LEU A 1 365 ? 38.841 13.230 -24.827 1.00 56.22 365 LEU A O 1
ATOM 2802 N N . ALA A 1 366 ? 40.882 12.974 -25.720 1.00 59.50 366 ALA A N 1
ATOM 2803 C CA . ALA A 1 366 ? 41.224 11.767 -24.966 1.00 59.50 366 ALA A CA 1
ATOM 2804 C C . ALA A 1 366 ? 41.173 11.946 -23.429 1.00 59.50 366 ALA A C 1
ATOM 2806 O O . ALA A 1 366 ? 40.525 11.125 -22.774 1.00 59.50 366 ALA A O 1
ATOM 2807 N N . PRO A 1 367 ? 41.757 13.003 -22.823 1.00 62.69 367 PRO A N 1
ATOM 2808 C CA . PRO A 1 367 ? 41.675 13.210 -21.374 1.00 62.69 367 PRO A CA 1
ATOM 2809 C C . PRO A 1 367 ? 40.253 13.527 -20.886 1.00 62.69 367 PRO A C 1
ATOM 2811 O O . PRO A 1 367 ? 39.884 13.143 -19.776 1.00 62.69 367 PRO A O 1
ATOM 2814 N N . ASP A 1 368 ? 39.427 14.185 -21.703 1.00 59.75 368 ASP A N 1
ATOM 2815 C CA . ASP A 1 368 ? 38.022 14.443 -21.368 1.00 59.75 368 ASP A CA 1
ATOM 2816 C C . ASP A 1 368 ? 37.168 13.166 -21.452 1.00 59.75 368 ASP A C 1
ATOM 2818 O O . ASP A 1 368 ? 36.282 12.969 -20.620 1.00 59.75 368 ASP A O 1
ATOM 2822 N N . ALA A 1 369 ? 37.460 12.270 -22.401 1.00 53.00 369 ALA A N 1
ATOM 2823 C CA . ALA A 1 369 ? 36.833 10.952 -22.493 1.00 53.00 369 ALA A CA 1
ATOM 2824 C C . ALA A 1 369 ? 37.238 10.034 -21.326 1.00 53.00 369 ALA A C 1
ATOM 2826 O O . ALA A 1 369 ? 36.403 9.298 -20.802 1.00 53.00 369 ALA A O 1
ATOM 2827 N N . GLU A 1 370 ? 38.496 10.102 -20.885 1.00 61.16 370 GLU A N 1
ATOM 2828 C CA . GLU A 1 370 ? 38.985 9.349 -19.727 1.00 61.16 370 GLU A CA 1
ATOM 2829 C C . GLU A 1 370 ? 38.387 9.880 -18.413 1.00 61.16 370 GLU A C 1
ATOM 2831 O O . GLU A 1 370 ? 37.945 9.093 -17.575 1.00 61.16 370 GLU A O 1
ATOM 2836 N N . ARG A 1 371 ? 38.255 11.209 -18.269 1.00 64.19 371 ARG A N 1
ATOM 2837 C CA . ARG A 1 371 ? 37.528 11.832 -17.150 1.00 64.19 371 ARG A CA 1
ATOM 2838 C C . ARG A 1 371 ? 36.054 11.426 -17.140 1.00 64.19 371 ARG A C 1
ATOM 2840 O O . ARG A 1 371 ? 35.545 11.047 -16.094 1.00 64.19 371 ARG A O 1
ATOM 2847 N N . LEU A 1 372 ? 35.392 11.430 -18.297 1.00 57.88 372 LEU A N 1
ATOM 2848 C CA . LEU A 1 372 ? 33.997 10.999 -18.410 1.00 57.88 372 LEU A CA 1
ATOM 2849 C C . LEU A 1 372 ? 33.820 9.517 -18.043 1.00 57.88 372 LEU A C 1
ATOM 2851 O O . LEU A 1 372 ? 32.863 9.173 -17.360 1.00 57.88 372 LEU A O 1
ATOM 2855 N N . ALA A 1 373 ? 34.747 8.645 -18.448 1.00 58.44 373 ALA A N 1
ATOM 2856 C CA . ALA A 1 373 ? 34.711 7.232 -18.078 1.00 58.44 373 ALA A CA 1
ATOM 2857 C C . ALA A 1 373 ? 34.889 7.028 -16.562 1.00 58.44 373 ALA A C 1
ATOM 2859 O O . ALA A 1 373 ? 34.211 6.187 -15.968 1.00 58.44 373 ALA A O 1
ATOM 2860 N N . LEU A 1 374 ? 35.763 7.808 -15.918 1.00 65.56 374 LEU A N 1
ATOM 2861 C CA . LEU A 1 374 ? 35.916 7.802 -14.461 1.00 65.56 374 LEU A CA 1
ATOM 2862 C C . LEU A 1 374 ? 34.636 8.285 -13.763 1.00 65.56 374 LEU A C 1
ATOM 2864 O O . LEU A 1 374 ? 34.140 7.579 -12.885 1.00 65.56 374 LEU A O 1
ATOM 2868 N N . ASP A 1 375 ? 34.051 9.395 -14.221 1.00 61.38 375 ASP A N 1
ATOM 2869 C CA . ASP A 1 375 ? 32.796 9.946 -13.692 1.00 61.38 375 ASP A CA 1
ATOM 2870 C C . ASP A 1 375 ? 31.621 8.957 -13.863 1.00 61.38 375 ASP A C 1
ATOM 2872 O O . ASP A 1 375 ? 30.794 8.793 -12.966 1.00 61.38 375 ASP A O 1
ATOM 2876 N N . GLU A 1 376 ? 31.542 8.241 -14.992 1.00 55.88 376 GLU A N 1
ATOM 2877 C CA . GLU A 1 376 ? 30.541 7.187 -15.220 1.00 55.88 376 GLU A CA 1
ATOM 2878 C C . GLU A 1 376 ? 30.733 5.990 -14.283 1.00 55.88 376 GLU A C 1
ATOM 2880 O O . GLU A 1 376 ? 29.754 5.388 -13.828 1.00 55.88 376 GLU A O 1
ATOM 2885 N N . THR A 1 377 ? 31.984 5.650 -13.971 1.00 63.06 377 THR A N 1
ATOM 2886 C CA . THR A 1 377 ? 32.310 4.553 -13.054 1.00 63.06 377 THR A CA 1
ATOM 2887 C C . THR A 1 377 ? 31.979 4.930 -11.608 1.00 63.06 377 THR A C 1
ATOM 2889 O O . THR A 1 377 ? 31.416 4.113 -10.878 1.00 63.06 377 THR A O 1
ATOM 2892 N N . GLU A 1 378 ? 32.255 6.174 -11.210 1.00 62.94 378 GLU A N 1
ATOM 2893 C CA . GLU A 1 378 ? 31.887 6.734 -9.905 1.00 62.94 378 GLU A CA 1
ATOM 2894 C C . GLU A 1 378 ? 30.362 6.820 -9.758 1.00 62.94 378 GLU A C 1
ATOM 2896 O O . GLU A 1 378 ? 29.803 6.301 -8.794 1.00 62.94 378 GLU A O 1
ATOM 2901 N N . LEU A 1 379 ? 29.654 7.314 -10.779 1.00 58.78 379 LEU A N 1
ATOM 2902 C CA . LEU A 1 379 ? 28.190 7.355 -10.797 1.00 58.78 379 LEU A CA 1
ATOM 2903 C C . LEU A 1 379 ? 27.560 5.953 -10.741 1.00 58.78 379 LEU A C 1
ATOM 2905 O O . LEU A 1 379 ? 26.509 5.758 -10.125 1.00 58.78 379 LEU A O 1
ATOM 2909 N N . ALA A 1 380 ? 28.176 4.957 -11.386 1.00 58.56 380 ALA A N 1
ATOM 2910 C CA . ALA A 1 380 ? 27.736 3.568 -11.306 1.00 58.56 380 ALA A CA 1
ATOM 2911 C C . ALA A 1 380 ? 27.966 2.970 -9.907 1.00 58.56 380 ALA A C 1
ATOM 2913 O O . ALA A 1 380 ? 27.107 2.228 -9.421 1.00 58.56 380 ALA A O 1
ATOM 2914 N N . ALA A 1 381 ? 29.078 3.312 -9.251 1.00 62.09 381 ALA A N 1
ATOM 2915 C CA . ALA A 1 381 ? 29.378 2.906 -7.881 1.00 62.09 381 ALA A CA 1
ATOM 2916 C C . ALA A 1 381 ? 28.425 3.565 -6.871 1.00 62.09 381 ALA A C 1
ATOM 2918 O O . ALA A 1 381 ? 27.844 2.861 -6.044 1.00 62.09 381 ALA A O 1
ATOM 2919 N N . ASP A 1 382 ? 28.169 4.867 -7.003 1.00 59.12 382 ASP A N 1
ATOM 2920 C CA . ASP A 1 382 ? 27.204 5.618 -6.192 1.00 59.12 382 ASP A CA 1
ATOM 2921 C C . ASP A 1 382 ? 25.788 5.070 -6.352 1.00 59.12 382 ASP A C 1
ATOM 2923 O O . ASP A 1 382 ? 25.039 4.923 -5.386 1.00 59.12 382 ASP A O 1
ATOM 2927 N N . ARG A 1 383 ? 25.416 4.701 -7.580 1.00 52.25 383 ARG A N 1
ATOM 2928 C CA . ARG A 1 383 ? 24.120 4.089 -7.866 1.00 52.25 383 ARG A CA 1
ATOM 2929 C C . ARG A 1 383 ? 24.007 2.674 -7.306 1.00 52.25 383 ARG A C 1
ATOM 2931 O O . ARG A 1 383 ? 22.934 2.318 -6.828 1.00 52.25 383 ARG A O 1
ATOM 2938 N N . ALA A 1 384 ? 25.072 1.878 -7.351 1.00 53.44 384 ALA A N 1
ATOM 2939 C CA . ALA A 1 384 ? 25.094 0.556 -6.733 1.00 53.44 384 ALA A CA 1
ATOM 2940 C C . ALA A 1 384 ? 25.025 0.656 -5.201 1.00 53.44 384 ALA A C 1
ATOM 2942 O O . ALA A 1 384 ? 24.275 -0.092 -4.578 1.00 53.44 384 ALA A O 1
ATOM 2943 N N . ALA A 1 385 ? 25.729 1.619 -4.599 1.00 46.94 385 ALA A N 1
ATOM 2944 C CA . ALA A 1 385 ? 25.637 1.919 -3.172 1.00 46.94 385 ALA A CA 1
ATOM 2945 C C . ALA A 1 385 ? 24.220 2.377 -2.782 1.00 46.94 385 ALA A C 1
ATOM 2947 O O . ALA A 1 385 ? 23.657 1.878 -1.810 1.00 46.94 385 ALA A O 1
ATOM 2948 N N . PHE A 1 386 ? 23.600 3.238 -3.594 1.00 47.06 386 PHE A N 1
ATOM 2949 C CA . PHE A 1 386 ? 22.224 3.700 -3.409 1.00 47.06 386 PHE A CA 1
ATOM 2950 C C . PHE A 1 386 ? 21.180 2.584 -3.601 1.00 47.06 386 PHE A C 1
ATOM 2952 O O . PHE A 1 386 ? 20.209 2.512 -2.852 1.00 47.06 386 PHE A O 1
ATOM 2959 N N . GLU A 1 387 ? 21.360 1.686 -4.577 1.00 45.91 387 GLU A N 1
ATOM 2960 C CA . GLU A 1 387 ? 20.481 0.523 -4.784 1.00 45.91 387 GLU A CA 1
ATOM 2961 C C . GLU A 1 387 ? 20.597 -0.498 -3.640 1.00 45.91 387 GLU A C 1
ATOM 2963 O O . GLU A 1 387 ? 19.593 -1.117 -3.289 1.00 45.91 387 GLU A O 1
ATOM 2968 N N . VAL A 1 388 ? 21.774 -0.648 -3.022 1.00 46.94 388 VAL A N 1
ATOM 2969 C CA . VAL A 1 388 ? 21.973 -1.507 -1.842 1.00 46.94 388 VAL A CA 1
ATOM 2970 C C . VAL A 1 388 ? 21.314 -0.899 -0.598 1.00 46.94 388 VAL A C 1
ATOM 2972 O O . VAL A 1 388 ? 20.534 -1.597 0.052 1.00 46.94 388 VAL A O 1
ATOM 2975 N N . ASP A 1 389 ? 21.525 0.395 -0.325 1.00 43.47 389 ASP A N 1
ATOM 2976 C CA . ASP A 1 389 ? 20.942 1.103 0.832 1.00 43.47 389 ASP A CA 1
ATOM 2977 C C . ASP A 1 389 ? 19.409 1.258 0.754 1.00 43.47 389 ASP A C 1
ATOM 2979 O O . ASP A 1 389 ? 18.734 1.370 1.778 1.00 43.47 389 ASP A O 1
ATOM 2983 N N . TRP A 1 390 ? 18.831 1.244 -0.452 1.00 43.31 390 TRP A N 1
ATOM 2984 C CA . TRP A 1 390 ? 17.399 1.484 -0.684 1.00 43.31 390 TRP A CA 1
ATOM 2985 C C . TRP A 1 390 ? 16.593 0.215 -1.032 1.00 43.31 390 TRP A C 1
ATOM 2987 O O . TRP A 1 390 ? 15.403 0.296 -1.354 1.00 43.31 390 TRP A O 1
ATOM 2997 N N . SER A 1 391 ? 17.215 -0.971 -0.989 1.00 32.91 391 SER A N 1
ATOM 2998 C CA . SER A 1 391 ? 16.576 -2.238 -1.393 1.00 32.91 391 SER A CA 1
ATOM 2999 C C . SER A 1 391 ? 15.563 -2.809 -0.388 1.00 32.91 391 SER A C 1
ATOM 3001 O O . SER A 1 391 ? 14.735 -3.638 -0.777 1.00 32.91 391 SER A O 1
ATOM 3003 N N . ASP A 1 392 ? 15.509 -2.306 0.848 1.00 36.25 392 ASP A N 1
ATOM 3004 C CA . ASP A 1 392 ? 14.472 -2.676 1.816 1.00 36.25 392 ASP A CA 1
ATOM 3005 C C . ASP A 1 392 ? 13.244 -1.760 1.706 1.00 36.25 392 ASP A C 1
ATOM 3007 O O . ASP A 1 392 ? 12.947 -0.906 2.539 1.00 36.25 392 ASP A O 1
ATOM 3011 N N . GLY A 1 393 ? 12.470 -2.021 0.652 1.00 44.38 393 GLY A N 1
ATOM 3012 C CA . GLY A 1 393 ? 11.041 -1.737 0.618 1.00 44.38 393 GLY A CA 1
ATOM 3013 C C . GLY A 1 393 ? 10.637 -0.419 -0.034 1.00 44.38 393 GLY A C 1
ATOM 3014 O O . GLY A 1 393 ? 10.500 0.591 0.638 1.00 44.38 393 GLY A O 1
ATOM 3015 N N . VAL A 1 394 ? 10.278 -0.471 -1.323 1.00 37.72 394 VAL A N 1
ATOM 3016 C CA . VAL A 1 394 ? 9.106 0.208 -1.921 1.00 37.72 394 VAL A CA 1
ATOM 3017 C C . VAL A 1 394 ? 8.912 -0.291 -3.369 1.00 37.72 394 VAL A C 1
ATOM 3019 O O . VAL A 1 394 ? 9.884 -0.643 -4.036 1.00 37.72 394 VAL A O 1
ATOM 3022 N N . PRO A 1 395 ? 7.666 -0.372 -3.881 1.00 42.19 395 PRO A N 1
ATOM 3023 C CA . PRO A 1 395 ? 7.357 -1.027 -5.151 1.00 42.19 395 PRO A CA 1
ATOM 3024 C C . PRO A 1 395 ? 7.781 -0.200 -6.368 1.00 42.19 395 PRO A C 1
ATOM 3026 O O . PRO A 1 395 ? 7.729 1.030 -6.354 1.00 42.19 395 PRO A O 1
ATOM 3029 N N . ALA A 1 396 ? 8.084 -0.905 -7.460 1.00 33.41 396 ALA A N 1
ATOM 3030 C CA . ALA A 1 396 ? 8.414 -0.331 -8.760 1.00 33.41 396 ALA A CA 1
ATOM 3031 C C . ALA A 1 396 ? 7.355 0.679 -9.252 1.00 33.41 396 ALA A C 1
ATOM 3033 O O . ALA A 1 396 ? 6.177 0.352 -9.419 1.00 33.41 396 ALA A O 1
ATOM 3034 N N . LEU A 1 397 ? 7.798 1.908 -9.531 1.00 37.78 397 LEU A N 1
ATOM 3035 C CA . LEU A 1 397 ? 7.022 2.958 -10.188 1.00 37.78 397 LEU A CA 1
ATOM 3036 C C . LEU A 1 397 ? 7.480 3.114 -11.643 1.00 37.78 397 LEU A C 1
ATOM 3038 O O . LEU A 1 397 ? 8.669 3.233 -11.912 1.00 37.78 397 LEU A O 1
ATOM 3042 N N . GLY A 1 398 ? 6.510 3.148 -12.565 1.00 38.78 398 GLY A N 1
ATOM 3043 C CA . GLY A 1 398 ? 6.724 3.556 -13.959 1.00 38.78 398 GLY A CA 1
ATOM 3044 C C . GLY A 1 398 ? 5.943 2.752 -15.001 1.00 38.78 398 GLY A C 1
ATOM 3045 O O . GLY A 1 398 ? 6.545 2.180 -15.904 1.00 38.78 398 GLY A O 1
ATOM 3046 N N . GLY A 1 399 ? 4.606 2.706 -14.895 1.00 45.94 399 GLY A N 1
ATOM 3047 C CA . GLY A 1 399 ? 3.731 1.908 -15.770 1.00 45.94 399 GLY A CA 1
ATOM 3048 C C . GLY A 1 399 ? 3.919 2.165 -17.269 1.00 45.94 399 GLY A C 1
ATOM 3049 O O . GLY A 1 399 ? 4.107 1.212 -18.003 1.00 45.94 399 GLY A O 1
ATOM 3050 N N . HIS A 1 400 ? 3.984 3.420 -17.725 1.00 42.91 400 HIS A N 1
ATOM 3051 C CA . HIS A 1 400 ? 4.058 3.707 -19.167 1.00 42.91 400 HIS A CA 1
ATOM 3052 C C . HIS A 1 400 ? 5.430 3.419 -19.795 1.00 42.91 400 HIS A C 1
ATOM 3054 O O . HIS A 1 400 ? 5.491 2.961 -20.927 1.00 42.91 400 HIS A O 1
ATOM 3060 N N . ALA A 1 401 ? 6.539 3.653 -19.084 1.00 44.47 401 ALA A N 1
ATOM 3061 C CA . ALA A 1 401 ? 7.877 3.361 -19.606 1.00 44.47 401 ALA A CA 1
ATOM 3062 C C . ALA A 1 401 ? 8.206 1.860 -19.545 1.00 44.47 401 ALA A C 1
ATOM 3064 O O . ALA A 1 401 ? 8.980 1.364 -20.363 1.00 44.47 401 ALA A O 1
ATOM 3065 N N . ALA A 1 402 ? 7.642 1.131 -18.577 1.00 51.41 402 ALA A N 1
ATOM 3066 C CA . ALA A 1 402 ? 7.704 -0.328 -18.532 1.00 51.41 402 ALA A CA 1
ATOM 3067 C C . ALA A 1 402 ? 6.796 -0.967 -19.596 1.00 51.41 402 ALA A C 1
ATOM 3069 O O . ALA A 1 402 ? 7.205 -1.926 -20.240 1.00 51.41 402 ALA A O 1
ATOM 3070 N N . GLU A 1 403 ? 5.605 -0.409 -19.820 1.00 50.00 403 GLU A N 1
ATOM 3071 C CA . GLU A 1 403 ? 4.656 -0.841 -20.852 1.00 50.00 403 GLU A CA 1
ATOM 3072 C C . GLU A 1 403 ? 5.216 -0.582 -22.254 1.00 50.00 403 GLU A C 1
ATOM 3074 O O . GLU A 1 403 ? 5.333 -1.525 -23.027 1.00 50.00 403 GLU A O 1
ATOM 3079 N N . ALA A 1 404 ? 5.729 0.621 -22.535 1.00 48.41 404 ALA A N 1
ATOM 3080 C CA . ALA A 1 404 ? 6.376 0.941 -23.809 1.00 48.41 404 ALA A CA 1
ATOM 3081 C C . ALA A 1 404 ? 7.659 0.124 -24.052 1.00 48.41 404 ALA A C 1
ATOM 3083 O O . ALA A 1 404 ? 7.885 -0.340 -25.168 1.00 48.41 404 ALA A O 1
ATOM 3084 N N . ARG A 1 405 ? 8.496 -0.112 -23.024 1.00 55.53 405 ARG A N 1
ATOM 3085 C CA . ARG A 1 405 ? 9.648 -1.034 -23.137 1.00 55.53 405 ARG A CA 1
ATOM 3086 C C . ARG A 1 405 ? 9.207 -2.478 -23.358 1.00 55.53 405 ARG A C 1
ATOM 3088 O O . ARG A 1 405 ? 9.869 -3.195 -24.103 1.00 55.53 405 ARG A O 1
ATOM 3095 N N . GLY A 1 406 ? 8.108 -2.894 -22.732 1.00 56.19 406 GLY A N 1
ATOM 3096 C CA . GLY A 1 406 ? 7.482 -4.193 -22.948 1.00 56.19 406 GLY A CA 1
ATOM 3097 C C . GLY A 1 406 ? 7.017 -4.354 -24.393 1.00 56.19 406 GLY A C 1
ATOM 3098 O O . GLY A 1 406 ? 7.414 -5.310 -25.048 1.00 56.19 406 GLY A O 1
ATOM 3099 N N . GLU A 1 407 ? 6.261 -3.390 -24.917 1.00 58.84 407 GLU A N 1
ATOM 3100 C CA . GLU A 1 407 ? 5.774 -3.368 -26.302 1.00 58.84 407 GLU A CA 1
ATOM 3101 C C . GLU A 1 407 ? 6.923 -3.349 -27.324 1.00 58.84 407 GLU A C 1
ATOM 3103 O O . GLU A 1 407 ? 6.927 -4.143 -28.267 1.00 58.84 407 GLU A O 1
ATOM 3108 N N . LEU A 1 408 ? 7.955 -2.522 -27.113 1.00 60.38 408 LEU A N 1
ATOM 3109 C CA . LEU A 1 408 ? 9.154 -2.513 -27.963 1.00 60.38 408 LEU A CA 1
ATOM 3110 C C . LEU A 1 408 ? 9.938 -3.826 -27.883 1.00 60.38 408 LEU A C 1
ATOM 3112 O O . LEU A 1 408 ? 10.452 -4.295 -28.896 1.00 60.38 408 LEU A O 1
ATOM 3116 N N . GLY A 1 409 ? 10.037 -4.427 -26.695 1.00 62.28 409 GLY A N 1
ATOM 3117 C CA . GLY A 1 409 ? 10.671 -5.729 -26.504 1.00 62.28 409 GLY A CA 1
ATOM 3118 C C . GLY A 1 409 ? 9.941 -6.841 -27.257 1.00 62.28 409 GLY A C 1
ATOM 3119 O O . GLY A 1 409 ? 10.584 -7.674 -27.892 1.00 62.28 409 GLY A O 1
ATOM 3120 N N . VAL A 1 410 ? 8.606 -6.810 -27.249 1.00 62.66 410 VAL A N 1
ATOM 3121 C CA . VAL A 1 410 ? 7.748 -7.737 -27.997 1.00 62.66 410 VAL A CA 1
ATOM 3122 C C . VAL A 1 410 ? 7.957 -7.598 -29.504 1.00 62.66 410 VAL A C 1
ATOM 3124 O O . VAL A 1 410 ? 8.195 -8.599 -30.175 1.00 62.66 410 VAL A O 1
ATOM 3127 N N . LEU A 1 411 ? 7.945 -6.371 -30.031 1.00 63.34 411 LEU A N 1
ATOM 3128 C CA . LEU A 1 411 ? 8.159 -6.123 -31.460 1.00 63.34 411 LEU A CA 1
ATOM 3129 C C . LEU A 1 411 ? 9.576 -6.512 -31.907 1.00 63.34 411 LEU A C 1
ATOM 3131 O O . LEU A 1 411 ? 9.740 -7.121 -32.961 1.00 63.34 411 LEU A O 1
ATOM 3135 N N . ARG A 1 412 ? 10.601 -6.231 -31.091 1.00 66.75 412 ARG A N 1
ATOM 3136 C CA . ARG A 1 412 ? 11.987 -6.650 -31.368 1.00 66.75 412 ARG A CA 1
ATOM 3137 C C . ARG A 1 412 ? 12.130 -8.170 -31.401 1.00 66.75 412 ARG A C 1
ATOM 3139 O O . ARG A 1 412 ? 12.796 -8.685 -32.291 1.00 66.75 412 ARG A O 1
ATOM 3146 N N . ALA A 1 413 ? 11.503 -8.883 -30.465 1.00 66.38 413 ALA A N 1
ATOM 3147 C CA . ALA A 1 413 ? 11.525 -10.344 -30.439 1.00 66.38 413 ALA A CA 1
ATOM 3148 C C . ALA A 1 413 ? 10.771 -10.957 -31.631 1.00 66.38 413 ALA A C 1
ATOM 3150 O O . ALA A 1 413 ? 11.240 -11.940 -32.199 1.00 66.38 413 ALA A O 1
ATOM 3151 N N . ALA A 1 414 ? 9.649 -10.359 -32.041 1.00 69.81 414 ALA A N 1
ATOM 3152 C CA . ALA A 1 414 ? 8.904 -10.773 -33.228 1.00 69.81 414 ALA A CA 1
ATOM 3153 C C . ALA A 1 414 ? 9.751 -10.658 -34.501 1.00 69.81 414 ALA A C 1
ATOM 3155 O O . ALA A 1 414 ? 9.865 -11.623 -35.250 1.00 69.81 414 ALA A O 1
ATOM 3156 N N . VAL A 1 415 ? 10.409 -9.508 -34.693 1.00 69.00 415 VAL A N 1
ATOM 3157 C CA . VAL A 1 415 ? 11.299 -9.254 -35.838 1.00 69.00 415 VAL A CA 1
ATOM 3158 C C . VAL A 1 415 ? 12.522 -10.173 -35.812 1.00 69.00 415 VAL A C 1
ATOM 3160 O O . VAL A 1 415 ? 12.876 -10.745 -36.836 1.00 69.00 415 VAL A O 1
ATOM 3163 N N . ALA A 1 416 ? 13.152 -10.365 -34.649 1.00 74.38 416 ALA A N 1
ATOM 3164 C CA . ALA A 1 416 ? 14.344 -11.209 -34.519 1.00 74.38 416 ALA A CA 1
ATOM 3165 C C . ALA A 1 416 ? 14.082 -12.702 -34.796 1.00 74.38 416 ALA A C 1
ATOM 3167 O O . ALA A 1 416 ? 15.020 -13.442 -35.091 1.00 74.38 416 ALA A O 1
ATOM 3168 N N . HIS A 1 417 ? 12.831 -13.150 -34.675 1.00 74.62 417 HIS A N 1
ATOM 3169 C CA . HIS A 1 417 ? 12.438 -14.550 -34.846 1.00 74.62 417 HIS A CA 1
ATOM 3170 C C . HIS A 1 417 ? 11.483 -14.785 -36.025 1.00 74.62 417 HIS A C 1
ATOM 3172 O O . HIS A 1 417 ? 10.948 -15.885 -36.133 1.00 74.62 417 HIS A O 1
ATOM 3178 N N . ASP A 1 418 ? 11.274 -13.777 -36.879 1.00 77.88 418 ASP A N 1
ATOM 3179 C CA . ASP A 1 418 ? 10.364 -13.819 -38.034 1.00 77.88 418 ASP A CA 1
ATOM 3180 C C . ASP A 1 418 ? 8.942 -14.305 -37.675 1.00 77.88 418 ASP A C 1
ATOM 3182 O O . ASP A 1 418 ? 8.312 -15.104 -38.366 1.00 77.88 418 ASP A O 1
ATOM 3186 N N . ILE A 1 419 ? 8.435 -13.853 -36.521 1.00 79.38 419 ILE A N 1
ATOM 3187 C CA . ILE A 1 419 ? 7.107 -14.221 -36.024 1.00 79.38 419 ILE A CA 1
ATOM 3188 C C . ILE A 1 419 ? 6.109 -13.137 -36.427 1.00 79.38 419 ILE A C 1
ATOM 3190 O O . ILE A 1 419 ? 6.145 -12.016 -35.916 1.00 79.38 419 ILE A O 1
ATOM 3194 N N . ALA A 1 420 ? 5.158 -13.490 -37.291 1.00 77.31 420 ALA A N 1
ATOM 3195 C CA . ALA A 1 420 ? 4.034 -12.623 -37.620 1.00 77.31 420 ALA A CA 1
ATOM 3196 C C . ALA A 1 420 ? 3.071 -12.504 -36.423 1.00 77.31 420 ALA A C 1
ATOM 3198 O O . ALA A 1 420 ? 2.349 -13.444 -36.081 1.00 77.31 420 ALA A O 1
ATOM 3199 N N . LEU A 1 421 ? 3.053 -11.336 -35.778 1.00 72.94 421 LEU A N 1
ATOM 3200 C CA . LEU A 1 421 ? 2.116 -11.032 -34.697 1.00 72.94 421 LEU A CA 1
ATOM 3201 C C . LEU A 1 421 ? 0.761 -10.591 -35.256 1.00 72.94 421 LEU A C 1
ATOM 3203 O O . LEU A 1 421 ? 0.665 -9.589 -35.962 1.00 72.94 421 LEU A O 1
ATOM 3207 N N . VAL A 1 422 ? -0.296 -11.310 -34.878 1.00 73.62 422 VAL A N 1
ATOM 3208 C CA . VAL A 1 422 ? -1.688 -10.963 -35.224 1.00 73.62 422 VAL A CA 1
ATOM 3209 C C . VAL A 1 422 ? -2.187 -9.761 -34.407 1.00 73.62 422 VAL A C 1
ATOM 3211 O O . VAL A 1 422 ? -3.045 -9.013 -34.865 1.00 73.62 422 VAL A O 1
ATOM 3214 N N . ASP A 1 423 ? -1.621 -9.542 -33.216 1.00 69.06 423 ASP A N 1
ATOM 3215 C CA . ASP A 1 423 ? -1.931 -8.418 -32.329 1.00 69.06 423 ASP A CA 1
ATOM 3216 C C . ASP A 1 423 ? -0.641 -7.919 -31.651 1.00 69.06 423 ASP A C 1
ATOM 3218 O O . ASP A 1 423 ? 0.178 -8.709 -31.177 1.00 69.06 423 ASP A O 1
ATOM 3222 N N . ARG A 1 424 ? -0.456 -6.593 -31.603 1.00 62.34 424 ARG A N 1
ATOM 3223 C CA . ARG A 1 424 ? 0.732 -5.930 -31.034 1.00 62.34 424 ARG A CA 1
ATOM 3224 C C . ARG A 1 424 ? 0.862 -6.111 -29.518 1.00 62.34 424 ARG A C 1
ATOM 3226 O O . ARG A 1 424 ? 1.953 -5.948 -28.982 1.00 62.34 424 ARG A O 1
ATOM 3233 N N . GLN A 1 425 ? -0.223 -6.455 -28.828 1.00 63.75 425 GLN A N 1
ATOM 3234 C CA . GLN A 1 425 ? -0.246 -6.734 -27.391 1.00 63.75 425 GLN A CA 1
ATOM 3235 C C . GLN A 1 425 ? 0.196 -8.165 -27.048 1.00 63.75 425 GLN A C 1
ATOM 3237 O O . GLN A 1 425 ? 0.351 -8.498 -25.864 1.00 63.75 425 GLN A O 1
ATOM 3242 N N . LEU A 1 426 ? 0.380 -9.030 -28.052 1.00 67.12 426 LEU A N 1
ATOM 3243 C CA . LEU A 1 426 ? 0.831 -10.403 -27.862 1.00 67.12 426 LEU A CA 1
ATOM 3244 C C . LEU A 1 426 ? 2.354 -10.460 -27.830 1.00 67.12 426 LEU A C 1
ATOM 3246 O O . LEU A 1 426 ? 3.025 -10.195 -28.819 1.00 67.12 426 LEU A O 1
ATOM 3250 N N . CYS A 1 427 ? 2.905 -10.864 -26.688 1.00 65.50 427 CYS A N 1
ATOM 3251 C CA . CYS A 1 427 ? 4.315 -11.206 -26.590 1.00 65.50 427 CYS A CA 1
ATOM 3252 C C . CYS A 1 427 ? 4.616 -12.510 -27.339 1.00 65.50 427 CYS A C 1
ATOM 3254 O O . CYS A 1 427 ? 3.903 -13.499 -27.161 1.00 65.50 427 CYS A O 1
ATOM 3256 N N . CYS A 1 428 ? 5.708 -12.545 -28.103 1.00 74.25 428 CYS A N 1
ATOM 3257 C CA . CYS A 1 428 ? 6.187 -13.763 -28.749 1.00 74.25 428 CYS A CA 1
ATOM 3258 C C . CYS A 1 428 ? 7.672 -14.002 -28.470 1.00 74.25 428 CYS A C 1
ATOM 3260 O O . CYS A 1 428 ? 8.501 -13.100 -28.572 1.00 74.25 428 CYS A O 1
ATOM 3262 N N . ALA A 1 429 ? 8.002 -15.245 -28.137 1.00 79.94 429 ALA A N 1
ATOM 3263 C CA . ALA A 1 429 ? 9.363 -15.755 -28.089 1.00 79.94 429 ALA A CA 1
ATOM 3264 C C . ALA A 1 429 ? 9.307 -17.277 -28.289 1.00 79.94 429 ALA A C 1
ATOM 3266 O O . ALA A 1 429 ? 8.403 -17.918 -27.739 1.00 79.94 429 ALA A O 1
ATOM 3267 N N . PRO A 1 430 ? 10.252 -17.888 -29.025 1.00 84.88 430 PRO A N 1
ATOM 3268 C CA . PRO A 1 430 ? 10.350 -19.340 -29.079 1.00 84.88 430 PRO A CA 1
ATOM 3269 C C . PRO A 1 430 ? 10.546 -19.908 -27.668 1.00 84.88 430 PRO A C 1
ATOM 3271 O O . PRO A 1 430 ? 11.397 -19.426 -26.920 1.00 84.88 430 PRO A O 1
ATOM 3274 N N . VAL A 1 431 ? 9.790 -20.948 -27.307 1.00 84.81 431 VAL A N 1
ATOM 3275 C CA . VAL A 1 431 ? 9.795 -21.544 -25.954 1.00 84.81 431 VAL A CA 1
ATOM 3276 C C . VAL A 1 431 ? 11.200 -21.966 -25.507 1.00 84.81 431 VAL A C 1
ATOM 3278 O O . VAL A 1 431 ? 11.562 -21.750 -24.357 1.00 84.81 431 VAL A O 1
ATOM 3281 N N . ARG A 1 432 ? 12.002 -22.508 -26.434 1.00 86.81 432 ARG A N 1
ATOM 3282 C CA . ARG A 1 432 ? 13.387 -22.965 -26.204 1.00 86.81 432 ARG A CA 1
ATOM 3283 C C . ARG A 1 432 ? 14.450 -21.877 -26.409 1.00 86.81 432 ARG A C 1
ATOM 3285 O O . ARG A 1 432 ? 15.638 -22.168 -26.428 1.00 86.81 432 ARG A O 1
ATOM 3292 N N . SER A 1 433 ? 14.047 -20.631 -26.652 1.00 86.50 433 SER A N 1
ATOM 3293 C CA . SER A 1 433 ? 15.001 -19.520 -26.694 1.00 86.50 433 SER A CA 1
ATOM 3294 C C . SER A 1 433 ? 15.394 -19.118 -25.273 1.00 86.50 433 SER A C 1
ATOM 3296 O O . SER A 1 433 ? 14.603 -19.262 -24.342 1.00 86.50 433 SER A O 1
ATOM 3298 N N . ARG A 1 434 ? 16.563 -18.486 -25.112 1.00 81.88 434 ARG A N 1
ATOM 3299 C CA . ARG A 1 434 ? 16.989 -17.912 -23.823 1.00 81.88 434 ARG A CA 1
ATOM 3300 C C . ARG A 1 434 ? 15.939 -16.963 -23.228 1.00 81.88 434 ARG A C 1
ATOM 3302 O O . ARG A 1 434 ? 15.783 -16.899 -22.011 1.00 81.88 434 ARG A O 1
ATOM 3309 N N . ALA A 1 435 ? 15.224 -16.211 -24.067 1.00 80.44 435 ALA A N 1
ATOM 3310 C CA . ALA A 1 435 ? 14.144 -15.330 -23.625 1.00 80.44 435 ALA A CA 1
ATOM 3311 C C . ALA A 1 435 ? 12.921 -16.123 -23.126 1.00 80.44 435 ALA A C 1
ATOM 3313 O O . ALA A 1 435 ? 12.391 -15.808 -22.061 1.00 80.44 435 ALA A O 1
ATOM 3314 N N . GLY A 1 436 ? 12.516 -17.169 -23.855 1.00 85.12 436 GLY A N 1
ATOM 3315 C CA . GLY A 1 436 ? 11.416 -18.063 -23.480 1.00 85.12 436 GLY A CA 1
ATOM 3316 C C . GLY A 1 436 ? 11.683 -18.821 -22.179 1.00 85.12 436 GLY A C 1
ATOM 3317 O O . GLY A 1 436 ? 10.846 -18.807 -21.280 1.00 85.12 436 GLY A O 1
ATOM 3318 N N . GLU A 1 437 ? 12.876 -19.395 -22.023 1.00 88.62 437 GLU A N 1
ATOM 3319 C CA . GLU A 1 437 ? 13.278 -20.115 -20.808 1.00 88.62 437 GLU A CA 1
ATOM 3320 C C . GLU A 1 437 ? 13.328 -19.195 -19.584 1.00 88.62 437 GLU A C 1
ATOM 3322 O O . GLU A 1 437 ? 12.802 -19.539 -18.525 1.00 88.62 437 GLU A O 1
ATOM 3327 N N . ARG A 1 438 ? 13.880 -17.980 -19.730 1.00 85.94 438 ARG A N 1
ATOM 3328 C CA . ARG A 1 438 ? 13.854 -16.971 -18.658 1.00 85.94 438 ARG A CA 1
ATOM 3329 C C . ARG A 1 438 ? 12.432 -16.571 -18.283 1.00 85.94 438 ARG A C 1
ATOM 3331 O O . ARG A 1 438 ? 12.139 -16.437 -17.098 1.00 85.94 438 ARG A O 1
ATOM 3338 N N . TYR A 1 439 ? 11.559 -16.378 -19.271 1.00 86.00 439 TYR A N 1
ATOM 3339 C CA . TYR A 1 439 ? 10.159 -16.033 -19.037 1.00 86.00 439 TYR A CA 1
ATOM 3340 C C . TYR A 1 439 ? 9.416 -17.148 -18.292 1.00 86.00 439 TYR A C 1
ATOM 3342 O O . TYR A 1 439 ? 8.743 -16.874 -17.300 1.00 86.00 439 TYR A O 1
ATOM 3350 N N . LEU A 1 440 ? 9.584 -18.404 -18.713 1.00 88.19 440 LEU A N 1
ATOM 3351 C CA . LEU A 1 440 ? 8.981 -19.558 -18.045 1.00 88.19 440 LEU A CA 1
ATOM 3352 C C . LEU A 1 440 ? 9.541 -19.765 -16.634 1.00 88.19 440 LEU A C 1
ATOM 3354 O O . LEU A 1 440 ? 8.768 -20.026 -15.715 1.00 88.19 440 LEU A O 1
ATOM 3358 N N . GLY A 1 441 ? 10.847 -19.576 -16.432 1.00 90.50 441 GLY A N 1
ATOM 3359 C CA . GLY A 1 441 ? 11.465 -19.608 -15.104 1.00 90.50 441 GLY A CA 1
ATOM 3360 C C . GLY A 1 441 ? 10.909 -18.524 -14.175 1.00 90.50 441 GLY A C 1
ATOM 3361 O O . GLY A 1 441 ? 10.513 -18.814 -13.046 1.00 90.50 441 GLY A O 1
ATOM 3362 N N . ALA A 1 442 ? 10.792 -17.286 -14.666 1.00 89.81 442 ALA A N 1
ATOM 3363 C CA . ALA A 1 442 ? 10.190 -16.184 -13.916 1.00 89.81 442 ALA A CA 1
ATOM 3364 C C . ALA A 1 442 ? 8.710 -16.447 -13.599 1.00 89.81 442 ALA A C 1
ATOM 3366 O O . ALA A 1 442 ? 8.251 -16.191 -12.486 1.00 89.81 442 ALA A O 1
ATOM 3367 N N . MET A 1 443 ? 7.963 -17.005 -14.552 1.00 89.94 443 MET A N 1
ATOM 3368 C CA . MET A 1 443 ? 6.568 -17.378 -14.354 1.00 89.94 443 MET A CA 1
ATOM 3369 C C . MET A 1 443 ? 6.411 -18.505 -13.330 1.00 89.94 443 MET A C 1
ATOM 3371 O O . MET A 1 443 ? 5.508 -18.434 -12.500 1.00 89.94 443 MET A O 1
ATOM 3375 N N . ALA A 1 444 ? 7.279 -19.517 -13.348 1.00 90.88 444 ALA A N 1
ATOM 3376 C CA . ALA A 1 444 ? 7.276 -20.588 -12.356 1.00 90.88 444 ALA A CA 1
ATOM 3377 C C . ALA A 1 444 ? 7.541 -20.037 -10.945 1.00 90.88 444 ALA A C 1
ATOM 3379 O O . ALA A 1 444 ? 6.814 -20.366 -10.006 1.00 90.88 444 ALA A O 1
ATOM 3380 N N . ALA A 1 445 ? 8.514 -19.130 -10.803 1.00 92.31 445 ALA A N 1
ATOM 3381 C CA . ALA A 1 445 ? 8.774 -18.438 -9.542 1.00 92.31 445 ALA A CA 1
ATOM 3382 C C . ALA A 1 445 ? 7.559 -17.612 -9.077 1.00 92.31 445 ALA A C 1
ATOM 3384 O O . ALA A 1 445 ? 7.142 -17.719 -7.922 1.00 92.31 445 ALA A O 1
ATOM 3385 N N . ALA A 1 446 ? 6.937 -16.850 -9.983 1.00 90.44 446 ALA A N 1
ATOM 3386 C CA . ALA A 1 446 ? 5.736 -16.070 -9.688 1.00 90.44 446 ALA A CA 1
ATOM 3387 C C . ALA A 1 446 ? 4.539 -16.956 -9.299 1.00 90.44 446 ALA A C 1
ATOM 3389 O O . ALA A 1 446 ? 3.793 -16.618 -8.380 1.00 90.44 446 ALA A O 1
ATOM 3390 N N . ALA A 1 447 ? 4.366 -18.106 -9.955 1.00 89.31 447 ALA A N 1
ATOM 3391 C CA . ALA A 1 447 ? 3.320 -19.072 -9.636 1.00 89.31 447 ALA A CA 1
ATOM 3392 C C . ALA A 1 447 ? 3.527 -19.697 -8.248 1.00 89.31 447 ALA A C 1
ATOM 3394 O O . ALA A 1 447 ? 2.570 -19.785 -7.478 1.00 89.31 447 ALA A O 1
ATOM 3395 N N . ASN A 1 448 ? 4.765 -20.061 -7.898 1.00 91.19 448 ASN A N 1
ATOM 3396 C CA . ASN A 1 448 ? 5.107 -20.570 -6.568 1.00 91.19 448 ASN A CA 1
ATOM 3397 C C . ASN A 1 448 ? 4.835 -19.524 -5.482 1.00 91.19 448 ASN A C 1
ATOM 3399 O O . ASN A 1 448 ? 4.186 -19.829 -4.480 1.00 91.19 448 ASN A O 1
ATOM 3403 N N . TYR A 1 449 ? 5.253 -18.277 -5.710 1.00 93.81 449 TYR A N 1
ATOM 3404 C CA . TYR A 1 449 ? 4.948 -17.167 -4.810 1.00 93.81 449 TYR A CA 1
ATOM 3405 C C . TYR A 1 449 ? 3.434 -16.987 -4.632 1.00 93.81 449 TYR A C 1
ATOM 3407 O O . TYR A 1 449 ? 2.938 -16.927 -3.507 1.00 93.81 449 TYR A O 1
ATOM 3415 N N . ALA A 1 450 ? 2.679 -16.956 -5.734 1.00 89.56 450 ALA A N 1
ATOM 3416 C CA . ALA A 1 450 ? 1.229 -16.802 -5.699 1.00 89.56 450 ALA A CA 1
ATOM 3417 C C . ALA A 1 450 ? 0.541 -17.955 -4.952 1.00 89.56 450 ALA A C 1
ATOM 3419 O O . ALA A 1 450 ? -0.419 -17.716 -4.218 1.00 89.56 450 ALA A O 1
ATOM 3420 N N . PHE A 1 451 ? 1.032 -19.188 -5.107 1.00 88.94 451 PHE A N 1
ATOM 3421 C CA . PHE A 1 451 ? 0.518 -20.351 -4.390 1.00 88.94 451 PHE A CA 1
ATOM 3422 C C . PHE A 1 451 ? 0.744 -20.223 -2.880 1.00 88.94 451 PHE A C 1
ATOM 3424 O O . PHE A 1 451 ? -0.216 -20.319 -2.115 1.00 88.94 451 PHE A O 1
ATOM 3431 N N . VAL A 1 452 ? 1.974 -19.925 -2.447 1.00 92.56 452 VAL A N 1
ATOM 3432 C CA . VAL A 1 452 ? 2.307 -19.737 -1.023 1.00 92.56 452 VAL A CA 1
ATOM 3433 C C . VAL A 1 452 ? 1.496 -18.593 -0.419 1.00 92.56 452 VAL A C 1
ATOM 3435 O O . VAL A 1 452 ? 0.848 -18.772 0.612 1.00 92.56 452 VAL A O 1
ATOM 3438 N N . ASN A 1 453 ? 1.453 -17.439 -1.089 1.00 93.00 453 ASN A N 1
ATOM 3439 C CA . ASN A 1 453 ? 0.697 -16.282 -0.619 1.00 93.00 453 ASN A CA 1
ATOM 3440 C C . ASN A 1 453 ? -0.797 -16.611 -0.451 1.00 93.00 453 ASN A C 1
ATOM 3442 O O . ASN A 1 453 ? -1.420 -16.245 0.545 1.00 93.00 453 ASN A O 1
ATOM 3446 N N . ARG A 1 454 ? -1.380 -17.374 -1.384 1.00 90.44 454 ARG A N 1
ATOM 3447 C CA . ARG A 1 454 ? -2.777 -17.819 -1.292 1.00 90.44 454 ARG A CA 1
ATOM 3448 C C . ARG A 1 454 ? -3.015 -18.766 -0.119 1.00 90.44 454 ARG A C 1
ATOM 3450 O O . ARG A 1 454 ? -4.056 -18.643 0.526 1.00 90.44 454 ARG A O 1
ATOM 3457 N N . GLN A 1 455 ? -2.079 -19.665 0.194 1.00 89.75 455 GLN A N 1
ATOM 3458 C CA . GLN A 1 455 ? -2.186 -20.524 1.382 1.00 89.75 455 GLN A CA 1
ATOM 3459 C C . GLN A 1 455 ? -2.184 -19.696 2.672 1.00 89.75 455 GLN A C 1
ATOM 3461 O O . GLN A 1 455 ? -3.028 -19.925 3.538 1.00 89.75 455 GLN A O 1
ATOM 3466 N N . LEU A 1 456 ? -1.316 -18.683 2.767 1.00 93.88 456 LEU A N 1
ATOM 3467 C CA . LEU A 1 456 ? -1.271 -17.771 3.916 1.00 93.88 456 LEU A CA 1
ATOM 3468 C C . LEU A 1 456 ? -2.577 -16.980 4.070 1.00 93.88 456 LEU A C 1
ATOM 3470 O O . LEU A 1 456 ? -3.168 -16.971 5.150 1.00 93.88 456 LEU A O 1
ATOM 3474 N N . MET A 1 457 ? -3.077 -16.381 2.983 1.00 92.31 457 MET A N 1
ATOM 3475 C CA . MET A 1 457 ? -4.356 -15.658 2.991 1.00 92.31 457 MET A CA 1
ATOM 3476 C C . MET A 1 457 ? -5.530 -16.574 3.360 1.00 92.31 457 MET A C 1
ATOM 3478 O O . MET A 1 457 ? -6.382 -16.201 4.163 1.00 92.31 457 MET A O 1
ATOM 3482 N N . THR A 1 458 ? -5.560 -17.796 2.821 1.00 91.50 458 THR A N 1
ATOM 3483 C CA . THR A 1 458 ? -6.610 -18.781 3.125 1.00 91.50 458 THR A CA 1
ATOM 3484 C C . THR A 1 458 ? -6.554 -19.222 4.587 1.00 91.50 458 THR A C 1
ATOM 3486 O O . THR A 1 458 ? -7.596 -19.377 5.219 1.00 91.50 458 THR A O 1
ATOM 3489 N N . HIS A 1 459 ? -5.357 -19.405 5.151 1.00 93.50 459 HIS A N 1
ATOM 3490 C CA . HIS A 1 459 ? -5.188 -19.720 6.568 1.00 93.50 459 HIS A CA 1
ATOM 3491 C C . HIS A 1 459 ? -5.685 -18.578 7.465 1.00 93.50 459 HIS A C 1
ATOM 3493 O O . HIS A 1 459 ? -6.441 -18.829 8.402 1.00 93.50 459 HIS A O 1
ATOM 3499 N N . ALA A 1 460 ? -5.337 -17.329 7.145 1.00 94.31 460 ALA A N 1
ATOM 3500 C CA . ALA A 1 460 ? -5.842 -16.164 7.870 1.00 94.31 460 ALA A CA 1
ATOM 3501 C C . ALA A 1 460 ? -7.377 -16.072 7.802 1.00 94.31 460 ALA A C 1
ATOM 3503 O O . ALA A 1 460 ? -8.028 -15.892 8.828 1.00 94.31 460 ALA A O 1
ATOM 3504 N N . ALA A 1 461 ? -7.966 -16.283 6.620 1.00 93.19 461 ALA A N 1
ATOM 3505 C CA . ALA A 1 461 ? -9.418 -16.306 6.452 1.00 93.19 461 ALA A CA 1
ATOM 3506 C C . ALA A 1 461 ? -10.082 -17.427 7.270 1.00 93.19 461 ALA A C 1
ATOM 3508 O O . ALA A 1 461 ? -11.090 -17.187 7.929 1.00 93.19 461 ALA A O 1
ATOM 3509 N N . ARG A 1 462 ? -9.502 -18.637 7.284 1.00 94.44 462 ARG A N 1
ATOM 3510 C CA . ARG A 1 462 ? -9.983 -19.759 8.111 1.00 94.44 462 ARG A CA 1
ATOM 3511 C C . ARG A 1 462 ? -10.002 -19.410 9.592 1.00 94.44 462 ARG A C 1
ATOM 3513 O O . ARG A 1 462 ? -11.002 -19.679 10.243 1.00 94.44 462 ARG A O 1
ATOM 3520 N N . ARG A 1 463 ? -8.933 -18.795 10.103 1.00 95.12 463 ARG A N 1
ATOM 3521 C CA . ARG A 1 463 ? -8.855 -18.375 11.507 1.00 95.12 463 ARG A CA 1
ATOM 3522 C C . ARG A 1 463 ? -9.946 -17.377 11.868 1.00 95.12 463 ARG A C 1
ATOM 3524 O O . ARG A 1 463 ? -10.620 -17.566 12.866 1.00 95.12 463 ARG A O 1
ATOM 3531 N N . VAL A 1 464 ? -10.162 -16.362 11.032 1.00 94.88 464 VAL A N 1
ATOM 3532 C CA . VAL A 1 464 ? -11.225 -15.371 11.263 1.00 94.88 464 VAL A CA 1
ATOM 3533 C C . VAL A 1 464 ? -12.608 -16.028 11.253 1.00 94.88 464 VAL A C 1
ATOM 3535 O O . VAL A 1 464 ? -13.440 -15.710 12.098 1.00 94.88 464 VAL A O 1
ATOM 3538 N N . MET A 1 465 ? -12.857 -16.952 10.320 1.00 95.00 465 MET A N 1
ATOM 3539 C CA . MET A 1 465 ? -14.137 -17.662 10.245 1.00 95.00 465 MET A CA 1
ATOM 3540 C C . MET A 1 465 ? -14.388 -18.557 11.465 1.00 95.00 465 MET A C 1
ATOM 3542 O O . MET A 1 465 ? -15.511 -18.610 11.964 1.00 95.00 465 MET A O 1
ATOM 3546 N N . ASP A 1 466 ? -13.348 -19.220 11.963 1.00 94.06 466 ASP A N 1
ATOM 3547 C CA . ASP A 1 466 ? -13.419 -20.063 13.154 1.00 94.06 466 ASP A CA 1
ATOM 3548 C C . ASP A 1 466 ? -13.603 -19.223 14.429 1.00 94.06 466 ASP A C 1
ATOM 3550 O O . ASP A 1 466 ? -14.544 -19.441 15.185 1.00 94.06 466 ASP A O 1
ATOM 3554 N N . GLU A 1 467 ? -12.783 -18.185 14.622 1.00 94.88 467 GLU A N 1
ATOM 3555 C CA . GLU A 1 467 ? -12.809 -17.326 15.814 1.00 94.88 467 GLU A CA 1
ATOM 3556 C C . GLU A 1 467 ? -14.121 -16.528 15.947 1.00 94.88 467 GLU A C 1
ATOM 3558 O O . GLU A 1 467 ? -14.615 -16.341 17.059 1.00 94.88 467 GLU A O 1
ATOM 3563 N N . LEU A 1 468 ? -14.700 -16.048 14.837 1.00 95.25 468 LEU A N 1
ATOM 3564 C CA . LEU A 1 468 ? -15.912 -15.217 14.869 1.00 95.25 468 LEU A CA 1
ATOM 3565 C C . LEU A 1 468 ? -17.214 -16.009 14.729 1.00 95.25 468 LEU A C 1
ATOM 3567 O O . LEU A 1 468 ? -18.234 -15.592 15.279 1.00 95.25 468 LEU A O 1
ATOM 3571 N N . PHE A 1 469 ? -17.204 -17.107 13.969 1.00 95.38 469 PHE A N 1
ATOM 3572 C CA . PHE A 1 469 ? -18.424 -17.834 13.602 1.00 95.38 469 PHE A CA 1
ATOM 3573 C C . PHE A 1 469 ? -18.398 -19.320 13.982 1.00 95.38 469 PHE A C 1
ATOM 3575 O O . PHE A 1 469 ? -19.398 -20.002 13.764 1.00 95.38 469 PHE A O 1
ATOM 3582 N N . GLY A 1 470 ? -17.288 -19.846 14.515 1.00 93.00 470 GLY A N 1
ATOM 3583 C CA . GLY A 1 470 ? -17.121 -21.280 14.785 1.00 93.00 470 GLY A CA 1
ATOM 3584 C C . GLY A 1 470 ? -17.200 -22.141 13.521 1.00 93.00 470 GLY A C 1
ATOM 3585 O O . GLY A 1 470 ? -17.625 -23.295 13.583 1.00 93.00 470 GLY A O 1
ATOM 3586 N N . ALA A 1 471 ? -16.879 -21.567 12.354 1.00 92.75 471 ALA A N 1
ATOM 3587 C CA . ALA A 1 471 ? -17.085 -22.194 11.054 1.00 92.75 471 ALA A CA 1
ATOM 3588 C C . ALA A 1 471 ? -15.760 -22.496 10.344 1.00 92.75 471 ALA A C 1
ATOM 3590 O O . ALA A 1 471 ? -14.907 -21.627 10.163 1.00 92.75 471 ALA A O 1
ATOM 3591 N N . GLN A 1 472 ? -15.624 -23.723 9.837 1.00 89.88 472 GLN A N 1
ATOM 3592 C CA . GLN A 1 472 ? -14.458 -24.128 9.053 1.00 89.88 472 GLN A CA 1
ATOM 3593 C C . GLN A 1 472 ? -14.633 -23.810 7.564 1.00 89.88 472 GLN A C 1
ATOM 3595 O O . GLN A 1 472 ? -15.554 -24.292 6.905 1.00 89.88 472 GLN A O 1
ATOM 3600 N N . LEU A 1 473 ? -13.695 -23.046 6.999 1.00 91.19 473 LEU A N 1
ATOM 3601 C CA . LEU A 1 473 ? -13.671 -22.727 5.570 1.00 91.19 473 LEU A CA 1
ATOM 3602 C C . LEU A 1 473 ? -12.905 -23.800 4.770 1.00 91.19 473 LEU A C 1
ATOM 3604 O O . LEU A 1 473 ? -11.672 -23.893 4.844 1.00 91.19 473 LEU A O 1
ATOM 3608 N N . LYS A 1 474 ? -13.618 -24.580 3.949 1.00 88.88 474 LYS A N 1
ATOM 3609 C CA . LYS A 1 474 ? -13.029 -25.581 3.043 1.00 88.88 474 LYS A CA 1
ATOM 3610 C C . LYS A 1 474 ? -12.802 -25.003 1.645 1.00 88.88 474 LYS A C 1
ATOM 3612 O O . LYS A 1 474 ? -13.689 -24.386 1.065 1.00 88.88 474 LYS A O 1
ATOM 3617 N N . THR A 1 475 ? -11.627 -25.256 1.072 1.00 86.81 475 THR A N 1
ATOM 3618 C CA . THR A 1 475 ? -11.352 -24.918 -0.332 1.00 86.81 475 THR A CA 1
ATOM 3619 C C . THR A 1 475 ? -12.065 -25.921 -1.235 1.00 86.81 475 THR A C 1
ATOM 3621 O O . THR A 1 475 ? -11.765 -27.112 -1.188 1.00 86.81 475 THR A O 1
ATOM 3624 N N . VAL A 1 476 ? -13.018 -25.443 -2.037 1.00 84.50 476 VAL A N 1
ATOM 3625 C CA . VAL A 1 476 ? -13.798 -26.275 -2.972 1.00 84.50 476 VAL A CA 1
ATOM 3626 C C . VAL A 1 476 ? -13.081 -26.418 -4.313 1.00 84.50 476 VAL A C 1
ATOM 3628 O O . VAL A 1 476 ? -13.000 -27.511 -4.874 1.00 84.50 476 VAL A O 1
ATOM 3631 N N . TYR A 1 477 ? -12.537 -25.312 -4.822 1.00 85.56 477 TYR A N 1
ATOM 3632 C CA . TYR A 1 477 ? -11.821 -25.275 -6.087 1.00 85.56 477 TYR A CA 1
ATOM 3633 C C . TYR A 1 477 ? -10.843 -24.096 -6.114 1.00 85.56 477 TYR A C 1
ATOM 3635 O O . TYR A 1 477 ? -11.161 -23.027 -5.593 1.00 85.56 477 TYR A O 1
ATOM 3643 N N . ASP A 1 478 ? -9.663 -24.296 -6.702 1.00 84.44 478 ASP A N 1
ATOM 3644 C CA . ASP A 1 478 ? -8.655 -23.249 -6.897 1.00 84.44 478 ASP A CA 1
ATOM 3645 C C . ASP A 1 478 ? -8.406 -23.053 -8.392 1.00 84.44 478 ASP A C 1
ATOM 3647 O O . ASP A 1 478 ? -8.180 -24.011 -9.137 1.00 84.44 478 ASP A O 1
ATOM 3651 N N . VAL A 1 479 ? -8.463 -21.796 -8.821 1.00 80.69 479 VAL A N 1
ATOM 3652 C CA . VAL A 1 479 ? -8.355 -21.395 -10.220 1.00 80.69 479 VAL A CA 1
ATOM 3653 C C . VAL A 1 479 ? -7.210 -20.417 -10.359 1.00 80.69 479 VAL A C 1
ATOM 3655 O O . VAL A 1 479 ? -7.252 -19.301 -9.841 1.00 80.69 479 VAL A O 1
ATOM 3658 N N . CYS A 1 480 ? -6.204 -20.817 -11.129 1.00 82.94 480 CYS A N 1
ATOM 3659 C CA . CYS A 1 480 ? -5.185 -19.901 -11.605 1.00 82.94 480 CYS A CA 1
ATOM 3660 C C . CYS A 1 480 ? -5.542 -19.345 -12.991 1.00 82.94 480 CYS A C 1
ATOM 3662 O O . CYS A 1 480 ? -6.236 -19.966 -13.800 1.00 82.94 480 CYS A O 1
ATOM 3664 N N . HIS A 1 481 ? -5.037 -18.148 -13.259 1.00 85.00 481 HIS A N 1
ATOM 3665 C CA . HIS A 1 481 ? -5.104 -17.449 -14.538 1.00 85.00 481 HIS A CA 1
ATOM 3666 C C . HIS A 1 481 ? -3.756 -16.751 -14.761 1.00 85.00 481 HIS A C 1
ATOM 3668 O O . HIS A 1 481 ? -2.957 -16.651 -13.829 1.00 85.00 481 HIS A O 1
ATOM 3674 N N . ASN A 1 482 ? -3.494 -16.251 -15.971 1.00 85.31 482 ASN A N 1
ATOM 3675 C CA . ASN A 1 482 ? -2.223 -15.597 -16.327 1.00 85.31 482 ASN A CA 1
ATOM 3676 C C . ASN A 1 482 ? -1.005 -16.518 -16.206 1.00 85.31 482 ASN A C 1
ATOM 3678 O O . ASN A 1 482 ? 0.057 -16.093 -15.758 1.00 85.31 482 ASN A O 1
ATOM 3682 N N . ILE A 1 483 ? -1.164 -17.782 -16.606 1.00 87.62 483 ILE A N 1
ATOM 3683 C CA . ILE A 1 483 ? -0.072 -18.758 -16.604 1.00 87.62 483 ILE A CA 1
ATOM 3684 C C . ILE A 1 483 ? 0.085 -19.399 -17.982 1.00 87.62 483 ILE A C 1
ATOM 3686 O O . ILE A 1 483 ? -0.873 -19.483 -18.756 1.00 87.62 483 ILE A O 1
ATOM 3690 N N . ALA A 1 484 ? 1.287 -19.891 -18.250 1.00 89.06 484 ALA A N 1
ATOM 3691 C CA . ALA A 1 484 ? 1.619 -20.769 -19.354 1.00 89.06 484 ALA A CA 1
ATOM 3692 C C . ALA A 1 484 ? 1.832 -22.185 -18.817 1.00 89.06 484 ALA A C 1
ATOM 3694 O O . ALA A 1 484 ? 2.475 -22.380 -17.784 1.00 89.06 484 ALA A O 1
ATOM 3695 N N . LYS A 1 485 ? 1.249 -23.167 -19.500 1.00 88.25 485 LYS A N 1
ATOM 3696 C CA . LYS A 1 485 ? 1.411 -24.587 -19.187 1.00 88.25 485 LYS A CA 1
ATOM 3697 C C . LYS A 1 485 ? 1.606 -25.371 -20.467 1.00 88.25 485 LYS A C 1
ATOM 3699 O O . LYS A 1 485 ? 0.992 -25.060 -21.485 1.00 88.25 485 LYS A O 1
ATOM 3704 N N . GLU A 1 486 ? 2.412 -26.416 -20.375 1.00 88.94 486 GLU A N 1
ATOM 3705 C CA . GLU A 1 486 ? 2.453 -27.435 -21.409 1.00 88.94 486 GLU A CA 1
ATOM 3706 C C . GLU A 1 486 ? 1.181 -28.285 -21.334 1.00 88.94 486 GLU A C 1
ATOM 3708 O O . GLU A 1 486 ? 0.793 -28.777 -20.270 1.00 88.94 486 GLU A O 1
ATOM 3713 N N . GLU A 1 487 ? 0.490 -28.402 -22.461 1.00 89.94 487 GLU A N 1
ATOM 3714 C CA . GLU A 1 487 ? -0.785 -29.099 -22.589 1.00 89.94 487 GLU A CA 1
ATOM 3715 C C . GLU A 1 487 ? -0.844 -29.833 -23.922 1.00 89.94 487 GLU A C 1
ATOM 3717 O O . GLU A 1 487 ? -0.281 -29.375 -24.913 1.00 89.94 487 GLU A O 1
ATOM 3722 N N . ARG A 1 488 ? -1.546 -30.967 -23.968 1.00 88.12 488 ARG A N 1
ATOM 3723 C CA . ARG A 1 488 ? -1.763 -31.691 -25.223 1.00 88.12 488 ARG A CA 1
ATOM 3724 C C . ARG A 1 488 ? -3.083 -31.247 -25.827 1.00 88.12 488 ARG A C 1
ATOM 3726 O O . ARG A 1 488 ? -4.121 -31.430 -25.200 1.00 88.12 488 ARG A O 1
ATOM 3733 N N . HIS A 1 489 ? -3.027 -30.699 -27.034 1.00 87.62 489 HIS A N 1
ATOM 3734 C CA . HIS A 1 489 ? -4.203 -30.266 -27.784 1.00 87.62 489 HIS A CA 1
ATOM 3735 C C . HIS A 1 489 ? -4.082 -30.681 -29.244 1.00 87.62 489 HIS A C 1
ATOM 3737 O O . HIS A 1 489 ? -2.976 -30.796 -29.774 1.00 87.62 489 HIS A O 1
ATOM 3743 N N . VAL A 1 490 ? -5.226 -30.887 -29.888 1.00 83.81 490 VAL A N 1
ATOM 3744 C CA . VAL A 1 490 ? -5.314 -31.062 -31.340 1.00 83.81 490 VAL A CA 1
ATOM 3745 C C . VAL A 1 490 ? -5.330 -29.667 -31.959 1.00 83.81 490 VAL A C 1
ATOM 3747 O O . VAL A 1 490 ? -6.206 -28.863 -31.638 1.00 83.81 490 VAL A O 1
ATOM 3750 N N . ALA A 1 491 ? -4.331 -29.335 -32.777 1.00 75.88 491 ALA A N 1
ATOM 3751 C CA . ALA A 1 491 ? -4.302 -28.030 -33.429 1.00 75.88 491 ALA A CA 1
ATOM 3752 C C . ALA A 1 491 ? -5.323 -27.974 -34.584 1.00 75.88 491 ALA A C 1
ATOM 3754 O O . ALA A 1 491 ? -5.678 -29.016 -35.140 1.00 75.88 491 ALA A O 1
ATOM 3755 N N . PRO A 1 492 ? -5.799 -26.779 -34.979 1.00 70.69 492 PRO A N 1
ATOM 3756 C CA . PRO A 1 492 ? -6.701 -26.643 -36.119 1.00 70.69 492 PRO A CA 1
ATOM 3757 C C . PRO A 1 492 ? -6.117 -27.296 -37.382 1.00 70.69 492 PRO A C 1
ATOM 3759 O O . PRO A 1 492 ? -5.024 -26.938 -37.812 1.00 70.69 492 PRO A O 1
ATOM 3762 N N . GLY A 1 493 ? -6.850 -28.247 -37.968 1.00 76.06 493 GLY A N 1
ATOM 3763 C CA . GLY A 1 493 ? -6.424 -28.984 -39.166 1.00 76.06 493 GLY A CA 1
ATOM 3764 C C . GLY A 1 493 ? -5.550 -30.219 -38.907 1.00 76.06 493 GLY A C 1
ATOM 3765 O O . GLY A 1 493 ? -5.214 -30.917 -39.859 1.00 76.06 493 GLY A O 1
ATOM 3766 N N . GLU A 1 494 ? -5.213 -30.523 -37.652 1.00 81.94 494 GLU A N 1
ATOM 3767 C CA . GLU A 1 494 ? -4.507 -31.748 -37.258 1.00 81.94 494 GLU A CA 1
ATOM 3768 C C . GLU A 1 494 ? -5.497 -32.786 -36.689 1.00 81.94 494 GLU A C 1
ATOM 3770 O O . GLU A 1 494 ? -6.554 -32.434 -36.170 1.00 81.94 494 GLU A O 1
ATOM 3775 N N . THR A 1 495 ? -5.170 -34.079 -36.783 1.00 80.56 495 THR A N 1
ATOM 3776 C CA . THR A 1 495 ? -5.962 -35.179 -36.187 1.00 80.56 495 THR A CA 1
ATOM 3777 C C . THR A 1 495 ? -5.369 -35.709 -34.883 1.00 80.56 495 THR A C 1
ATOM 3779 O O . THR A 1 495 ? -6.060 -36.382 -34.121 1.00 80.56 495 THR A O 1
ATOM 3782 N N . GLU A 1 496 ? -4.097 -35.415 -34.610 1.00 85.38 496 GLU A N 1
ATOM 3783 C CA . GLU A 1 496 ? -3.377 -35.897 -33.433 1.00 85.38 496 GLU A CA 1
ATOM 3784 C C . GLU A 1 496 ? -3.103 -34.769 -32.437 1.00 85.38 496 GLU A C 1
ATOM 3786 O O . GLU A 1 496 ? -2.868 -33.619 -32.802 1.00 85.38 496 GLU A O 1
ATOM 3791 N N . ALA A 1 497 ? -3.120 -35.105 -31.146 1.00 85.06 497 ALA A N 1
ATOM 3792 C CA . ALA A 1 497 ? -2.804 -34.151 -30.093 1.00 85.06 497 ALA A CA 1
ATOM 3793 C C . ALA A 1 497 ? -1.285 -33.999 -29.927 1.00 85.06 497 ALA A C 1
ATOM 3795 O O . ALA A 1 497 ? -0.576 -34.968 -29.629 1.00 85.06 497 ALA A O 1
ATOM 3796 N N . ARG A 1 498 ? -0.792 -32.761 -30.009 1.00 88.06 498 ARG A N 1
ATOM 3797 C CA . ARG A 1 498 ? 0.623 -32.419 -29.806 1.00 88.06 498 ARG A CA 1
ATOM 3798 C C . ARG A 1 498 ? 0.833 -31.582 -28.540 1.00 88.06 498 ARG A C 1
ATOM 3800 O O . ARG A 1 498 ? -0.099 -30.908 -28.096 1.00 88.06 498 ARG A O 1
ATOM 3807 N N . PRO A 1 499 ? 2.026 -31.634 -27.922 1.00 88.31 499 PRO A N 1
ATOM 3808 C CA . PRO A 1 499 ? 2.351 -30.761 -26.802 1.00 88.31 499 PRO A CA 1
ATOM 3809 C C . PRO A 1 499 ? 2.449 -29.308 -27.280 1.00 88.31 499 PRO A C 1
ATOM 3811 O O . PRO A 1 499 ? 3.211 -28.988 -28.191 1.00 88.31 499 PRO A O 1
ATOM 3814 N N . LEU A 1 500 ? 1.673 -28.429 -26.652 1.00 88.12 500 LEU A N 1
ATOM 3815 C CA . LEU A 1 500 ? 1.647 -26.991 -26.884 1.00 88.12 500 LEU A CA 1
ATOM 3816 C C . LEU A 1 500 ? 1.899 -26.255 -25.570 1.00 88.12 500 LEU A C 1
ATOM 3818 O O . LEU A 1 500 ? 1.386 -26.638 -24.520 1.00 88.12 500 LEU A O 1
ATOM 3822 N N . MET A 1 501 ? 2.641 -25.151 -25.637 1.00 88.62 501 MET A N 1
ATOM 3823 C CA . MET A 1 501 ? 2.740 -24.211 -24.523 1.00 88.62 501 MET A CA 1
ATOM 3824 C C . MET A 1 501 ? 1.561 -23.236 -24.591 1.00 88.62 501 MET A C 1
ATOM 3826 O O . MET A 1 501 ? 1.568 -22.299 -25.388 1.00 88.62 501 MET A O 1
ATOM 3830 N N . VAL A 1 502 ? 0.536 -23.459 -23.770 1.00 89.06 502 VAL A N 1
ATOM 3831 C CA . VAL A 1 502 ? -0.689 -22.650 -23.768 1.00 89.06 502 VAL A CA 1
ATOM 3832 C C . VAL A 1 502 ? -0.577 -21.554 -22.716 1.00 89.06 502 VAL A C 1
ATOM 3834 O O . VAL A 1 502 ? -0.673 -21.817 -21.516 1.00 89.06 502 VAL A O 1
ATOM 3837 N N . HIS A 1 503 ? -0.396 -20.314 -23.170 1.00 87.94 503 HIS A N 1
ATOM 3838 C CA . HIS A 1 503 ? -0.379 -19.125 -22.322 1.00 87.94 503 HIS A CA 1
ATOM 3839 C C . HIS A 1 503 ? -1.767 -18.476 -22.252 1.00 87.94 503 HIS A C 1
ATOM 3841 O O . HIS A 1 503 ? -2.333 -18.091 -23.272 1.00 87.94 503 HIS A O 1
ATOM 3847 N N . ARG A 1 504 ? -2.316 -18.324 -21.041 1.00 88.00 504 ARG A N 1
ATOM 3848 C CA . ARG A 1 504 ? -3.650 -17.744 -20.817 1.00 88.00 504 ARG A CA 1
ATOM 3849 C C . ARG A 1 504 ? -3.566 -16.420 -20.070 1.00 88.00 504 ARG A C 1
ATOM 3851 O O . ARG A 1 504 ? -3.636 -16.411 -18.847 1.00 88.00 504 ARG A O 1
ATOM 3858 N N . LYS A 1 505 ? -3.461 -15.303 -20.791 1.00 84.88 505 LYS A N 1
ATOM 3859 C CA . LYS A 1 505 ? -3.526 -13.940 -20.229 1.00 84.88 505 LYS A CA 1
ATOM 3860 C C . LYS A 1 505 ? -4.968 -13.422 -20.272 1.00 84.88 505 LYS A C 1
ATOM 3862 O O . LYS A 1 505 ? -5.566 -13.381 -21.338 1.00 84.88 505 LYS A O 1
ATOM 3867 N N . GLY A 1 506 ? -5.542 -13.056 -19.126 1.00 85.12 506 GLY A N 1
ATOM 3868 C CA . GLY A 1 506 ? -6.956 -12.654 -19.013 1.00 85.12 506 GLY A CA 1
ATOM 3869 C C . GLY A 1 506 ? -7.958 -13.801 -19.217 1.00 85.12 506 GLY A C 1
ATOM 3870 O O . GLY A 1 506 ? -9.170 -13.584 -19.223 1.00 85.12 506 GLY A O 1
ATOM 3871 N N . ALA A 1 507 ? -7.456 -15.027 -19.350 1.00 89.38 507 ALA A N 1
ATOM 3872 C CA . ALA A 1 507 ? -8.229 -16.238 -19.552 1.00 89.38 507 ALA A CA 1
ATOM 3873 C C . ALA A 1 507 ? -7.889 -17.269 -18.473 1.00 89.38 507 ALA A C 1
ATOM 3875 O O . ALA A 1 507 ? -6.824 -17.235 -17.852 1.00 89.38 507 ALA A O 1
ATOM 3876 N N . THR A 1 508 ? -8.805 -18.203 -18.269 1.00 91.50 508 THR A N 1
ATOM 3877 C CA . THR A 1 508 ? -8.630 -19.364 -17.408 1.00 91.50 508 THR A CA 1
ATOM 3878 C C . THR A 1 508 ? -8.920 -20.640 -18.185 1.00 91.50 508 THR A C 1
ATOM 3880 O O . THR A 1 508 ? -9.440 -20.616 -19.303 1.00 91.50 508 THR A O 1
ATOM 3883 N N . ARG A 1 509 ? -8.522 -21.766 -17.604 1.00 92.50 509 ARG A N 1
ATOM 3884 C CA . ARG A 1 509 ? -8.732 -23.082 -18.187 1.00 92.50 509 ARG A CA 1
ATOM 3885 C C . ARG A 1 509 ? -10.190 -23.511 -17.961 1.00 92.50 509 ARG A C 1
ATOM 3887 O O . ARG A 1 509 ? -10.700 -23.400 -16.852 1.00 92.50 509 ARG A O 1
ATOM 3894 N N . ALA A 1 510 ? -10.830 -24.003 -19.013 1.00 94.38 510 ALA A N 1
ATOM 3895 C CA . ALA A 1 510 ? -12.251 -24.322 -19.099 1.00 94.38 510 ALA A CA 1
ATOM 3896 C C . ALA A 1 510 ? -12.474 -25.652 -19.839 1.00 94.38 510 ALA A C 1
ATOM 3898 O O . ALA A 1 510 ? -13.252 -25.719 -20.784 1.00 94.38 510 ALA A O 1
ATOM 3899 N N . LEU A 1 511 ? -11.748 -26.704 -19.452 1.00 93.62 511 LEU A N 1
ATOM 3900 C CA . LEU A 1 511 ? -11.824 -28.005 -20.124 1.00 93.62 511 LEU A CA 1
ATOM 3901 C C . LEU A 1 511 ? -13.225 -28.617 -20.018 1.00 93.62 511 LEU A C 1
ATOM 3903 O O . LEU A 1 511 ? -13.819 -28.639 -18.938 1.00 93.62 511 LEU A O 1
ATOM 3907 N N . GLY A 1 512 ? -13.722 -29.136 -21.138 1.00 94.06 512 GLY A N 1
ATOM 3908 C CA . GLY A 1 512 ? -15.012 -29.811 -21.215 1.00 94.06 512 GLY A CA 1
ATOM 3909 C C . GLY A 1 512 ? -15.093 -31.121 -20.415 1.00 94.06 512 GLY A C 1
ATOM 3910 O O . GLY A 1 512 ? -14.094 -31.575 -19.844 1.00 94.06 512 GLY A O 1
ATOM 3911 N N . PRO A 1 513 ? -16.289 -31.734 -20.368 1.00 94.38 513 PRO A N 1
ATOM 3912 C CA . PRO A 1 513 ? -16.495 -33.045 -19.759 1.00 94.38 513 PRO A CA 1
ATOM 3913 C C . PRO A 1 513 ? -15.576 -34.116 -20.353 1.00 94.38 513 PRO A C 1
ATOM 3915 O O . PRO A 1 513 ? -15.148 -34.008 -21.501 1.00 94.38 513 PRO A O 1
ATOM 3918 N N . GLU A 1 514 ? -15.280 -35.147 -19.567 1.00 92.50 514 GLU A N 1
ATOM 3919 C CA . GLU A 1 514 ? -14.441 -36.301 -19.928 1.00 92.50 514 GLU A CA 1
ATOM 3920 C C . GLU A 1 514 ? -12.972 -35.992 -20.249 1.00 92.50 514 GLU A C 1
ATOM 3922 O O . GLU A 1 514 ? -12.179 -36.900 -20.501 1.00 92.50 514 GLU A O 1
ATOM 3927 N N . HIS A 1 515 ? -12.550 -34.728 -20.173 1.00 90.12 515 HIS A N 1
ATOM 3928 C CA . HIS A 1 515 ? -11.169 -34.382 -20.462 1.00 90.12 515 HIS A CA 1
ATOM 3929 C C . HIS A 1 515 ? -10.208 -34.968 -19.395 1.00 90.12 515 HIS A C 1
ATOM 3931 O O . HIS A 1 515 ? -10.393 -34.715 -18.198 1.00 90.12 515 HIS A O 1
ATOM 3937 N N . PRO A 1 516 ? -9.121 -35.675 -19.779 1.00 88.25 516 PRO A N 1
ATOM 3938 C CA . PRO A 1 516 ? -8.257 -36.409 -18.841 1.00 88.25 516 PRO A CA 1
ATOM 3939 C C . PRO A 1 516 ? -7.625 -35.552 -17.738 1.00 88.25 516 PRO A C 1
ATOM 3941 O O . PRO A 1 516 ? -7.441 -36.003 -16.611 1.00 88.25 516 PRO A O 1
ATOM 3944 N N . SER A 1 517 ? -7.298 -34.296 -18.053 1.00 87.69 517 SER A N 1
ATOM 3945 C CA . SER A 1 517 ? -6.712 -33.344 -17.097 1.00 87.69 517 SER A CA 1
ATOM 3946 C C . SER A 1 517 ? -7.714 -32.711 -16.121 1.00 87.69 517 SER A C 1
ATOM 3948 O O . SER A 1 517 ? -7.307 -31.879 -15.309 1.00 87.69 517 SER A O 1
ATOM 3950 N N . VAL A 1 518 ? -9.005 -33.047 -16.205 1.00 90.12 518 VAL A N 1
ATOM 3951 C CA . VAL A 1 518 ? -10.016 -32.597 -15.241 1.00 90.12 518 VAL A CA 1
ATOM 3952 C C . VAL A 1 518 ? -10.017 -33.554 -14.041 1.00 90.12 518 VAL A C 1
ATOM 3954 O O . VAL A 1 518 ? -10.053 -34.776 -14.241 1.00 90.12 518 VAL A O 1
ATOM 3957 N N . PRO A 1 519 ? -9.973 -33.033 -12.795 1.00 90.25 519 PRO A N 1
ATOM 3958 C CA . PRO A 1 519 ? -10.066 -33.860 -11.596 1.00 90.25 519 PRO A CA 1
ATOM 3959 C C . PRO A 1 519 ? -11.309 -34.749 -11.616 1.00 90.25 519 PRO A C 1
ATOM 3961 O O . PRO A 1 519 ? -12.365 -34.318 -12.070 1.00 90.25 519 PRO A O 1
ATOM 3964 N N . GLU A 1 520 ? -11.194 -35.964 -11.081 1.00 92.56 520 GLU A N 1
ATOM 3965 C CA . GLU A 1 520 ? -12.238 -36.998 -11.143 1.00 92.56 520 GLU A CA 1
ATOM 3966 C C . GLU A 1 520 ? -13.618 -36.498 -10.693 1.00 92.56 520 GLU A C 1
ATOM 3968 O O . GLU A 1 520 ? -14.598 -36.681 -11.408 1.00 92.56 520 GLU A O 1
ATOM 3973 N N . VAL A 1 521 ? -13.670 -35.752 -9.585 1.00 92.62 521 VAL A N 1
ATOM 3974 C CA . VAL A 1 521 ? -14.904 -35.171 -9.019 1.00 92.62 521 VAL A CA 1
ATOM 3975 C C . VAL A 1 521 ? -15.647 -34.255 -10.005 1.00 92.62 521 VAL A C 1
ATOM 3977 O O . VAL A 1 521 ? -16.862 -34.108 -9.915 1.00 92.62 521 VAL A O 1
ATOM 3980 N N . TYR A 1 522 ? -14.936 -33.647 -10.956 1.00 92.69 522 TYR A N 1
ATOM 3981 C CA . TYR A 1 522 ? -15.498 -32.721 -11.941 1.00 92.69 522 TYR A CA 1
ATOM 3982 C C . TYR A 1 522 ? -15.496 -33.279 -13.370 1.00 92.69 522 TYR A C 1
ATOM 3984 O O . TYR A 1 522 ? -16.014 -32.629 -14.275 1.00 92.69 522 TYR A O 1
ATOM 3992 N N . ARG A 1 523 ? -14.933 -34.471 -13.609 1.00 93.88 523 ARG A N 1
ATOM 3993 C CA . ARG A 1 523 ? -14.702 -34.992 -14.966 1.00 93.88 523 ARG A CA 1
ATOM 3994 C C . ARG A 1 523 ? -15.998 -35.150 -15.760 1.00 93.88 523 ARG A C 1
ATOM 3996 O O . ARG A 1 523 ? -16.054 -34.682 -16.891 1.00 93.88 523 ARG A O 1
ATOM 4003 N N . ALA A 1 524 ? -17.044 -35.686 -15.134 1.00 94.38 524 ALA A N 1
ATOM 4004 C CA . ALA A 1 524 ? -18.344 -35.901 -15.776 1.00 94.38 524 ALA A CA 1
ATOM 4005 C C . ALA A 1 524 ? -19.070 -34.602 -16.175 1.00 94.38 524 ALA A C 1
ATOM 4007 O O . ALA A 1 524 ? -19.921 -34.604 -17.060 1.00 94.38 524 ALA A O 1
ATOM 4008 N N . ILE A 1 525 ? -18.754 -33.479 -15.521 1.00 93.25 525 ILE A N 1
ATOM 4009 C CA . ILE A 1 525 ? -19.446 -32.199 -15.739 1.00 93.25 525 ILE A CA 1
ATOM 4010 C C . ILE A 1 525 ? -18.586 -31.161 -16.468 1.00 93.25 525 ILE A C 1
ATOM 4012 O O . ILE A 1 525 ? -19.129 -30.226 -17.062 1.00 93.25 525 ILE A O 1
ATOM 4016 N N . GLY A 1 526 ? -17.265 -31.336 -16.473 1.00 93.69 526 GLY A N 1
ATOM 4017 C CA . GLY A 1 526 ? -16.294 -30.376 -16.985 1.00 93.69 526 GLY A CA 1
ATOM 4018 C C . GLY A 1 526 ? -15.683 -29.508 -15.885 1.00 93.69 526 GLY A C 1
ATOM 4019 O O . GLY A 1 526 ? -16.159 -29.435 -14.751 1.00 93.69 526 GLY A O 1
ATOM 4020 N N . GLN A 1 527 ? -14.586 -28.841 -16.222 1.00 94.88 527 GLN A N 1
ATOM 4021 C CA . GLN A 1 527 ? -13.813 -28.044 -15.280 1.00 94.88 527 GLN A CA 1
ATOM 4022 C C . GLN A 1 527 ? -14.618 -26.835 -14.770 1.00 94.88 527 GLN A C 1
ATOM 4024 O O . GLN A 1 527 ? -15.128 -26.080 -15.599 1.00 94.88 527 GLN A O 1
ATOM 4029 N N . PRO A 1 528 ? -14.703 -26.587 -13.449 1.00 94.75 528 PRO A N 1
ATOM 4030 C CA . PRO A 1 528 ? -15.330 -25.374 -12.938 1.00 94.75 528 PRO A CA 1
ATOM 4031 C C . PRO A 1 528 ? -14.591 -24.119 -13.414 1.00 94.75 528 PRO A C 1
ATOM 4033 O O . PRO A 1 528 ? -13.362 -24.070 -13.441 1.00 94.75 528 PRO A O 1
ATOM 4036 N N . VAL A 1 529 ? -15.346 -23.089 -13.771 1.00 93.69 529 VAL A N 1
ATOM 4037 C CA . VAL A 1 529 ? -14.839 -21.795 -14.231 1.00 93.69 529 VAL A CA 1
ATOM 4038 C C . VAL A 1 529 ? -15.498 -20.717 -13.387 1.00 93.69 529 VAL A C 1
ATOM 4040 O O . VAL A 1 529 ? -16.718 -20.687 -13.251 1.00 93.69 529 VAL A O 1
ATOM 4043 N N . ILE A 1 530 ? -14.689 -19.831 -12.812 1.00 92.94 530 ILE A N 1
ATOM 4044 C CA . ILE A 1 530 ? -15.177 -18.698 -12.024 1.00 92.94 530 ILE A CA 1
ATOM 4045 C C . ILE A 1 530 ? -14.879 -17.424 -12.804 1.00 92.94 530 ILE A C 1
ATOM 4047 O O . ILE A 1 530 ? -13.718 -17.146 -13.121 1.00 92.94 530 ILE A O 1
ATOM 4051 N N . ILE A 1 531 ? -15.938 -16.670 -13.096 1.00 92.56 531 ILE A N 1
ATOM 4052 C CA . ILE A 1 531 ? -15.856 -15.323 -13.656 1.00 92.56 531 ILE A CA 1
ATOM 4053 C C . ILE A 1 531 ? -16.295 -14.371 -12.535 1.00 92.56 531 ILE A C 1
ATOM 4055 O O . ILE A 1 531 ? -17.489 -14.309 -12.226 1.00 92.56 531 ILE A O 1
ATOM 4059 N N . PRO A 1 532 ? -15.349 -13.687 -11.868 1.00 90.38 532 PRO A N 1
ATOM 4060 C CA . PRO A 1 532 ? -15.654 -12.757 -10.807 1.00 90.38 532 PRO A CA 1
ATOM 4061 C C . PRO A 1 532 ? -16.385 -11.540 -11.377 1.00 90.38 532 PRO A C 1
ATOM 4063 O O . PRO A 1 532 ? -16.121 -11.092 -12.499 1.00 90.38 532 PRO A O 1
ATOM 4066 N N . GLY A 1 533 ? -17.311 -11.030 -10.574 1.00 87.75 533 GLY A N 1
ATOM 4067 C CA . GLY A 1 533 ? -17.924 -9.728 -10.773 1.00 87.75 533 GLY A CA 1
ATOM 4068 C C . GLY A 1 533 ? -16.981 -8.593 -10.382 1.00 87.75 533 GLY A C 1
ATOM 4069 O O . GLY A 1 533 ? -15.775 -8.780 -10.211 1.00 87.75 533 GLY A O 1
ATOM 4070 N N . ASP A 1 534 ? -17.547 -7.406 -10.223 1.00 85.31 534 ASP A N 1
ATOM 4071 C CA . ASP A 1 534 ? -16.836 -6.229 -9.721 1.00 85.31 534 ASP A CA 1
ATOM 4072 C C . ASP A 1 534 ? -17.398 -5.796 -8.362 1.00 85.31 534 ASP A C 1
ATOM 4074 O O . ASP A 1 534 ? -18.147 -6.529 -7.722 1.00 85.31 534 ASP A O 1
ATOM 4078 N N . MET A 1 535 ? -17.024 -4.602 -7.899 1.00 83.19 535 MET A N 1
ATOM 4079 C CA . MET A 1 535 ? -17.416 -4.106 -6.578 1.00 83.19 535 MET A CA 1
ATOM 4080 C C . MET A 1 535 ? -18.933 -3.960 -6.383 1.00 83.19 535 MET A C 1
ATOM 4082 O O . MET A 1 535 ? -19.371 -3.924 -5.237 1.00 83.19 535 MET A O 1
ATOM 4086 N N . ALA A 1 536 ? -19.730 -3.867 -7.453 1.00 81.19 536 ALA A N 1
ATOM 4087 C CA . ALA A 1 536 ? -21.184 -3.707 -7.365 1.00 81.19 536 ALA A CA 1
ATOM 4088 C C . ALA A 1 536 ? -21.975 -4.851 -8.018 1.00 81.19 536 ALA A C 1
ATOM 4090 O O . ALA A 1 536 ? -23.189 -4.941 -7.831 1.00 81.19 536 ALA A O 1
ATOM 4091 N N . ARG A 1 537 ? -21.324 -5.711 -8.809 1.00 84.69 537 ARG A N 1
ATOM 4092 C CA . ARG A 1 537 ? -21.984 -6.764 -9.590 1.00 84.69 537 ARG A CA 1
ATOM 4093 C C . ARG A 1 537 ? -21.543 -8.158 -9.148 1.00 84.69 537 ARG A C 1
ATOM 4095 O O . ARG A 1 537 ? -20.391 -8.395 -8.806 1.00 84.69 537 ARG A O 1
ATOM 4102 N N . TYR A 1 538 ? -22.494 -9.085 -9.187 1.00 88.06 538 TYR A N 1
ATOM 4103 C CA . TYR A 1 538 ? -22.347 -10.494 -8.812 1.00 88.06 538 TYR A CA 1
ATOM 4104 C C . TYR A 1 538 ? -21.299 -11.245 -9.645 1.00 88.06 538 TYR A C 1
ATOM 4106 O O . TYR A 1 538 ? -20.951 -10.848 -10.756 1.00 88.06 538 TYR A O 1
ATOM 4114 N N . SER A 1 539 ? -20.845 -12.383 -9.121 1.00 93.19 539 SER A N 1
ATOM 4115 C CA . SER A 1 539 ? -19.943 -13.301 -9.831 1.00 93.19 539 SER A CA 1
ATOM 4116 C C . SER A 1 539 ? -20.719 -14.453 -10.473 1.00 93.19 539 SER A C 1
ATOM 4118 O O . SER A 1 539 ? -21.884 -14.687 -10.156 1.00 93.19 539 SER A O 1
ATOM 4120 N N . PHE A 1 540 ? -20.074 -15.208 -11.359 1.00 95.12 540 PHE A N 1
ATOM 4121 C CA . PHE A 1 540 ? -20.667 -16.393 -11.974 1.00 95.12 540 PHE A CA 1
ATOM 4122 C C . PHE A 1 540 ? -19.795 -17.632 -11.823 1.00 95.12 540 PHE A C 1
ATOM 4124 O O . PHE A 1 540 ? -18.566 -17.582 -11.934 1.00 95.12 540 PHE A O 1
ATOM 4131 N N . VAL A 1 541 ? -20.476 -18.762 -11.648 1.00 95.00 541 VAL A N 1
ATOM 4132 C CA . VAL A 1 541 ? -19.913 -20.103 -11.780 1.00 95.00 541 VAL A CA 1
ATOM 4133 C C . VAL A 1 541 ? -20.374 -20.689 -13.105 1.00 95.00 541 VAL A C 1
ATOM 4135 O O . VAL A 1 541 ? -21.563 -20.694 -13.437 1.00 95.00 541 VAL A O 1
ATOM 4138 N N . LEU A 1 542 ? -19.406 -21.185 -13.860 1.00 95.75 542 LEU A N 1
ATOM 4139 C CA . LEU A 1 542 ? -19.573 -21.875 -15.124 1.00 95.75 542 LEU A CA 1
ATOM 4140 C C . LEU A 1 542 ? -18.866 -23.237 -15.044 1.00 95.75 542 LEU A C 1
ATOM 4142 O O . LEU A 1 542 ? -18.109 -23.516 -14.111 1.00 95.75 542 LEU A O 1
ATOM 4146 N N . ARG A 1 543 ? -19.080 -24.081 -16.049 1.00 95.38 543 ARG A N 1
ATOM 4147 C CA . ARG A 1 543 ? -18.323 -25.322 -16.271 1.00 95.38 543 ARG A CA 1
ATOM 4148 C C . ARG A 1 543 ? -17.803 -25.364 -17.702 1.00 95.38 543 ARG A C 1
ATOM 4150 O O . ARG A 1 543 ? -18.484 -24.882 -18.599 1.00 95.38 543 ARG A O 1
ATOM 4157 N N . GLY A 1 544 ? -16.631 -25.939 -17.941 1.00 95.69 544 GLY A N 1
ATOM 4158 C CA . GLY A 1 544 ? -16.112 -26.120 -19.295 1.00 95.69 544 GLY A CA 1
ATOM 4159 C C . GLY A 1 544 ? -17.109 -26.870 -20.180 1.00 95.69 544 GLY A C 1
ATOM 4160 O O . GLY A 1 544 ? -17.742 -27.835 -19.746 1.00 95.69 544 GLY A O 1
ATOM 4161 N N . ALA A 1 545 ? -17.281 -26.402 -21.412 1.00 94.56 545 ALA A N 1
ATOM 4162 C CA . ALA A 1 545 ? -18.230 -26.975 -22.363 1.00 94.56 545 ALA A CA 1
ATOM 4163 C C . ALA A 1 545 ? -17.530 -27.923 -23.348 1.00 94.56 545 ALA A C 1
ATOM 4165 O O . ALA A 1 545 ? -16.309 -27.906 -23.484 1.00 94.56 545 ALA A O 1
ATOM 4166 N N . ALA A 1 546 ? -18.291 -28.762 -24.054 1.00 86.44 546 ALA A N 1
ATOM 4167 C CA . ALA A 1 546 ? -17.726 -29.709 -25.022 1.00 86.44 546 ALA A CA 1
ATOM 4168 C C . ALA A 1 546 ? -16.928 -29.003 -26.136 1.00 86.44 546 ALA A C 1
ATOM 4170 O O . ALA A 1 546 ? -15.854 -29.457 -26.507 1.00 86.44 546 ALA A O 1
ATOM 4171 N N . ARG A 1 547 ? -17.410 -27.841 -26.595 1.00 89.94 547 ARG A N 1
ATOM 4172 C CA . ARG A 1 547 ? -16.751 -27.011 -27.618 1.00 89.94 547 ARG A CA 1
ATOM 4173 C C . ARG A 1 547 ? -15.611 -26.138 -27.084 1.00 89.94 547 ARG A C 1
ATOM 4175 O O . ARG A 1 547 ? -15.008 -25.385 -27.838 1.00 89.94 547 ARG A O 1
ATOM 4182 N N . SER A 1 548 ? -15.262 -26.261 -25.802 1.00 90.12 548 SER A N 1
ATOM 4183 C CA . SER A 1 548 ? -14.091 -25.586 -25.225 1.00 90.12 548 SER A CA 1
ATOM 4184 C C . SER A 1 548 ? -12.779 -25.953 -25.932 1.00 90.12 548 SER A C 1
ATOM 4186 O O . SER A 1 548 ? -11.836 -25.166 -25.907 1.00 90.12 548 SER A O 1
ATOM 4188 N N . SER A 1 549 ? -12.703 -27.113 -26.596 1.00 87.44 549 SER A N 1
ATOM 4189 C CA . SER A 1 549 ? -11.551 -27.524 -27.410 1.00 87.44 549 SER A CA 1
ATOM 4190 C C . SER A 1 549 ? -11.232 -26.550 -28.543 1.00 87.44 549 SER A C 1
ATOM 4192 O 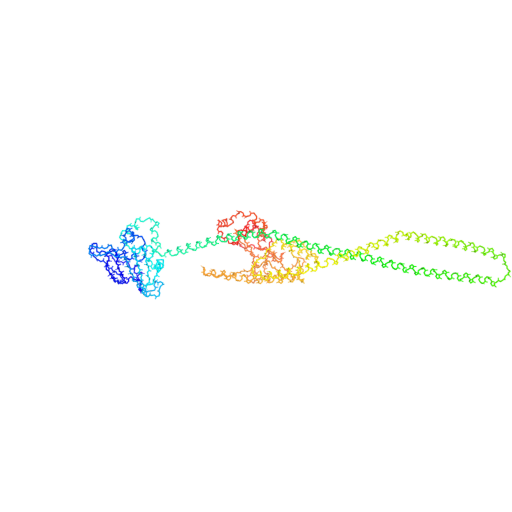O . SER A 1 549 ? -10.056 -26.377 -28.857 1.00 87.44 549 SER A O 1
ATOM 4194 N N . ASP A 1 550 ? -12.241 -25.858 -29.086 1.00 87.38 550 ASP A N 1
ATOM 4195 C CA . ASP A 1 550 ? -12.092 -24.852 -30.149 1.00 87.38 550 ASP A CA 1
ATOM 4196 C C . ASP A 1 550 ? -11.175 -23.689 -29.701 1.00 87.38 550 ASP A C 1
ATOM 4198 O O . ASP A 1 550 ? -10.588 -22.993 -30.528 1.00 87.38 550 ASP A O 1
ATOM 4202 N N . THR A 1 551 ? -11.013 -23.490 -28.385 1.00 90.06 551 THR A N 1
ATOM 4203 C CA . THR A 1 551 ? -10.154 -22.466 -27.764 1.00 90.06 551 THR A CA 1
ATOM 4204 C C . THR A 1 551 ? -9.060 -23.063 -26.875 1.00 90.06 551 THR A C 1
ATOM 4206 O O . THR A 1 551 ? -8.606 -22.428 -25.912 1.00 90.06 551 THR A O 1
ATOM 4209 N N . PHE A 1 552 ? -8.634 -24.299 -27.154 1.00 90.88 552 PHE A N 1
ATOM 4210 C CA . PHE A 1 552 ? -7.660 -25.031 -26.332 1.00 90.88 552 PHE A CA 1
ATOM 4211 C C . PHE A 1 552 ? -8.085 -25.118 -24.854 1.00 90.88 552 PHE A C 1
ATOM 4213 O O . PHE A 1 552 ? -7.282 -24.966 -23.923 1.00 90.88 552 PHE A O 1
ATOM 4220 N N . GLY A 1 553 ? -9.388 -25.287 -24.623 1.00 91.88 553 GLY A N 1
ATOM 4221 C CA . GLY A 1 553 ? -9.985 -25.349 -23.297 1.00 91.88 553 GLY A CA 1
ATOM 4222 C C . GLY A 1 553 ? -9.838 -24.046 -22.526 1.00 91.88 553 GLY A C 1
ATOM 4223 O O . GLY A 1 553 ? -9.398 -24.079 -21.375 1.00 91.88 553 GLY A O 1
ATOM 4224 N N . SER A 1 554 ? -10.128 -22.900 -23.146 1.00 92.44 554 SER A N 1
ATOM 4225 C CA . SER A 1 554 ? -9.943 -21.582 -22.523 1.00 92.44 554 SER A CA 1
ATOM 4226 C C . SER A 1 554 ? -11.227 -20.756 -22.531 1.00 92.44 554 SER A C 1
ATOM 4228 O O . SER A 1 554 ? -11.922 -20.678 -23.543 1.00 92.44 554 SER A O 1
ATOM 4230 N N . ALA A 1 555 ? -11.501 -20.082 -21.416 1.00 93.81 555 ALA A N 1
ATOM 4231 C CA . ALA A 1 555 ? -12.578 -19.101 -21.282 1.00 93.81 555 ALA A CA 1
ATOM 4232 C C . ALA A 1 555 ? -12.049 -17.824 -20.616 1.00 93.81 555 ALA A C 1
ATOM 4234 O O . ALA A 1 555 ? -10.990 -17.840 -19.983 1.00 93.81 555 ALA A O 1
ATOM 4235 N N . CYS A 1 556 ? -12.760 -16.704 -20.749 1.00 90.94 556 CYS A N 1
ATOM 4236 C CA . CYS A 1 556 ? -12.368 -15.473 -20.065 1.00 90.94 556 CYS A CA 1
ATOM 4237 C C . CYS A 1 556 ? -12.373 -15.673 -18.543 1.00 90.94 556 CYS A C 1
ATOM 4239 O O . CYS A 1 556 ? -13.225 -16.378 -18.004 1.00 90.94 556 CYS A O 1
ATOM 4241 N N . HIS A 1 557 ? -11.435 -15.035 -17.844 1.00 89.06 557 HIS A N 1
ATOM 4242 C CA . HIS A 1 557 ? -11.411 -15.060 -16.383 1.00 89.06 557 HIS A CA 1
ATOM 4243 C C . HIS A 1 557 ? -12.151 -13.873 -15.757 1.00 89.06 557 HIS A C 1
ATOM 4245 O O . HIS A 1 557 ? -12.370 -13.883 -14.564 1.00 89.06 557 HIS A O 1
ATOM 4251 N N . GLY A 1 558 ? -12.542 -12.851 -16.519 1.00 89.31 558 GLY A N 1
ATOM 4252 C CA . GLY A 1 558 ? -13.247 -11.681 -15.994 1.00 89.31 558 GLY A CA 1
ATOM 4253 C C . GLY A 1 558 ? -13.974 -10.925 -17.097 1.00 89.31 558 GLY A C 1
ATOM 4254 O O . GLY A 1 558 ? -13.820 -11.246 -18.276 1.00 89.31 558 GLY A O 1
ATOM 4255 N N . ALA A 1 559 ? -14.737 -9.899 -16.721 1.00 87.00 559 ALA A N 1
ATOM 4256 C CA . ALA A 1 559 ? -15.541 -9.133 -17.675 1.00 87.00 559 ALA A CA 1
ATOM 4257 C C . ALA A 1 559 ? -14.697 -8.327 -18.686 1.00 87.00 559 ALA A C 1
ATOM 4259 O O . ALA A 1 559 ? -15.135 -8.038 -19.797 1.00 87.00 559 ALA A O 1
ATOM 4260 N N . GLY A 1 560 ? -13.459 -7.987 -18.321 1.00 87.50 560 GLY A N 1
ATOM 4261 C CA . GLY A 1 560 ? -12.596 -7.125 -19.124 1.00 87.50 560 GLY A CA 1
ATOM 4262 C C . GLY A 1 560 ? -12.963 -5.645 -18.987 1.00 87.50 560 GLY A C 1
ATOM 4263 O O . GLY A 1 560 ? -14.103 -5.274 -18.697 1.00 87.50 560 GLY A O 1
ATOM 4264 N N . ARG A 1 561 ? -11.962 -4.780 -19.158 1.00 87.62 561 ARG A N 1
ATOM 4265 C CA . ARG A 1 561 ? -12.114 -3.334 -18.959 1.00 87.62 561 ARG A CA 1
ATOM 4266 C C . ARG A 1 561 ? -12.730 -2.665 -20.187 1.00 87.62 561 ARG A C 1
ATOM 4268 O O . ARG A 1 561 ? -12.405 -3.020 -21.318 1.00 87.62 561 ARG A O 1
ATOM 4275 N N . LEU A 1 562 ? -13.601 -1.690 -19.940 1.00 87.62 562 LEU A N 1
ATOM 4276 C CA . LEU A 1 562 ? -14.069 -0.703 -20.918 1.00 87.62 562 LEU A CA 1
ATOM 4277 C C . LEU A 1 562 ? -13.182 0.544 -20.919 1.00 87.62 562 LEU A C 1
ATOM 4279 O O . LEU A 1 562 ? -13.005 1.163 -21.961 1.00 87.62 562 LEU A O 1
ATOM 4283 N N . LEU A 1 563 ? -12.630 0.899 -19.755 1.00 86.06 563 LEU A N 1
ATOM 4284 C CA . LEU A 1 563 ? -11.788 2.078 -19.569 1.00 86.06 563 LEU A CA 1
ATOM 4285 C C . LEU A 1 563 ? -10.376 1.669 -19.153 1.00 86.06 563 LEU A C 1
ATOM 4287 O O . LEU A 1 563 ? -10.187 0.803 -18.283 1.00 86.06 563 LEU A O 1
ATOM 4291 N N . SER A 1 564 ? -9.367 2.346 -19.703 1.00 84.06 564 SER A N 1
ATOM 4292 C CA . SER A 1 564 ? -8.010 2.238 -19.169 1.00 84.06 564 SER A CA 1
ATOM 4293 C C . SER A 1 564 ? -7.972 2.698 -17.708 1.00 84.06 564 SER A C 1
ATOM 4295 O O . SER A 1 564 ? -8.825 3.449 -17.227 1.00 84.06 564 SER A O 1
ATOM 4297 N N . ARG A 1 565 ? -6.943 2.272 -16.972 1.00 81.25 565 ARG A N 1
ATOM 4298 C CA . ARG A 1 565 ? -6.748 2.666 -15.566 1.00 81.25 565 ARG A CA 1
ATOM 4299 C C . ARG A 1 565 ? -6.647 4.184 -15.403 1.00 81.25 565 ARG A C 1
ATOM 4301 O O . ARG A 1 565 ? -7.159 4.744 -14.438 1.00 81.25 565 ARG A O 1
ATOM 4308 N N . GLY A 1 566 ? -5.996 4.851 -16.358 1.00 79.00 566 GLY A N 1
ATOM 4309 C CA . GLY A 1 566 ? -5.867 6.306 -16.379 1.00 79.00 566 GLY A CA 1
ATOM 4310 C C . GLY A 1 566 ? -7.191 7.012 -16.667 1.00 79.00 566 GLY A C 1
ATOM 4311 O O . GLY A 1 566 ? -7.495 8.008 -16.017 1.00 79.00 566 GLY A O 1
ATOM 4312 N N . GLU A 1 567 ? -7.989 6.498 -17.603 1.00 81.75 567 GLU A N 1
ATOM 4313 C CA . GLU A 1 567 ? -9.313 7.052 -17.913 1.00 81.75 567 GLU A CA 1
ATOM 4314 C C . GLU A 1 567 ? -10.292 6.873 -16.761 1.00 81.75 567 GLU A C 1
ATOM 4316 O O . GLU A 1 567 ? -10.945 7.843 -16.393 1.00 81.75 567 GLU A O 1
ATOM 4321 N N . ALA A 1 568 ? -10.345 5.687 -16.147 1.00 84.38 568 ALA A N 1
ATOM 4322 C CA . ALA A 1 568 ? -11.189 5.433 -14.981 1.00 84.38 568 ALA A CA 1
ATOM 4323 C C . ALA A 1 568 ? -10.851 6.401 -13.836 1.00 84.38 568 ALA A C 1
ATOM 4325 O O . ALA A 1 568 ? -11.727 7.093 -13.326 1.00 84.38 568 ALA A O 1
ATOM 4326 N N . LYS A 1 569 ? -9.559 6.557 -13.511 1.00 82.94 569 LYS A N 1
ATOM 4327 C CA . LYS A 1 569 ? -9.110 7.503 -12.476 1.00 82.94 569 LYS A CA 1
ATOM 4328 C C . LYS A 1 569 ? -9.490 8.947 -12.765 1.00 82.94 569 LYS A C 1
ATOM 4330 O O . LYS A 1 569 ? -9.800 9.665 -11.828 1.00 82.94 569 LYS A O 1
ATOM 4335 N N . ARG A 1 570 ? -9.423 9.386 -14.027 1.00 84.12 570 ARG A N 1
ATOM 4336 C CA . ARG A 1 570 ? -9.826 10.748 -14.410 1.00 84.12 570 ARG A CA 1
ATOM 4337 C C . ARG A 1 570 ? -11.338 10.920 -14.351 1.00 84.12 570 ARG A C 1
ATOM 4339 O O . ARG A 1 570 ? -11.807 11.938 -13.867 1.00 84.12 570 ARG A O 1
ATOM 4346 N N . ARG A 1 571 ? -12.082 9.931 -14.844 1.00 85.31 571 ARG A N 1
ATOM 4347 C CA . ARG A 1 571 ? -13.542 9.974 -14.942 1.00 85.31 571 ARG A CA 1
ATOM 4348 C C . ARG A 1 571 ? -14.220 9.944 -13.574 1.00 85.31 571 ARG A C 1
ATOM 4350 O O . ARG A 1 571 ? -15.228 10.612 -13.403 1.00 85.31 571 ARG A O 1
ATOM 4357 N N . PHE A 1 572 ? -13.658 9.200 -12.625 1.00 83.38 572 PHE A N 1
ATOM 4358 C CA . PHE A 1 572 ? -14.216 9.014 -11.282 1.00 83.38 572 PHE A CA 1
ATOM 4359 C C . PHE A 1 572 ? -13.378 9.706 -10.195 1.00 83.38 572 PHE A C 1
ATOM 4361 O O . PHE A 1 572 ? -13.415 9.302 -9.037 1.00 83.38 572 PHE A O 1
ATOM 4368 N N . ALA A 1 573 ? -12.580 10.720 -10.560 1.00 76.81 573 ALA A N 1
ATOM 4369 C CA . ALA A 1 573 ? -11.710 11.430 -9.617 1.00 76.81 573 ALA A CA 1
ATOM 4370 C C . ALA A 1 573 ? -12.503 12.142 -8.509 1.00 76.81 573 ALA A C 1
ATOM 4372 O O . ALA A 1 573 ? -12.084 12.128 -7.351 1.00 76.81 573 ALA A O 1
ATOM 4373 N N . ASP A 1 574 ? -13.642 12.730 -8.884 1.00 76.25 574 ASP A N 1
ATOM 4374 C CA . ASP A 1 574 ? -14.479 13.567 -8.019 1.00 76.25 574 ASP A CA 1
ATOM 4375 C C . ASP A 1 574 ? -15.673 12.804 -7.416 1.00 76.25 574 ASP A C 1
ATOM 4377 O O . ASP A 1 574 ? -16.451 13.362 -6.646 1.00 76.25 574 ASP A O 1
ATOM 4381 N N . THR A 1 575 ? -15.825 11.518 -7.744 1.00 74.19 575 THR A N 1
ATOM 4382 C CA . THR A 1 575 ? -16.885 10.662 -7.201 1.00 74.19 575 THR A CA 1
ATOM 4383 C C . THR A 1 575 ? -16.469 10.134 -5.829 1.00 74.19 575 THR A C 1
ATOM 4385 O O . THR A 1 575 ? -15.404 9.524 -5.691 1.00 74.19 575 THR A O 1
ATOM 4388 N N . ASP A 1 576 ? -17.312 10.297 -4.803 1.00 76.62 576 ASP A N 1
ATOM 4389 C CA . ASP A 1 576 ? -17.098 9.609 -3.525 1.00 76.62 576 ASP A CA 1
ATOM 4390 C C . ASP A 1 576 ? -17.541 8.146 -3.621 1.00 76.62 576 ASP A C 1
ATOM 4392 O O . ASP A 1 576 ? -18.581 7.733 -3.110 1.00 76.62 576 ASP A O 1
ATOM 4396 N N . VAL A 1 577 ? -16.714 7.346 -4.292 1.00 75.62 577 VAL A N 1
ATOM 4397 C CA . VAL A 1 577 ? -16.970 5.923 -4.553 1.00 75.62 577 VAL A CA 1
ATOM 4398 C C . VAL A 1 577 ? -17.259 5.139 -3.268 1.00 75.62 577 VAL A C 1
ATOM 4400 O O . VAL A 1 577 ? -18.021 4.174 -3.272 1.00 75.62 577 VAL A O 1
ATOM 4403 N N . HIS A 1 578 ? -16.668 5.543 -2.141 1.00 80.19 578 HIS A N 1
ATOM 4404 C CA . HIS A 1 578 ? -16.927 4.886 -0.863 1.00 80.19 578 HIS A CA 1
ATOM 4405 C C . HIS A 1 578 ? -18.342 5.144 -0.354 1.00 80.19 578 HIS A C 1
ATOM 4407 O O . HIS A 1 578 ? -18.928 4.251 0.253 1.00 80.19 578 HIS A O 1
ATOM 4413 N N . GLU A 1 579 ? -18.868 6.352 -0.544 1.00 81.38 579 GLU A N 1
ATOM 4414 C CA . GLU A 1 579 ? -20.230 6.694 -0.145 1.00 81.38 579 GLU A CA 1
ATOM 4415 C C . GLU A 1 579 ? -21.251 6.026 -1.064 1.00 81.38 579 GLU A C 1
ATOM 4417 O O . GLU A 1 579 ? -22.199 5.420 -0.570 1.00 81.38 579 GLU A O 1
ATOM 4422 N N . GLU A 1 580 ? -21.003 6.033 -2.374 1.00 81.06 580 GLU A N 1
ATOM 4423 C CA . GLU A 1 580 ? -21.861 5.384 -3.368 1.00 81.06 580 GLU A CA 1
ATOM 4424 C C . GLU A 1 580 ? -21.983 3.873 -3.115 1.00 81.06 580 GLU A C 1
ATOM 4426 O O . GLU A 1 580 ? -23.086 3.340 -2.974 1.00 81.06 580 GLU A O 1
ATOM 4431 N N . LEU A 1 581 ? -20.850 3.182 -2.947 1.00 82.00 581 LEU A N 1
ATOM 4432 C CA . LEU A 1 581 ? -20.845 1.750 -2.647 1.00 82.00 581 LEU A CA 1
ATOM 4433 C C . LEU A 1 581 ? -21.436 1.455 -1.265 1.00 82.00 581 LEU A C 1
ATOM 4435 O O . LEU A 1 581 ? -22.168 0.477 -1.115 1.00 82.00 581 LEU A O 1
ATOM 4439 N N . ARG A 1 582 ? -21.214 2.325 -0.269 1.00 84.19 582 ARG A N 1
ATOM 4440 C CA . ARG A 1 582 ? -21.862 2.195 1.046 1.00 84.19 582 ARG A CA 1
ATOM 4441 C C . ARG A 1 582 ? -23.380 2.349 0.941 1.00 84.19 582 ARG A C 1
ATOM 4443 O O . ARG A 1 582 ? -24.090 1.618 1.627 1.00 84.19 582 ARG A O 1
ATOM 4450 N N . GLY A 1 583 ? -23.873 3.238 0.078 1.00 81.75 583 GLY A N 1
ATOM 4451 C CA . GLY A 1 583 ? -25.296 3.374 -0.243 1.00 81.75 583 GLY A CA 1
ATOM 4452 C C . GLY A 1 583 ? -25.894 2.090 -0.826 1.00 81.75 583 GLY A C 1
ATOM 4453 O O . GLY A 1 583 ? -27.032 1.748 -0.518 1.00 81.75 583 GLY A O 1
ATOM 4454 N N . ALA A 1 584 ? -25.097 1.324 -1.574 1.00 80.62 584 ALA A N 1
ATOM 4455 C CA . ALA A 1 584 ? -25.449 -0.008 -2.072 1.00 80.62 584 ALA A CA 1
ATOM 4456 C C . ALA A 1 584 ? -25.209 -1.149 -1.054 1.00 80.62 584 ALA A C 1
ATOM 4458 O O . ALA A 1 584 ? -25.338 -2.322 -1.400 1.00 80.62 584 ALA A O 1
ATOM 4459 N N . GLY A 1 585 ? -24.845 -0.836 0.196 1.00 82.25 585 GLY A N 1
ATOM 4460 C CA . GLY A 1 585 ? -24.545 -1.827 1.237 1.00 82.25 585 GLY A CA 1
ATOM 4461 C C . GLY A 1 585 ? -23.170 -2.495 1.107 1.00 82.25 585 GLY A C 1
ATOM 4462 O O . GLY A 1 585 ? -22.878 -3.442 1.836 1.00 82.25 585 GLY A O 1
ATOM 4463 N N . VAL A 1 586 ? -22.307 -2.005 0.216 1.00 83.25 586 VAL A N 1
ATOM 4464 C CA . VAL A 1 586 ? -20.969 -2.548 -0.035 1.00 83.25 586 VAL A CA 1
ATOM 4465 C C . VAL A 1 586 ? -19.918 -1.749 0.734 1.00 83.25 586 VAL A C 1
ATOM 4467 O O . VAL A 1 586 ? -19.738 -0.545 0.551 1.00 83.25 586 VAL A O 1
ATOM 4470 N N . LEU A 1 587 ? -19.165 -2.434 1.593 1.00 82.31 587 LEU A N 1
ATOM 4471 C CA . LEU A 1 587 ? -18.041 -1.841 2.314 1.00 82.31 587 LEU A CA 1
ATOM 4472 C C . LEU A 1 587 ? -16.736 -2.101 1.561 1.00 82.31 587 LEU A C 1
ATOM 4474 O O . LEU A 1 587 ? -16.210 -3.211 1.578 1.00 82.31 587 LEU A O 1
ATOM 4478 N N . VAL A 1 588 ? -16.178 -1.056 0.946 1.00 82.31 588 VAL A N 1
ATOM 4479 C CA . VAL A 1 588 ? -14.896 -1.145 0.233 1.00 82.31 588 VAL A CA 1
ATOM 4480 C C . VAL A 1 588 ? -13.745 -0.594 1.063 1.00 82.31 588 VAL A C 1
ATOM 4482 O O . VAL A 1 588 ? -13.793 0.525 1.583 1.00 82.31 588 VAL A O 1
ATOM 4485 N N . ARG A 1 589 ? -12.667 -1.378 1.138 1.00 80.00 589 ARG A N 1
ATOM 4486 C CA . ARG A 1 589 ? -11.364 -0.980 1.678 1.00 80.00 589 ARG A CA 1
ATOM 4487 C C . ARG A 1 589 ? -10.348 -0.955 0.542 1.00 80.00 589 ARG A C 1
ATOM 4489 O O . ARG A 1 589 ? -10.143 -1.961 -0.125 1.00 80.00 589 ARG A O 1
ATOM 4496 N N . GLY A 1 590 ? -9.694 0.185 0.352 1.00 78.06 590 GLY A N 1
ATOM 4497 C CA . GLY A 1 590 ? -8.612 0.350 -0.615 1.00 78.06 590 GLY A CA 1
ATOM 4498 C C . GLY A 1 590 ? -7.483 1.186 -0.026 1.00 78.06 590 GLY A C 1
ATOM 4499 O O . GLY A 1 590 ? -7.701 1.957 0.906 1.00 78.06 590 GLY A O 1
ATOM 4500 N N . ALA A 1 591 ? -6.277 1.040 -0.577 1.00 76.19 591 ALA A N 1
ATOM 4501 C CA . ALA A 1 591 ? -5.103 1.797 -0.137 1.00 76.19 591 ALA A CA 1
ATOM 4502 C C . ALA A 1 591 ? -5.240 3.310 -0.390 1.00 76.19 591 ALA A C 1
ATOM 4504 O O . ALA A 1 591 ? -4.620 4.117 0.295 1.00 76.19 591 ALA A O 1
ATOM 4505 N N . SER A 1 592 ? -6.039 3.702 -1.388 1.00 80.44 592 SER A N 1
ATOM 4506 C CA . SER A 1 592 ? -6.348 5.100 -1.685 1.00 80.44 592 SER A CA 1
ATOM 4507 C C . SER A 1 592 ? -7.671 5.230 -2.442 1.00 80.44 592 SER A C 1
ATOM 4509 O O . SER A 1 592 ? -8.078 4.296 -3.137 1.00 80.44 592 SER A O 1
ATOM 4511 N N . ARG A 1 593 ? -8.287 6.419 -2.399 1.00 76.25 593 ARG A N 1
ATOM 4512 C CA . ARG A 1 593 ? -9.454 6.757 -3.238 1.00 76.25 593 ARG A CA 1
ATOM 4513 C C . ARG A 1 593 ? -9.189 6.528 -4.728 1.00 76.25 593 ARG A C 1
ATOM 4515 O O . ARG A 1 593 ? -10.033 5.982 -5.422 1.00 76.25 593 ARG A O 1
ATOM 4522 N N . ALA A 1 594 ? -7.986 6.855 -5.203 1.00 76.69 594 ALA A N 1
ATOM 4523 C CA . ALA A 1 594 ? -7.602 6.654 -6.601 1.00 76.69 594 ALA A CA 1
ATOM 4524 C C . ALA A 1 594 ? -7.519 5.170 -6.998 1.00 76.69 594 ALA A C 1
ATOM 4526 O O . ALA A 1 594 ? -7.759 4.833 -8.154 1.00 76.69 594 ALA A O 1
ATOM 4527 N N . THR A 1 595 ? -7.161 4.288 -6.062 1.00 79.56 595 THR A N 1
ATOM 4528 C CA . THR A 1 595 ? -7.166 2.834 -6.283 1.00 79.56 595 THR A CA 1
ATOM 4529 C C . THR A 1 595 ? -8.592 2.318 -6.409 1.00 79.56 595 THR A C 1
ATOM 4531 O O . THR A 1 595 ? -8.874 1.515 -7.284 1.00 79.56 595 THR A O 1
ATOM 4534 N N . VAL A 1 596 ? -9.501 2.815 -5.572 1.00 82.31 596 VAL A N 1
ATOM 4535 C CA . VAL A 1 596 ? -10.915 2.430 -5.620 1.00 82.31 596 VAL A CA 1
ATOM 4536 C C . VAL A 1 596 ? -11.587 2.970 -6.892 1.00 82.31 596 VAL A C 1
ATOM 4538 O O . VAL A 1 596 ? -12.294 2.233 -7.568 1.00 82.31 596 VAL A O 1
ATOM 4541 N N . ALA A 1 597 ? -11.279 4.208 -7.293 1.00 83.06 597 ALA A N 1
ATOM 4542 C CA . ALA A 1 597 ? -11.758 4.808 -8.541 1.00 83.06 597 ALA A CA 1
ATOM 4543 C C . ALA A 1 597 ? -11.295 4.049 -9.803 1.00 83.06 597 ALA A C 1
ATOM 4545 O O . ALA A 1 597 ? -11.997 4.020 -10.812 1.00 83.06 597 ALA A O 1
ATOM 4546 N N . GLU A 1 598 ? -10.119 3.412 -9.760 1.00 84.06 598 GLU A N 1
ATOM 4547 C CA . GLU A 1 598 ? -9.625 2.561 -10.850 1.00 84.06 598 GLU A CA 1
ATOM 4548 C C . GLU A 1 598 ? -10.489 1.312 -11.062 1.00 84.06 598 GLU A C 1
ATOM 4550 O O . GLU A 1 598 ? -10.559 0.805 -12.181 1.00 84.06 598 GLU A O 1
ATOM 4555 N N . GLU A 1 599 ? -11.127 0.822 -10.003 1.00 84.44 599 GLU A N 1
ATOM 4556 C CA . GLU A 1 599 ? -11.863 -0.443 -9.975 1.00 84.44 599 GLU A CA 1
ATOM 4557 C C . GLU A 1 599 ? -13.384 -0.249 -10.034 1.00 84.44 599 GLU A C 1
ATOM 4559 O O . GLU A 1 599 ? -14.140 -1.185 -9.780 1.00 84.44 599 GLU A O 1
ATOM 4564 N N . MET A 1 600 ? -13.841 0.965 -10.367 1.00 83.88 600 MET A N 1
ATOM 4565 C CA . MET A 1 600 ? -15.265 1.277 -10.474 1.00 83.88 600 MET A CA 1
ATOM 4566 C C . MET A 1 600 ? -15.995 0.294 -11.398 1.00 83.88 600 MET A C 1
ATOM 4568 O O . MET A 1 600 ? -15.462 -0.024 -12.464 1.00 83.88 600 MET A O 1
ATOM 4572 N N . PRO A 1 601 ? -17.222 -0.143 -11.054 1.00 84.88 601 PRO A N 1
ATOM 4573 C CA . PRO A 1 601 ? -18.012 -1.044 -11.896 1.00 84.88 601 PRO A CA 1
ATOM 4574 C C . PRO A 1 601 ? -18.113 -0.566 -13.352 1.00 84.88 601 PRO A C 1
ATOM 4576 O O . PRO A 1 601 ? -17.895 -1.338 -14.283 1.00 84.88 601 PRO A O 1
ATOM 4579 N N . ASP A 1 602 ? -18.311 0.734 -13.565 1.00 87.56 602 ASP A N 1
ATOM 4580 C CA . ASP A 1 602 ? -18.397 1.355 -14.894 1.00 87.56 602 ASP A CA 1
ATOM 4581 C C . ASP A 1 602 ? -17.086 1.320 -15.701 1.00 87.56 602 ASP A C 1
ATOM 4583 O O . ASP A 1 602 ? -17.082 1.559 -16.911 1.00 87.56 602 ASP A O 1
ATOM 4587 N N . ALA A 1 603 ? -15.952 1.006 -15.067 1.00 88.00 603 ALA A N 1
ATOM 4588 C CA . ALA A 1 603 ? -14.695 0.758 -15.768 1.00 88.00 603 ALA A CA 1
ATOM 4589 C C . ALA A 1 603 ? -14.658 -0.624 -16.445 1.00 88.00 603 ALA A C 1
ATOM 4591 O O . ALA A 1 603 ? -13.771 -0.868 -17.271 1.00 88.00 603 ALA A O 1
ATOM 4592 N N . TYR A 1 604 ? -15.606 -1.511 -16.130 1.00 89.00 604 TYR A N 1
ATOM 4593 C CA . TYR A 1 604 ? -15.689 -2.888 -16.610 1.00 89.00 604 TYR A CA 1
ATOM 4594 C C . TYR A 1 604 ? -16.942 -3.136 -17.451 1.00 89.00 604 TYR A C 1
ATOM 4596 O O . TYR A 1 604 ? -18.004 -2.552 -17.221 1.00 89.00 604 TYR A O 1
ATOM 4604 N N . LYS A 1 605 ? -16.831 -4.063 -18.411 1.00 91.31 605 LYS A N 1
ATOM 4605 C CA . LYS A 1 605 ? -17.999 -4.586 -19.133 1.00 91.31 605 LYS A CA 1
ATOM 4606 C C . LYS A 1 605 ? -18.973 -5.224 -18.146 1.00 91.31 605 LYS A C 1
ATOM 4608 O O . LYS A 1 605 ? -18.569 -5.699 -17.086 1.00 91.31 605 LYS A O 1
ATOM 4613 N N . ASN A 1 606 ? -20.249 -5.283 -18.509 1.00 90.50 606 ASN A N 1
ATOM 4614 C CA . ASN A 1 606 ? -21.207 -6.039 -17.718 1.00 90.50 606 ASN A CA 1
ATOM 4615 C C . ASN A 1 606 ? -20.859 -7.531 -17.772 1.00 90.50 606 ASN A C 1
ATOM 4617 O O . ASN A 1 606 ? -20.850 -8.150 -18.836 1.00 90.50 606 ASN A O 1
ATOM 4621 N N . VAL A 1 607 ? -20.554 -8.099 -16.606 1.00 92.38 607 VAL A N 1
ATOM 4622 C CA . VAL A 1 607 ? -20.156 -9.501 -16.469 1.00 92.38 607 VAL A CA 1
ATOM 4623 C C . VAL A 1 607 ? -21.247 -10.465 -16.948 1.00 92.38 607 VAL A C 1
ATOM 4625 O O . VAL A 1 607 ? -20.914 -11.509 -17.500 1.00 92.38 607 VAL A O 1
ATOM 4628 N N . ALA A 1 608 ? -22.531 -10.105 -16.828 1.00 92.94 608 ALA A N 1
ATOM 4629 C CA . ALA A 1 608 ? -23.635 -10.922 -17.335 1.00 92.94 608 ALA A CA 1
ATOM 4630 C C . ALA A 1 608 ? -23.577 -11.082 -18.863 1.00 92.94 608 ALA A C 1
ATOM 4632 O O . ALA A 1 608 ? -23.679 -12.201 -19.361 1.00 92.94 608 ALA A O 1
ATOM 4633 N N . ASP A 1 609 ? -23.318 -9.991 -19.590 1.00 93.81 609 ASP A N 1
ATOM 4634 C CA . ASP A 1 609 ? -23.213 -10.010 -21.053 1.00 93.81 609 ASP A CA 1
ATOM 4635 C C . ASP A 1 609 ? -22.023 -10.869 -21.500 1.00 93.81 609 ASP A C 1
ATOM 4637 O O . ASP A 1 609 ? -22.122 -11.659 -22.438 1.00 93.81 609 ASP A O 1
ATOM 4641 N N . VAL A 1 610 ? -20.894 -10.755 -20.794 1.00 93.19 610 VAL A N 1
ATOM 4642 C CA . VAL A 1 610 ? -19.688 -11.548 -21.073 1.00 93.19 610 VAL A CA 1
ATOM 4643 C C . VAL A 1 610 ? -19.951 -13.037 -20.852 1.00 93.19 610 VAL A C 1
ATOM 4645 O O . VAL A 1 610 ? -19.594 -13.856 -21.698 1.00 93.19 610 VAL A O 1
ATOM 4648 N N . VAL A 1 611 ? -20.607 -13.392 -19.748 1.00 94.81 611 VAL A N 1
ATOM 4649 C CA . VAL A 1 611 ? -20.964 -14.779 -19.430 1.00 94.81 611 VAL A CA 1
ATOM 4650 C C . VAL A 1 611 ? -21.945 -15.350 -20.452 1.00 94.81 611 VAL A C 1
ATOM 4652 O O . VAL A 1 611 ? -21.758 -16.480 -20.895 1.00 94.81 611 VAL A O 1
ATOM 4655 N N . ASP A 1 612 ? -22.947 -14.580 -20.876 1.00 95.38 612 ASP A N 1
ATOM 4656 C CA . ASP A 1 612 ? -23.907 -15.027 -21.888 1.00 95.38 612 ASP A CA 1
ATOM 4657 C C . ASP A 1 612 ? -23.240 -15.258 -23.253 1.00 95.38 612 ASP A C 1
ATOM 4659 O O . ASP A 1 612 ? -23.598 -16.200 -23.961 1.00 95.38 612 ASP A O 1
ATOM 4663 N N . VAL A 1 613 ? -22.235 -14.454 -23.618 1.00 94.56 613 VAL A N 1
ATOM 4664 C CA . VAL A 1 613 ? -21.429 -14.684 -24.830 1.00 94.56 613 VAL A CA 1
ATOM 4665 C C . VAL A 1 613 ? -20.597 -15.963 -24.712 1.00 94.56 613 VAL A C 1
ATOM 4667 O O . VAL A 1 613 ? -20.543 -16.740 -25.663 1.00 94.56 613 VAL A O 1
ATOM 4670 N N . VAL A 1 614 ? -19.977 -16.213 -23.556 1.00 94.31 614 VAL A N 1
ATOM 4671 C CA . VAL A 1 614 ? -19.189 -17.433 -23.295 1.00 94.31 614 VAL A CA 1
ATOM 4672 C C . VAL A 1 614 ? -20.057 -18.694 -23.367 1.00 94.31 614 VAL A C 1
ATOM 4674 O O . VAL A 1 614 ? -19.642 -19.684 -23.976 1.00 94.31 614 VAL A O 1
ATOM 4677 N N . ASP A 1 615 ? -21.262 -18.632 -22.796 1.00 95.88 615 ASP A N 1
ATOM 4678 C CA . ASP A 1 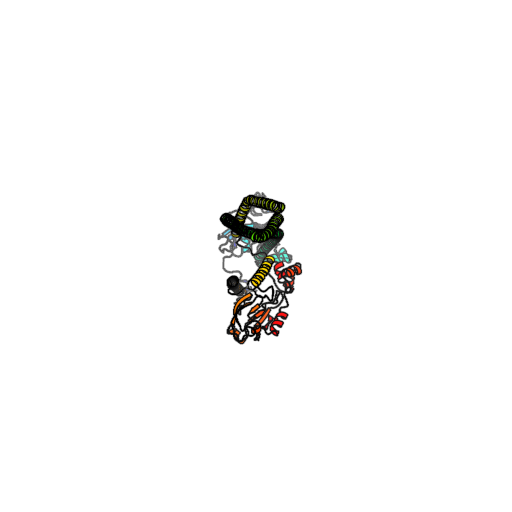615 ? -22.250 -19.715 -22.783 1.00 95.88 615 ASP A CA 1
ATOM 4679 C C . ASP A 1 615 ? -22.775 -20.017 -24.188 1.00 95.88 615 ASP A C 1
ATOM 4681 O O . ASP A 1 615 ? -22.657 -21.144 -24.673 1.00 95.88 615 ASP A O 1
ATOM 4685 N N . ARG A 1 616 ? -23.244 -18.990 -24.908 1.00 95.12 616 ARG A N 1
ATOM 4686 C CA . ARG A 1 616 ? -23.721 -19.131 -26.296 1.00 95.12 616 ARG A CA 1
ATOM 4687 C C . ARG A 1 616 ? -22.612 -19.545 -27.260 1.00 95.12 616 ARG A C 1
ATOM 4689 O O . ARG A 1 616 ? -22.873 -20.273 -28.215 1.00 95.12 616 ARG A O 1
ATOM 4696 N N . GLY A 1 617 ? -21.382 -19.100 -27.010 1.00 92.69 617 GLY A N 1
ATOM 4697 C CA . GLY A 1 617 ? -20.197 -19.494 -27.768 1.00 92.69 617 GLY A CA 1
ATOM 4698 C C . GLY A 1 617 ? -19.780 -20.949 -27.540 1.00 92.69 617 GLY A C 1
ATOM 4699 O O . GLY A 1 617 ? -18.963 -21.467 -28.296 1.00 92.69 617 GLY A O 1
ATOM 4700 N N . GLY A 1 618 ? -20.338 -21.624 -26.528 1.00 93.00 618 GLY A N 1
ATOM 4701 C CA . GLY A 1 618 ? -19.995 -23.003 -26.193 1.00 93.00 618 GLY A CA 1
ATOM 4702 C C . GLY A 1 618 ? -18.598 -23.157 -25.590 1.00 93.00 618 GLY A C 1
ATOM 4703 O O . GLY A 1 618 ? -18.049 -24.255 -25.619 1.00 93.00 618 GLY A O 1
ATOM 4704 N N . LEU A 1 619 ? -18.016 -22.082 -25.048 1.00 93.94 619 LEU A N 1
ATOM 4705 C CA . LEU A 1 619 ? -16.688 -22.120 -24.426 1.00 93.94 619 LEU A CA 1
ATOM 4706 C C . LEU A 1 619 ? -16.772 -22.635 -22.982 1.00 93.94 619 LEU A C 1
ATOM 4708 O O . LEU A 1 619 ? -15.976 -23.472 -22.560 1.00 93.94 619 LEU A O 1
ATOM 4712 N N . ALA A 1 620 ? -17.775 -22.175 -22.234 1.00 96.25 620 ALA A N 1
ATOM 4713 C CA . ALA A 1 620 ? -18.130 -22.685 -20.913 1.00 96.25 620 ALA A CA 1
ATOM 4714 C C . ALA A 1 620 ? -19.631 -22.492 -20.677 1.00 96.25 620 ALA A C 1
ATOM 4716 O O . ALA A 1 620 ? -20.180 -21.475 -21.074 1.00 96.25 620 ALA A O 1
ATOM 4717 N N . THR A 1 621 ? -20.287 -23.443 -20.021 1.00 96.62 621 THR A N 1
ATOM 4718 C CA . THR A 1 621 ? -21.724 -23.410 -19.745 1.00 96.62 621 THR A CA 1
ATOM 4719 C C . THR A 1 621 ? -22.024 -22.695 -18.432 1.00 96.62 621 THR A C 1
ATOM 4721 O O . THR A 1 621 ? -21.422 -23.021 -17.405 1.00 96.62 621 THR A O 1
ATOM 4724 N N . LYS A 1 622 ? -22.982 -21.764 -18.439 1.00 95.81 622 LYS A N 1
ATOM 4725 C CA . LYS A 1 622 ? -23.447 -21.052 -17.238 1.00 95.81 622 LYS A CA 1
ATOM 4726 C C . LYS A 1 622 ? -24.119 -22.011 -16.252 1.00 95.81 622 LYS A C 1
ATOM 4728 O O . LYS A 1 622 ? -25.015 -22.760 -16.628 1.00 95.81 622 LYS A O 1
ATOM 4733 N N . VAL A 1 623 ? -23.695 -21.975 -14.985 1.00 95.31 623 VAL A N 1
ATOM 4734 C CA . VAL A 1 623 ? -24.237 -22.837 -13.916 1.00 95.31 623 VAL A CA 1
ATOM 4735 C C . VAL A 1 623 ? -25.009 -22.016 -12.891 1.00 95.31 623 VAL A C 1
ATOM 4737 O O . VAL A 1 623 ? -26.176 -22.296 -12.638 1.00 95.31 623 VAL A O 1
ATOM 4740 N N . ALA A 1 624 ? -24.376 -20.999 -12.301 1.00 95.12 624 ALA A N 1
ATOM 4741 C CA . ALA A 1 624 ? -24.985 -20.212 -11.234 1.00 95.12 624 ALA A CA 1
ATOM 4742 C C . ALA A 1 624 ? -24.469 -18.770 -11.205 1.00 95.12 624 ALA A C 1
ATOM 4744 O O . ALA A 1 624 ? -23.330 -18.491 -11.581 1.00 95.12 624 ALA A O 1
ATOM 4745 N N . ARG A 1 625 ? -25.321 -17.871 -10.710 1.00 94.56 625 ARG A N 1
ATOM 4746 C CA . ARG A 1 625 ? -24.977 -16.504 -10.311 1.00 94.56 625 ARG A CA 1
ATOM 4747 C C . ARG A 1 625 ? -24.781 -16.488 -8.794 1.00 94.56 625 ARG A C 1
ATOM 4749 O O . ARG A 1 625 ? -25.653 -17.004 -8.096 1.00 94.56 625 ARG A O 1
ATOM 4756 N N . LEU A 1 626 ? -23.665 -15.934 -8.325 1.00 88.25 626 LEU A N 1
ATOM 4757 C CA . LEU A 1 626 ? -23.285 -15.858 -6.909 1.00 88.25 626 LEU A CA 1
ATOM 4758 C C . LEU A 1 626 ? -23.669 -14.525 -6.280 1.00 88.25 626 LEU A C 1
ATOM 4760 O O . LEU A 1 626 ? -23.378 -13.485 -6.915 1.00 88.25 626 LEU A O 1
#